Protein AF-0000000075118828 (afdb_homodimer)

Solvent-accessible surface area (backbone atoms only — not comparable to full-atom values): 35941 Å² total; per-residue (Å²): 126,81,72,66,78,45,74,59,38,69,76,48,49,60,68,60,52,50,39,63,44,16,35,56,55,21,43,54,53,37,31,38,48,75,62,39,50,43,45,51,44,61,69,54,84,53,65,41,35,38,60,57,52,10,60,78,57,66,32,22,45,68,29,36,37,46,52,51,34,36,35,25,30,71,65,42,29,43,75,46,75,57,95,87,36,61,25,36,36,62,34,73,54,36,44,42,32,44,9,64,86,29,95,55,28,35,39,40,33,40,49,32,43,55,72,49,48,49,59,38,53,74,41,45,52,56,17,25,38,67,52,37,45,34,46,35,82,63,71,71,34,71,69,84,45,49,66,54,54,51,50,65,37,72,68,47,31,50,34,50,43,32,28,58,36,32,51,30,68,74,44,24,67,60,57,59,60,64,54,90,60,77,85,38,50,32,34,33,26,50,60,33,60,50,30,48,51,50,48,45,39,31,68,76,34,69,84,32,46,32,32,29,32,22,42,57,72,48,48,52,49,19,58,73,72,50,63,58,88,85,57,76,51,45,79,47,71,40,42,76,81,85,43,80,69,81,80,35,32,26,39,33,35,60,68,47,61,40,52,38,47,68,71,58,38,46,52,46,49,32,52,49,50,72,55,33,45,70,62,10,34,39,37,40,31,40,35,51,29,41,88,84,47,57,22,48,50,67,26,35,49,48,24,47,47,22,32,32,63,36,68,16,40,55,46,27,65,68,58,52,49,48,52,40,46,75,42,61,37,35,80,74,43,79,40,83,65,88,64,77,52,27,39,35,39,29,27,34,66,59,71,130,127,78,75,63,76,44,75,59,37,67,75,48,48,60,68,61,52,50,38,64,44,16,35,58,55,22,43,53,54,37,32,39,48,74,61,38,49,44,46,51,44,61,69,54,83,53,64,41,36,40,60,56,51,11,60,78,57,67,31,21,44,68,29,37,37,45,52,51,33,35,35,24,31,72,66,42,29,42,75,46,73,57,95,87,35,61,26,36,37,62,34,71,54,35,44,41,32,44,8,66,85,30,95,56,26,37,40,41,34,41,51,34,42,56,72,49,48,50,59,40,52,73,42,46,52,56,16,25,38,68,52,37,44,34,47,34,82,62,71,71,33,71,71,85,47,47,65,54,53,50,49,65,38,72,68,48,31,49,34,50,42,33,28,59,38,32,52,31,67,75,45,23,67,60,57,58,60,64,52,90,61,76,85,38,50,32,34,33,27,50,61,32,60,50,31,48,51,48,47,46,37,32,68,76,33,70,85,32,48,33,33,30,32,23,42,58,71,50,47,53,49,19,58,75,72,51,63,58,87,84,58,77,52,44,79,45,70,40,42,75,80,88,43,79,69,80,79,36,32,26,38,34,34,58,69,47,61,40,55,36,47,69,69,58,38,44,52,47,47,32,53,48,50,72,56,33,44,68,63,11,34,40,36,40,31,41,36,52,30,40,89,84,46,56,21,48,49,66,26,34,48,48,23,50,47,22,33,33,65,36,67,16,38,55,47,26,65,67,57,53,49,48,52,40,45,74,43,60,38,34,80,74,42,79,39,81,66,85,62,76,51,25,39,34,39,29,27,34,67,66,66,135

Nearest PDB structures (foldseek):
  4a6d-assembly1_A  TM=9.619E-01  e=4.174E-43  Homo sapiens
  8h3t-assembly1_B  TM=8.814E-01  e=7.793E-25  Streptomyces galtieri
  5eeg-assembly1_B  TM=8.153E-01  e=1.637E-22  Streptomyces peucetius
  5i2h-assembly1_A  TM=5.653E-01  e=6.337E-21  Planctopirus limnophila DSM 3776
  5i2h-assembly1_B  TM=5.385E-01  e=7.464E-21  Planctopirus limnophila DSM 3776

Organism: Scophthalmus maximus (NCBI:txid52904)

Sequence (704 aa):
MAEHLSQSELDYPFKLLEYFNGFRVSKVIFSACELGVFDLLLRSQEPVSARHVARELSTSVDGMERLLDALVGIAILEVETNDGTAVYSSTDVANLYLAKDSAKSLHDMIIYQSQTIYPLWNNMVEAVREGKNQNEKTFGLPTEDIFQAIYRSEEEMLKFMGLMNSSWILDGHDITTAFDLSCFQTIVDLGGCTGALAREMAMEYPSSTVTVFDLPQVVELAHRHFSQENDAVVFQTGDFFSGEIPAADLYVLARIIHDWPEEKCLTLLKKIYDTCRPGGGVLLVEAMLFENRRGPVMAQIFSLNMLVQAEGRERPPSEYTHLLRTTGFQNVQVCRTGKYYDAILATRSEGEMAEHLSQSELDYPFKLLEYFNGFRVSKVIFSACELGVFDLLLRSQEPVSARHVARELSTSVDGMERLLDALVGIAILEVETNDGTAVYSSTDVANLYLAKDSAKSLHDMIIYQSQTIYPLWNNMVEAVREGKNQNEKTFGLPTEDIFQAIYRSEEEMLKFMGLMNSSWILDGHDITTAFDLSCFQTIVDLGGCTGALAREMAMEYPSSTVTVFDLPQVVELAHRHFSQENDAVVFQTGDFFSGEIPAADLYVLARIIHDWPEEKCLTLLKKIYDTCRPGGGVLLVEAMLFENRRGPVMAQIFSLNMLVQAEGRERPPSEYTHLLRTTGFQNVQVCRTGKYYDAILATRSEGE

Foldseek 3Di:
DPPPPDVVCVVPNPVVVVVVCVVVLLVLLLVCLVLQVLQVQLVVVDFAALVVSCVVSVHDSVVSNVSQVSCVVVPQKDWDDDPNTITIHGDPVCNQARHPPHPLHLSLLSNCCNPPLVQLVVCLVVLVVVQAACLCVRPVDDGPDQVCSCPVDPVSVVSVLSSLLSVCSPCLLLQLVLDDPQVWAEEEEEQCQLCNSVQSNCVVHVNHAYEYEEAPVSVVVSCVPRDDPPRSHHYDHDDLQPDQDDATQEYEYEPNLQQDDLVSSLSSLLNNLVRHAANGKYKYKFQAADPVRPDPPLQQVVQSSCSHRGNGGHYHPVVVVVSNVVSQWDPWDWGDSVDRITMIMTGHHNDD/DPPPPPVVCVVPNPVVVVVVCVVVLLVLLLVCLVLQVLQVQLVVVDFAALVVSCVVSVHDSVVSNVSQVSCVVVPQKDWDDDPNTITIHGDPVCNQARHPPHPLHCSLLSNCCNPPLVQLVVCLVVLVVVQAACLCVRPVDDGPDQVCSCPVDPVSVVSVLSSLLSVCSPCLLLQLVLDDPQVWAEEEEEQCQLCNSVQSNCVVHVNHAYEYEEAPVSVVVSCVPVDDPPRSHHYDHDDLQPDQDDATQEYEYEPNLQQDDLVSSLSSLLSNLVRHAANGKYKYKFQAADPVRPDPPLQQVVQSSCSHRGNGGHYHPVVVVVSNVVSQWDPWDWGDSVDRITMIMTGHHNDD

InterPro domains:
  IPR001077 O-methyltransferase, C-terminal domain [PF00891] (121-330)
  IPR012967 Caffeic acid 3-O-methyltransferase-like, dimerisation domain [PF08100] (17-99)
  IPR016461 O-methyltransferase-like [PIRSF005739] (6-338)
  IPR016461 O-methyltransferase-like [PS51683] (17-348)
  IPR029063 S-adenosyl-L-methionine-dependent methyltransferase superfamily [G3DSA:3.40.50.150] (99-351)
  IPR029063 S-adenosyl-L-methionine-dependent methyltransferase superfamily [SSF53335] (103-342)
  IPR036388 Winged helix-like DNA-binding domain superfamily [G3DSA:1.10.10.10] (7-98)
  IPR036390 Winged helix DNA-binding domain superfamily [SSF46785] (11-97)

Secondary structure (DSSP, 8-state):
------HHHHHS-HHHHHHHTHHHHHHHHHHHHHHTHHHHHHHHSS-EEHHHHHHHTT--HHHHHHHHHHHHHTTSEEEEEETTEEEEEE-HHHHHHTSTTSTT--HHHHHHIIIIIHHHHTTHHHHHHHTS--HHHHHS--SS-HHHHHTSSHHHHHHHHHHHHHHHHHHHHHHHTSS--TT-SEEEEET-TTSHHHHHHHHH-TTSEEEEEE-HHHHHHHHHHS--TT--EEEEE--TTTSPPPP-SEEEEES-GGGS-HHHHHHHHHHHHHHSPTT-EEEEEE-PPPTTS---HHHHHHHHHHHHHSS-----HHHHHHHHHHTT-EEEEEE--SSS-EEEEEE-----/------HHHHHS-HHHHHHHTHHHHHHHHHHHHHHTHHHHHHHHSS-EEHHHHHHHHT--HHHHHHHHHHHHHTTSEEEEEETTEEEEEE-HHHHHHTSTTSTT--HHHHHHIIIIIHHHHTTHHHHHHHTS--HHHHHS--SS-HHHHHTSSHHHHHHHHHHHHHHHHHHHHHHHTSS--TT-SEEEEET-TTSHHHHHHHHH-TTSEEEEEE-HHHHHHHHHHS--TT--EEEEE--TTTSPPPP-SEEEEES-GGGS-HHHHHHHHHHHHHHSPTT-EEEEEE-PPPTTS---HHHHHHHHHHHHHSS-----HHHHHHHHHHTT-EEEEEE--SSS-EEEEEE-----

pLDDT: mean 94.08, std 9.27, range [20.19, 98.88]

Structure (mmCIF, N/CA/C/O backbone):
data_AF-0000000075118828-model_v1
#
loop_
_entity.id
_entity.type
_entity.pdbx_description
1 polymer 'Acetylserotonin O-methyltransferase'
#
loop_
_atom_site.group_PDB
_atom_site.id
_atom_site.type_symbol
_atom_site.label_atom_id
_atom_site.label_alt_id
_atom_site.label_comp_id
_atom_site.label_asym_id
_atom_site.label_entity_id
_atom_site.label_seq_id
_atom_site.pdbx_PDB_ins_code
_atom_site.Cartn_x
_atom_site.Cartn_y
_atom_site.Cartn_z
_atom_site.occupancy
_atom_site.B_iso_or_equiv
_atom_site.auth_seq_id
_atom_site.auth_comp_id
_atom_site.auth_asym_id
_atom_site.auth_atom_id
_atom_site.pdbx_PDB_model_num
ATOM 1 N N . MET A 1 1 ? -10.062 -16.375 17.578 1 22.06 1 MET A N 1
ATOM 2 C CA . MET A 1 1 ? -10.023 -15.234 18.469 1 22.06 1 MET A CA 1
ATOM 3 C C . MET A 1 1 ? -9.875 -13.93 17.688 1 22.06 1 MET A C 1
ATOM 5 O O . MET A 1 1 ? -8.82 -13.672 17.094 1 22.06 1 MET A O 1
ATOM 9 N N . ALA A 1 2 ? -10.75 -13.633 16.75 1 30.38 2 ALA A N 1
ATOM 10 C CA . ALA A 1 2 ? -10.953 -12.273 16.25 1 30.38 2 ALA A CA 1
ATOM 11 C C . ALA A 1 2 ? -10.531 -11.234 17.281 1 30.38 2 ALA A C 1
ATOM 13 O O . ALA A 1 2 ? -11.172 -11.102 18.328 1 30.38 2 ALA A O 1
ATOM 14 N N . GLU A 1 3 ? -9.406 -11.102 17.578 1 35.25 3 GLU A N 1
ATOM 15 C CA . GLU A 1 3 ? -9.008 -10.148 18.609 1 35.25 3 GLU A CA 1
ATOM 16 C C . GLU A 1 3 ? -9.828 -8.859 18.516 1 35.25 3 GLU A C 1
ATOM 18 O O . GLU A 1 3 ? -10.008 -8.305 17.438 1 35.25 3 GLU A O 1
ATOM 23 N N . HIS A 1 4 ? -10.82 -8.555 19.234 1 43.38 4 HIS A N 1
ATOM 24 C CA . HIS A 1 4 ? -11.648 -7.398 19.531 1 43.38 4 HIS A CA 1
ATOM 25 C C . HIS A 1 4 ? -10.898 -6.098 19.25 1 43.38 4 HIS A C 1
ATOM 27 O O . HIS A 1 4 ? -9.828 -5.859 19.828 1 43.38 4 HIS A O 1
ATOM 33 N N . LEU A 1 5 ? -10.781 -5.785 18.031 1 53.28 5 LEU A N 1
ATOM 34 C CA . LEU A 1 5 ? -10.266 -4.43 17.891 1 53.28 5 LEU A CA 1
ATOM 35 C C . LEU A 1 5 ? -10.555 -3.596 19.125 1 53.28 5 LEU A C 1
ATOM 37 O O . LEU A 1 5 ? -11.703 -3.494 19.562 1 53.28 5 LEU A O 1
ATOM 41 N N . SER A 1 6 ? -9.555 -3.607 19.953 1 66 6 SER A N 1
ATOM 42 C CA . SER A 1 6 ? -9.383 -3.074 21.297 1 66 6 SER A CA 1
ATOM 43 C C . SER A 1 6 ? -9.938 -1.661 21.422 1 66 6 SER A C 1
ATOM 45 O O . SER A 1 6 ? -10.219 -1.016 20.406 1 66 6 SER A O 1
ATOM 47 N N . GLN A 1 7 ? -10.672 -1.366 22.422 1 79.12 7 GLN A N 1
ATOM 48 C CA . GLN A 1 7 ? -11.102 -0.035 22.828 1 79.12 7 GLN A CA 1
ATOM 49 C C . GLN A 1 7 ? -10.117 1.031 22.375 1 79.12 7 GLN A C 1
ATOM 51 O O . GLN A 1 7 ? -10.516 2.135 21.984 1 79.12 7 GLN A O 1
ATOM 56 N N . SER A 1 8 ? -9 0.527 22.125 1 84.44 8 SER A N 1
ATOM 57 C CA . SER A 1 8 ? -7.969 1.468 21.703 1 84.44 8 SER A CA 1
ATOM 58 C C . SER A 1 8 ? -8.141 1.86 20.25 1 84.44 8 SER A C 1
ATOM 60 O O . SER A 1 8 ? -7.941 3.021 19.875 1 84.44 8 SER A O 1
ATOM 62 N N . GLU A 1 9 ? -8.672 0.932 19.406 1 89.12 9 GLU A N 1
ATOM 63 C CA . GLU A 1 9 ? -8.844 1.212 17.984 1 89.12 9 GLU A CA 1
ATOM 64 C C . GLU A 1 9 ? -10.094 2.062 17.734 1 89.12 9 GLU A C 1
ATOM 66 O O . GLU A 1 9 ? -10.172 2.775 16.734 1 89.12 9 GLU A O 1
ATOM 71 N N . LEU A 1 10 ? -10.93 1.995 18.656 1 91 10 LEU A N 1
ATOM 72 C CA . LEU A 1 10 ? -12.125 2.834 18.547 1 91 10 LEU A CA 1
ATOM 73 C C . LEU A 1 10 ? -11.797 4.281 18.906 1 91 10 LEU A C 1
ATOM 75 O O . LEU A 1 10 ? -12.391 5.207 18.344 1 91 10 LEU A O 1
ATOM 79 N N . ASP A 1 11 ? -10.891 4.465 19.781 1 91.44 11 ASP A N 1
ATOM 80 C CA . ASP A 1 11 ? -10.492 5.809 20.188 1 91.44 11 ASP A CA 1
ATOM 81 C C . ASP A 1 11 ? -9.633 6.473 19.125 1 91.44 11 ASP A C 1
ATOM 83 O O . ASP A 1 11 ? -9.82 7.648 18.812 1 91.44 11 ASP A O 1
ATOM 87 N N . TYR A 1 12 ? -8.711 5.727 18.641 1 93.44 12 TYR A N 1
ATOM 88 C CA . TYR A 1 12 ? -7.828 6.137 17.562 1 93.44 12 TYR A CA 1
ATOM 89 C C . TYR A 1 12 ? -7.457 4.945 16.672 1 93.44 12 TYR A C 1
ATOM 91 O O . TYR A 1 12 ? -6.906 3.957 17.156 1 93.44 12 TYR A O 1
ATOM 99 N N . PRO A 1 13 ? -7.781 5.016 15.406 1 94.69 13 PRO A N 1
ATOM 100 C CA . PRO A 1 13 ? -7.656 3.832 14.547 1 94.69 13 PRO A CA 1
ATOM 101 C C . PRO A 1 13 ? -6.246 3.646 13.992 1 94.69 13 PRO A C 1
ATOM 103 O O . PRO A 1 13 ? -6.039 3.723 12.781 1 94.69 13 PRO A O 1
ATOM 106 N N . PHE A 1 14 ? -5.312 3.295 14.828 1 93.56 14 PHE A N 1
ATOM 107 C CA . PHE A 1 14 ? -3.906 3.164 14.477 1 93.56 14 PHE A CA 1
ATOM 108 C C . PHE A 1 14 ? -3.721 2.143 13.359 1 93.56 14 PHE A C 1
ATOM 110 O O . PHE A 1 14 ? -3.023 2.408 12.383 1 93.56 14 PHE A O 1
ATOM 117 N N . LYS A 1 15 ? -4.324 0.987 13.492 1 94.88 15 LYS A N 1
ATOM 118 C CA . LYS A 1 15 ? -4.145 -0.081 12.516 1 94.88 15 LYS A CA 1
ATOM 119 C C . LYS A 1 15 ? -4.75 0.299 11.164 1 94.88 15 LYS A C 1
ATOM 121 O O . LYS A 1 15 ? -4.172 0.019 10.117 1 94.88 15 LYS A O 1
ATOM 126 N N . LEU A 1 16 ? -5.93 0.916 11.203 1 96 16 LEU A N 1
ATOM 127 C CA . LEU A 1 16 ? -6.582 1.37 9.977 1 96 16 LEU A CA 1
ATOM 128 C C . LEU A 1 16 ? -5.715 2.387 9.25 1 96 16 LEU A C 1
ATOM 130 O O . LEU A 1 16 ? -5.582 2.326 8.023 1 96 16 LEU A O 1
ATOM 134 N N . LEU A 1 17 ? -5.102 3.283 10.023 1 96.06 17 LEU A N 1
ATOM 135 C CA . LEU A 1 17 ? -4.242 4.301 9.422 1 96.06 17 LEU A CA 1
ATOM 136 C C . LEU A 1 17 ? -2.977 3.674 8.852 1 96.06 17 LEU A C 1
ATOM 138 O O . LEU A 1 17 ? -2.453 4.141 7.836 1 96.06 17 LEU A O 1
ATOM 142 N N . GLU A 1 18 ? -2.521 2.637 9.469 1 95.81 18 GLU A N 1
ATOM 143 C CA . GLU A 1 18 ? -1.404 1.884 8.914 1 95.81 18 GLU A CA 1
ATOM 144 C C . GLU A 1 18 ? -1.766 1.287 7.555 1 95.81 18 GLU A C 1
ATOM 146 O O . GLU A 1 18 ? -0.959 1.316 6.621 1 95.81 18 GLU A O 1
ATOM 151 N N . TYR A 1 19 ? -2.986 0.726 7.438 1 97.62 19 TYR A N 1
ATOM 152 C CA . TYR A 1 19 ? -3.465 0.185 6.172 1 97.62 19 TYR A CA 1
ATOM 153 C C . TYR A 1 19 ? -3.553 1.276 5.109 1 97.62 19 TYR A C 1
ATOM 155 O O . TYR A 1 19 ? -3.18 1.06 3.955 1 97.62 19 TYR A O 1
ATOM 163 N N . PHE A 1 20 ? -3.967 2.498 5.551 1 97.44 20 PHE A N 1
ATOM 164 C CA . PHE A 1 20 ? -4.105 3.609 4.617 1 97.44 20 PHE A CA 1
ATOM 165 C C . PHE A 1 20 ? -2.758 3.994 4.023 1 97.44 20 PHE A C 1
ATOM 167 O O . PHE A 1 20 ? -2.68 4.422 2.871 1 97.44 20 PHE A O 1
ATOM 174 N N . ASN A 1 21 ? -1.772 3.822 4.801 1 97 21 ASN A N 1
ATOM 175 C CA . ASN A 1 21 ? -0.45 4.281 4.391 1 97 21 ASN A CA 1
ATOM 176 C C . ASN A 1 21 ? 0.354 3.166 3.73 1 97 21 ASN A C 1
ATOM 178 O O . ASN A 1 21 ? 1.491 3.379 3.307 1 97 21 ASN A O 1
ATOM 182 N N . GLY A 1 22 ? -0.244 1.992 3.639 1 98.31 22 GLY A N 1
ATOM 183 C CA . GLY A 1 22 ? 0.463 0.834 3.115 1 98.31 22 GLY A CA 1
ATOM 184 C C . GLY A 1 22 ? 1.016 1.052 1.72 1 98.31 22 GLY A C 1
ATOM 185 O O . GLY A 1 22 ? 2.135 0.631 1.417 1 98.31 22 GLY A O 1
ATOM 186 N N . PHE A 1 23 ? 0.217 1.739 0.9 1 98.56 23 PHE A N 1
ATOM 187 C CA . PHE A 1 23 ? 0.652 1.897 -0.483 1 98.56 23 PHE A CA 1
ATOM 188 C C . PHE A 1 23 ? 1.881 2.797 -0.563 1 98.56 23 PHE A C 1
ATOM 190 O O . PHE A 1 23 ? 2.736 2.609 -1.432 1 98.56 23 PHE A O 1
ATOM 197 N N . ARG A 1 24 ? 1.997 3.729 0.361 1 98.62 24 ARG A N 1
ATOM 198 C CA . ARG A 1 24 ? 3.156 4.617 0.385 1 98.62 24 ARG A CA 1
ATOM 199 C C . ARG A 1 24 ? 4.414 3.861 0.8 1 98.62 24 ARG A C 1
ATOM 201 O O . ARG A 1 24 ? 5.48 4.043 0.206 1 98.62 24 ARG A O 1
ATOM 208 N N . VAL A 1 25 ? 4.262 3 1.772 1 98.5 25 VAL A N 1
ATOM 209 C CA . VAL A 1 25 ? 5.387 2.197 2.244 1 98.5 25 VAL A CA 1
ATOM 210 C C . VAL A 1 25 ? 5.891 1.298 1.116 1 98.5 25 VAL A C 1
ATOM 212 O O . VAL A 1 25 ? 7.098 1.193 0.889 1 98.5 25 VAL A O 1
ATOM 215 N N . SER A 1 26 ? 4.961 0.66 0.408 1 98.69 26 SER A N 1
ATOM 216 C CA . SER A 1 26 ? 5.34 -0.163 -0.736 1 98.69 26 SER A CA 1
ATOM 217 C C . SER A 1 26 ? 6.148 0.639 -1.751 1 98.69 26 SER A C 1
ATOM 219 O O . SER A 1 26 ? 7.223 0.207 -2.178 1 98.69 26 SER A O 1
ATOM 221 N N . LYS A 1 27 ? 5.668 1.795 -2.09 1 98.62 27 LYS A N 1
ATOM 222 C CA . LYS A 1 27 ? 6.27 2.57 -3.172 1 98.62 27 LYS A CA 1
ATOM 223 C C . LYS A 1 27 ? 7.613 3.158 -2.746 1 98.62 27 LYS A C 1
ATOM 225 O O . LYS A 1 27 ? 8.484 3.4 -3.584 1 98.62 27 LYS A O 1
ATOM 230 N N . VAL A 1 28 ? 7.773 3.396 -1.443 1 98.75 28 VAL A N 1
ATOM 231 C CA . VAL A 1 28 ? 9.078 3.826 -0.945 1 98.75 28 VAL A CA 1
ATOM 232 C C . VAL A 1 28 ? 10.125 2.762 -1.261 1 98.75 28 VAL A C 1
ATOM 234 O O . VAL A 1 28 ? 11.18 3.07 -1.818 1 98.75 28 VAL A O 1
ATOM 237 N N . ILE A 1 29 ? 9.836 1.546 -1.007 1 98.81 29 ILE A N 1
ATOM 238 C CA . ILE A 1 29 ? 10.758 0.444 -1.242 1 98.81 29 ILE A CA 1
ATOM 239 C C . ILE A 1 29 ? 10.938 0.234 -2.744 1 98.81 29 ILE A C 1
ATOM 241 O O . ILE A 1 29 ? 12.062 0.101 -3.229 1 98.81 29 ILE A O 1
ATOM 245 N N . PHE A 1 30 ? 9.805 0.233 -3.467 1 98.75 30 PHE A N 1
ATOM 246 C CA . PHE A 1 30 ? 9.844 0.016 -4.906 1 98.75 30 PHE A CA 1
ATOM 247 C C . PHE A 1 30 ? 10.703 1.074 -5.59 1 98.75 30 PHE A C 1
ATOM 249 O O . PHE A 1 30 ? 11.531 0.753 -6.449 1 98.75 30 PHE A O 1
ATOM 256 N N . SER A 1 31 ? 10.539 2.309 -5.188 1 98.69 31 SER A N 1
ATOM 257 C CA . SER A 1 31 ? 11.25 3.412 -5.816 1 98.69 31 SER A CA 1
ATOM 258 C C . SER A 1 31 ? 12.75 3.338 -5.535 1 98.69 31 SER A C 1
ATOM 260 O O . SER A 1 31 ? 13.562 3.607 -6.414 1 98.69 31 SER A O 1
ATOM 262 N N . ALA A 1 32 ? 13.078 3 -4.293 1 98.81 32 ALA A N 1
ATOM 263 C CA . ALA A 1 32 ? 14.484 2.84 -3.947 1 98.81 32 ALA A CA 1
ATOM 264 C C . ALA A 1 32 ? 15.133 1.736 -4.777 1 98.81 32 ALA A C 1
ATOM 266 O O . ALA A 1 32 ? 16.266 1.877 -5.23 1 98.81 32 ALA A O 1
ATOM 267 N N . CYS A 1 33 ? 14.406 0.671 -4.957 1 98.31 33 CYS A N 1
ATOM 268 C CA . CYS A 1 33 ? 14.891 -0.438 -5.77 1 98.31 33 CYS A CA 1
ATOM 269 C C . CYS A 1 33 ? 15.078 -0.009 -7.223 1 98.31 33 CYS A C 1
ATOM 271 O O . CYS A 1 33 ? 16.109 -0.291 -7.828 1 98.31 33 CYS A O 1
ATOM 273 N N . GLU A 1 34 ? 14.117 0.688 -7.777 1 97.88 34 GLU A N 1
ATOM 274 C CA . GLU A 1 34 ? 14.164 1.156 -9.156 1 97.88 34 GLU A CA 1
ATOM 275 C C . GLU A 1 34 ? 15.328 2.119 -9.375 1 97.88 34 GLU A C 1
ATOM 277 O O . GLU A 1 34 ? 15.945 2.127 -10.445 1 97.88 34 GLU A O 1
ATOM 282 N N . LEU A 1 35 ? 15.633 2.896 -8.352 1 98.5 35 LEU A N 1
ATOM 283 C CA . LEU A 1 35 ? 16.672 3.914 -8.461 1 98.5 35 LEU A CA 1
ATOM 284 C C . LEU A 1 35 ? 18.062 3.297 -8.289 1 98.5 35 LEU A C 1
ATOM 286 O O . LEU A 1 35 ? 19.062 3.93 -8.609 1 98.5 35 LEU A O 1
ATOM 290 N N . GLY A 1 36 ? 18.109 2.082 -7.738 1 98.25 36 GLY A N 1
ATOM 291 C CA . GLY A 1 36 ? 19.391 1.403 -7.566 1 98.25 36 GLY A CA 1
ATOM 292 C C . GLY A 1 36 ? 20.031 1.677 -6.223 1 98.25 36 GLY A C 1
ATOM 293 O O . GLY A 1 36 ? 21.234 1.472 -6.051 1 98.25 36 GLY A O 1
ATOM 294 N N . VAL A 1 37 ? 19.25 2.078 -5.266 1 98.69 37 VAL A N 1
ATOM 295 C CA . VAL A 1 37 ? 19.766 2.465 -3.953 1 98.69 37 VAL A CA 1
ATOM 296 C C . VAL A 1 37 ? 20.422 1.261 -3.279 1 98.69 37 VAL A C 1
ATOM 298 O O . VAL A 1 37 ? 21.547 1.357 -2.775 1 98.69 37 VAL A O 1
ATOM 301 N N . PHE A 1 38 ? 19.781 0.135 -3.271 1 98.31 38 PHE A N 1
ATOM 302 C CA . PHE A 1 38 ? 20.25 -1.032 -2.531 1 98.31 38 PHE A CA 1
ATOM 303 C C . PHE A 1 38 ? 21.516 -1.605 -3.166 1 98.31 38 PHE A C 1
ATOM 305 O O . PHE A 1 38 ? 22.391 -2.109 -2.463 1 98.31 38 PHE A O 1
ATOM 312 N N . ASP A 1 39 ? 21.609 -1.52 -4.5 1 97.94 39 ASP A N 1
ATOM 313 C CA . ASP A 1 39 ? 22.812 -1.972 -5.176 1 97.94 39 ASP A CA 1
ATOM 314 C C . ASP A 1 39 ? 24.016 -1.1 -4.805 1 97.94 39 ASP A C 1
ATOM 316 O O . ASP A 1 39 ? 25.094 -1.611 -4.539 1 97.94 39 ASP A O 1
ATOM 320 N N . LEU A 1 40 ? 23.781 0.151 -4.84 1 98.06 40 LEU A N 1
ATOM 321 C CA . LEU A 1 40 ? 24.844 1.092 -4.496 1 98.06 40 LEU A CA 1
ATOM 322 C C . LEU A 1 40 ? 25.312 0.879 -3.064 1 98.06 40 LEU A C 1
ATOM 324 O O . LEU A 1 40 ? 26.516 0.853 -2.801 1 98.06 40 LEU A O 1
ATOM 328 N N . LEU A 1 41 ? 24.359 0.755 -2.125 1 97.19 41 LEU A N 1
ATOM 329 C CA . LEU A 1 41 ? 24.719 0.589 -0.721 1 97.19 41 LEU A CA 1
ATOM 330 C C . LEU A 1 41 ? 25.453 -0.729 -0.498 1 97.19 41 LEU A C 1
ATOM 332 O O . LEU A 1 41 ? 26.359 -0.805 0.329 1 97.19 41 LEU A O 1
ATOM 336 N N . LEU A 1 42 ? 25.031 -1.782 -1.173 1 95.31 42 LEU A N 1
ATOM 337 C CA . LEU A 1 42 ? 25.703 -3.072 -1.064 1 95.31 42 LEU A CA 1
ATOM 338 C C . LEU A 1 42 ? 27.141 -2.973 -1.539 1 95.31 42 LEU A C 1
ATOM 340 O O . LEU A 1 42 ? 28.047 -3.539 -0.917 1 95.31 42 LEU A O 1
ATOM 344 N N . ARG A 1 43 ? 27.406 -2.227 -2.582 1 95.25 43 ARG A N 1
ATOM 345 C CA . ARG A 1 43 ? 28.734 -2.088 -3.162 1 95.25 43 ARG A CA 1
ATOM 346 C C . ARG A 1 43 ? 29.625 -1.188 -2.303 1 95.25 43 ARG A C 1
ATOM 348 O O . ARG A 1 43 ? 30.844 -1.333 -2.297 1 95.25 43 ARG A O 1
ATOM 355 N N . SER A 1 44 ? 29.188 -0.095 -1.636 1 92 44 SER A N 1
ATOM 356 C CA . SER A 1 44 ? 29.938 0.916 -0.892 1 92 44 SER A CA 1
ATOM 357 C C . SER A 1 44 ? 30.578 0.322 0.357 1 92 44 SER A C 1
ATOM 359 O O . SER A 1 44 ? 31.562 0.852 0.863 1 92 44 SER A O 1
ATOM 361 N N . GLN A 1 45 ? 30.562 -0.82 0.845 1 85.75 45 GLN A N 1
ATOM 362 C CA . GLN A 1 45 ? 31.109 -1.499 2.012 1 85.75 45 GLN A CA 1
ATOM 363 C C . GLN A 1 45 ? 30.969 -0.646 3.268 1 85.75 45 GLN A C 1
ATOM 365 O O . GLN A 1 45 ? 30.938 -1.172 4.383 1 85.75 45 GLN A O 1
ATOM 370 N N . GLU A 1 46 ? 31.047 0.769 3.16 1 94.06 46 GLU A N 1
ATOM 371 C CA . GLU A 1 46 ? 30.844 1.691 4.273 1 94.06 46 GLU A CA 1
ATOM 372 C C . GLU A 1 46 ? 29.562 2.502 4.098 1 94.06 46 GLU A C 1
ATOM 374 O O . GLU A 1 46 ? 29.094 2.688 2.973 1 94.06 46 GLU A O 1
ATOM 379 N N . PRO A 1 47 ? 29.062 2.953 5.246 1 97.5 47 PRO A N 1
ATOM 380 C CA . PRO A 1 47 ? 27.891 3.836 5.148 1 97.5 47 PRO A CA 1
ATOM 381 C C . PRO A 1 47 ? 28.172 5.102 4.344 1 97.5 47 PRO A C 1
ATOM 383 O O . PRO A 1 47 ? 29.281 5.637 4.402 1 97.5 47 PRO A O 1
ATOM 386 N N . VAL A 1 48 ? 27.203 5.547 3.629 1 98.06 48 VAL A N 1
ATOM 387 C CA . VAL A 1 48 ? 27.406 6.676 2.729 1 98.06 48 VAL A CA 1
ATOM 388 C C . VAL A 1 48 ? 26.359 7.746 2.984 1 98.06 48 VAL A C 1
ATOM 390 O O . VAL A 1 48 ? 25.281 7.453 3.5 1 98.06 48 VAL A O 1
ATOM 393 N N . SER A 1 49 ? 26.656 9 2.615 1 98.38 49 SER A N 1
ATOM 394 C CA . SER A 1 49 ? 25.75 10.125 2.822 1 98.38 49 SER A CA 1
ATOM 395 C C . SER A 1 49 ? 24.672 10.188 1.733 1 98.38 49 SER A C 1
ATOM 397 O O . SER A 1 49 ? 24.844 9.602 0.659 1 98.38 49 SER A O 1
ATOM 399 N N . ALA A 1 50 ? 23.625 10.898 2.021 1 98.38 50 ALA A N 1
ATOM 400 C CA . ALA A 1 50 ? 22.578 11.117 1.024 1 98.38 50 ALA A CA 1
ATOM 401 C C . ALA A 1 50 ? 23.141 11.828 -0.205 1 98.38 50 ALA A C 1
ATOM 403 O O . ALA A 1 50 ? 22.734 11.539 -1.335 1 98.38 50 ALA A O 1
ATOM 404 N N . ARG A 1 51 ? 24 12.773 0.015 1 98.31 51 ARG A N 1
ATOM 405 C CA . ARG A 1 51 ? 24.609 13.508 -1.081 1 98.31 51 ARG A CA 1
ATOM 406 C C . ARG A 1 51 ? 25.391 12.57 -2.006 1 98.31 51 ARG A C 1
ATOM 408 O O . ARG A 1 51 ? 25.297 12.695 -3.23 1 98.31 51 ARG A O 1
ATOM 415 N N . HIS A 1 52 ? 26.141 11.68 -1.428 1 98.19 52 HIS A N 1
ATOM 416 C CA . HIS A 1 52 ? 26.891 10.703 -2.213 1 98.19 52 HIS A CA 1
ATOM 417 C C . HIS A 1 52 ? 25.953 9.82 -3.035 1 98.19 52 HIS A C 1
ATOM 419 O O . HIS A 1 52 ? 26.188 9.609 -4.227 1 98.19 52 HIS A O 1
ATOM 425 N N . VAL A 1 53 ? 24.938 9.312 -2.428 1 98.69 53 VAL A N 1
ATOM 426 C CA . VAL A 1 53 ? 23.984 8.445 -3.109 1 98.69 53 VAL A CA 1
ATOM 427 C C . VAL A 1 53 ? 23.328 9.203 -4.254 1 98.69 53 VAL A C 1
ATOM 429 O O . VAL A 1 53 ? 23.203 8.68 -5.363 1 98.69 53 VAL A O 1
ATOM 432 N N . ALA A 1 54 ? 22.891 10.461 -3.961 1 98.81 54 ALA A N 1
ATOM 433 C CA . ALA A 1 54 ? 22.219 11.281 -4.961 1 98.81 54 ALA A CA 1
ATOM 434 C C . ALA A 1 54 ? 23.109 11.508 -6.176 1 98.81 54 ALA A C 1
ATOM 436 O O . ALA A 1 54 ? 22.641 11.453 -7.316 1 98.81 54 ALA A O 1
ATOM 437 N N . ARG A 1 55 ? 24.328 11.758 -5.938 1 98.44 55 ARG A N 1
ATOM 438 C CA . ARG A 1 55 ? 25.281 11.992 -7.016 1 98.44 55 ARG A CA 1
ATOM 439 C C . ARG A 1 55 ? 25.469 10.742 -7.863 1 98.44 55 ARG A C 1
ATOM 441 O O . ARG A 1 55 ? 25.391 10.797 -9.094 1 98.44 55 ARG A O 1
ATOM 448 N N . GLU A 1 56 ? 25.719 9.625 -7.227 1 98.31 56 GLU A N 1
ATOM 449 C CA . GLU A 1 56 ? 26 8.375 -7.926 1 98.31 56 GLU A CA 1
ATOM 450 C C . GLU A 1 56 ? 24.781 7.914 -8.742 1 98.31 56 GLU A C 1
ATOM 452 O O . GLU A 1 56 ? 24.938 7.289 -9.789 1 98.31 56 GLU A O 1
ATOM 457 N N . LEU A 1 57 ? 23.609 8.227 -8.227 1 98.56 57 LEU A N 1
ATOM 458 C CA . LEU A 1 57 ? 22.406 7.73 -8.891 1 98.56 57 LEU A CA 1
ATOM 459 C C . LEU A 1 57 ? 21.719 8.844 -9.672 1 98.56 57 LEU A C 1
ATOM 461 O O . LEU A 1 57 ? 20.609 8.656 -10.188 1 98.56 57 LEU A O 1
ATOM 465 N N . SER A 1 58 ? 22.281 10.023 -9.773 1 98.44 58 SER A N 1
ATOM 466 C CA . SER A 1 58 ? 21.797 11.164 -10.539 1 98.44 58 SER A CA 1
ATOM 467 C C . SER A 1 58 ? 20.391 11.562 -10.102 1 98.44 58 SER A C 1
ATOM 469 O O . SER A 1 58 ? 19.469 11.656 -10.93 1 98.44 58 SER A O 1
ATOM 471 N N . THR A 1 59 ? 20.234 11.805 -8.805 1 98.69 59 THR A N 1
ATOM 472 C CA . THR A 1 59 ? 18.969 12.234 -8.219 1 98.69 59 THR A CA 1
ATOM 473 C C . THR A 1 59 ? 19.156 13.531 -7.43 1 98.69 59 THR A C 1
ATOM 475 O O . THR A 1 59 ? 20.281 14 -7.25 1 98.69 59 THR A O 1
ATOM 478 N N . SER A 1 60 ? 18.047 14.156 -7.062 1 98.31 60 SER A N 1
ATOM 479 C CA . SER A 1 60 ? 18.109 15.305 -6.168 1 98.31 60 SER A CA 1
ATOM 480 C C . SER A 1 60 ? 18.578 14.898 -4.773 1 98.31 60 SER A C 1
ATOM 482 O O . SER A 1 60 ? 18.203 13.828 -4.277 1 98.31 60 SER A O 1
ATOM 484 N N . VAL A 1 61 ? 19.375 15.711 -4.18 1 98.19 61 VAL A N 1
ATOM 485 C CA . VAL A 1 61 ? 19.891 15.422 -2.842 1 98.19 61 VAL A CA 1
ATOM 486 C C . VAL A 1 61 ? 18.734 15.422 -1.842 1 98.19 61 VAL A C 1
ATOM 488 O O . VAL A 1 61 ? 18.625 14.523 -0.999 1 98.19 61 VAL A O 1
ATOM 491 N N . ASP A 1 62 ? 17.828 16.391 -1.982 1 97.06 62 ASP A N 1
ATOM 492 C CA . ASP A 1 62 ? 16.703 16.516 -1.072 1 97.06 62 ASP A CA 1
ATOM 493 C C . ASP A 1 62 ? 15.773 15.312 -1.177 1 97.06 62 ASP A C 1
ATOM 495 O O . ASP A 1 62 ? 15.406 14.711 -0.163 1 97.06 62 ASP A O 1
ATOM 499 N N . GLY A 1 63 ? 15.422 14.984 -2.412 1 98 63 GLY A N 1
ATOM 500 C CA . GLY A 1 63 ? 14.562 13.828 -2.631 1 98 63 GLY A CA 1
ATOM 501 C C . GLY A 1 63 ? 15.18 12.531 -2.137 1 98 63 GLY A C 1
ATOM 502 O O . GLY A 1 63 ? 14.5 11.719 -1.505 1 98 63 GLY A O 1
ATOM 503 N N . MET A 1 64 ? 16.438 12.367 -2.354 1 98.75 64 MET A N 1
ATOM 504 C CA . MET A 1 64 ? 17.141 11.148 -1.94 1 98.75 64 MET A CA 1
ATOM 505 C C . MET A 1 64 ? 17.219 11.062 -0.421 1 98.75 64 MET A C 1
ATOM 507 O O . MET A 1 64 ? 17.016 9.992 0.156 1 98.75 64 MET A O 1
ATOM 511 N N . GLU A 1 65 ? 17.516 12.141 0.199 1 98.31 65 GLU A N 1
ATOM 512 C CA . GLU A 1 65 ? 17.609 12.148 1.656 1 98.31 65 GLU A CA 1
ATOM 513 C C . GLU A 1 65 ? 16.281 11.734 2.293 1 98.31 65 GLU A C 1
ATOM 515 O O . GLU A 1 65 ? 16.266 10.938 3.236 1 98.31 65 GLU A O 1
ATOM 520 N N . ARG A 1 66 ? 15.188 12.258 1.814 1 98.25 66 ARG A N 1
ATOM 521 C CA . ARG A 1 66 ? 13.875 11.922 2.34 1 98.25 66 ARG A CA 1
ATOM 522 C C . ARG A 1 66 ? 13.555 10.445 2.115 1 98.25 66 ARG A C 1
ATOM 524 O O . ARG A 1 66 ? 12.977 9.789 2.984 1 98.25 66 ARG A O 1
ATOM 531 N N . LEU A 1 67 ? 13.906 9.953 0.929 1 98.81 67 LEU A N 1
ATOM 532 C CA . LEU A 1 67 ? 13.695 8.547 0.62 1 98.81 67 LEU A CA 1
ATOM 533 C C . LEU A 1 67 ? 14.484 7.656 1.57 1 98.81 67 LEU A C 1
ATOM 535 O O . LEU A 1 67 ? 13.953 6.691 2.117 1 98.81 67 LEU A O 1
ATOM 539 N N . LEU A 1 68 ? 15.758 7.996 1.798 1 98.88 68 LEU A N 1
ATOM 540 C CA . LEU A 1 68 ? 16.625 7.215 2.68 1 98.88 68 LEU A CA 1
ATOM 541 C C . LEU A 1 68 ? 16.094 7.246 4.113 1 98.88 68 LEU A C 1
ATOM 543 O O . LEU A 1 68 ? 16.094 6.223 4.801 1 98.88 68 LEU A O 1
ATOM 547 N N . ASP A 1 69 ? 15.641 8.422 4.543 1 98.62 69 ASP A N 1
ATOM 548 C CA . ASP A 1 69 ? 15.078 8.547 5.887 1 98.62 69 ASP A CA 1
ATOM 549 C C . ASP A 1 69 ? 13.859 7.648 6.059 1 98.62 69 ASP A C 1
ATOM 551 O O . ASP A 1 69 ? 13.688 7.016 7.105 1 98.62 69 ASP A O 1
ATOM 555 N N . ALA A 1 70 ? 13.016 7.629 5.047 1 98.69 70 ALA A N 1
ATOM 556 C CA . ALA A 1 70 ? 11.82 6.785 5.113 1 98.69 70 ALA A CA 1
ATOM 557 C C . ALA A 1 70 ? 12.195 5.309 5.199 1 98.69 70 ALA A C 1
ATOM 559 O O . ALA A 1 70 ? 11.578 4.543 5.941 1 98.69 70 ALA A O 1
ATOM 560 N N . LEU A 1 71 ? 13.219 4.906 4.449 1 98.88 71 LEU A N 1
ATOM 561 C CA . LEU A 1 71 ? 13.695 3.527 4.477 1 98.88 71 LEU A CA 1
ATOM 562 C C . LEU A 1 71 ? 14.258 3.172 5.848 1 98.88 71 LEU A C 1
ATOM 564 O O . LEU A 1 71 ? 14.133 2.031 6.297 1 98.88 71 LEU A O 1
ATOM 568 N N . VAL A 1 72 ? 14.883 4.152 6.523 1 98.62 72 VAL A N 1
ATOM 569 C CA . VAL A 1 72 ? 15.359 3.953 7.887 1 98.62 72 VAL A CA 1
ATOM 570 C C . VAL A 1 72 ? 14.172 3.758 8.828 1 98.62 72 VAL A C 1
ATOM 572 O O . VAL A 1 72 ? 14.188 2.861 9.68 1 98.62 72 VAL A O 1
ATOM 575 N N . GLY A 1 73 ? 13.172 4.59 8.664 1 98.25 73 GLY A N 1
ATOM 576 C CA . GLY A 1 73 ? 11.992 4.512 9.508 1 98.25 73 GLY A CA 1
ATOM 577 C C . GLY A 1 73 ? 11.336 3.146 9.492 1 98.25 73 GLY A C 1
ATOM 578 O O . GLY A 1 73 ? 10.836 2.678 10.523 1 98.25 73 GLY A O 1
ATOM 579 N N . ILE A 1 74 ? 11.336 2.479 8.336 1 97.69 74 ILE A N 1
ATOM 580 C CA . ILE A 1 74 ? 10.656 1.19 8.234 1 97.69 74 ILE A CA 1
ATOM 581 C C . ILE A 1 74 ? 11.672 0.061 8.391 1 97.69 74 ILE A C 1
ATOM 583 O O . ILE A 1 74 ? 11.414 -1.075 7.984 1 97.69 74 ILE A O 1
ATOM 587 N N . ALA A 1 75 ? 12.852 0.368 8.789 1 96.88 75 ALA A N 1
ATOM 588 C CA . ALA A 1 75 ? 13.891 -0.563 9.227 1 96.88 75 ALA A CA 1
ATOM 589 C C . ALA A 1 75 ? 14.461 -1.345 8.047 1 96.88 75 ALA A C 1
ATOM 591 O O . ALA A 1 75 ? 14.789 -2.527 8.18 1 96.88 75 ALA A O 1
ATOM 592 N N . ILE A 1 76 ? 14.547 -0.742 6.922 1 97.88 76 ILE A N 1
ATOM 593 C CA . ILE A 1 76 ? 15.188 -1.334 5.754 1 97.88 76 ILE A CA 1
ATOM 594 C C . ILE A 1 76 ? 16.641 -0.867 5.664 1 97.88 76 ILE A C 1
ATOM 596 O O . ILE A 1 76 ? 17.516 -1.619 5.234 1 97.88 76 ILE A O 1
ATOM 600 N N . LEU A 1 77 ? 16.812 0.384 6.066 1 98.31 77 LEU A N 1
ATOM 601 C CA . LEU A 1 77 ? 18.156 0.947 6.152 1 98.31 77 LEU A CA 1
ATOM 602 C C . LEU A 1 77 ? 18.5 1.323 7.59 1 98.31 77 LEU A C 1
ATOM 604 O O . LEU A 1 77 ? 17.641 1.326 8.461 1 98.31 77 LEU A O 1
ATOM 608 N N . GLU A 1 78 ? 19.766 1.574 7.785 1 97.69 78 GLU A N 1
ATOM 609 C CA . GLU A 1 78 ? 20.297 2.141 9.016 1 97.69 78 GLU A CA 1
ATOM 610 C C . GLU A 1 78 ? 20.906 3.52 8.781 1 97.69 78 GLU A C 1
ATOM 612 O O . GLU A 1 78 ? 21.344 3.824 7.668 1 97.69 78 GLU A O 1
ATOM 617 N N . VAL A 1 79 ? 20.859 4.305 9.812 1 98.25 79 VAL A N 1
ATOM 618 C CA . VAL A 1 79 ? 21.453 5.633 9.711 1 98.25 79 VAL A CA 1
ATOM 619 C C . VAL A 1 79 ? 22.359 5.891 10.914 1 98.25 79 VAL A C 1
ATOM 621 O O . VAL A 1 79 ? 22.047 5.449 12.031 1 98.25 79 VAL A O 1
ATOM 624 N N . GLU A 1 80 ? 23.438 6.426 10.711 1 97 80 GLU A N 1
ATOM 625 C CA . GLU A 1 80 ? 24.359 6.898 11.742 1 97 80 GLU A CA 1
ATOM 626 C C . GLU A 1 80 ? 24.859 8.312 11.43 1 97 80 GLU A C 1
ATOM 628 O O . GLU A 1 80 ? 24.641 8.82 10.328 1 97 80 GLU A O 1
ATOM 633 N N . THR A 1 81 ? 25.344 8.891 12.445 1 94.69 81 THR A N 1
ATOM 634 C CA . THR A 1 81 ? 25.906 10.227 12.266 1 94.69 81 THR A CA 1
ATOM 635 C C . THR A 1 81 ? 27.422 10.188 12.336 1 94.69 81 THR A C 1
ATOM 637 O O . THR A 1 81 ? 28 9.695 13.305 1 94.69 81 THR A O 1
ATOM 640 N N . ASN A 1 82 ? 28.047 10.594 11.305 1 93.5 82 ASN A N 1
ATOM 641 C CA . ASN A 1 82 ? 29.5 10.758 11.234 1 93.5 82 ASN A CA 1
ATOM 642 C C . ASN A 1 82 ? 29.891 12.219 11.055 1 93.5 82 ASN A C 1
ATOM 644 O O . ASN A 1 82 ? 29.703 12.797 9.984 1 93.5 82 ASN A O 1
ATOM 648 N N . ASP A 1 83 ? 30.5 12.828 12.039 1 92 83 ASP A N 1
ATOM 649 C CA . ASP A 1 83 ? 30.922 14.227 12.023 1 92 83 ASP A CA 1
ATOM 650 C C . ASP A 1 83 ? 29.766 15.141 11.609 1 92 83 ASP A C 1
ATOM 652 O O . ASP A 1 83 ? 29.906 15.93 10.672 1 92 83 ASP A O 1
ATOM 656 N N . GLY A 1 84 ? 28.641 14.852 12.164 1 91.31 84 GLY A N 1
ATOM 657 C CA . GLY A 1 84 ? 27.484 15.719 11.977 1 91.31 84 GLY A CA 1
ATOM 658 C C . GLY A 1 84 ? 26.703 15.398 10.711 1 91.31 84 GLY A C 1
ATOM 659 O O . GLY A 1 84 ? 25.656 15.992 10.453 1 91.31 84 GLY A O 1
ATOM 660 N N . THR A 1 85 ? 27.203 14.445 9.961 1 94.81 85 THR A N 1
ATOM 661 C CA . THR A 1 85 ? 26.547 14.078 8.711 1 94.81 85 THR A CA 1
ATOM 662 C C . THR A 1 85 ? 25.906 12.703 8.82 1 94.81 85 THR A C 1
ATOM 664 O O . THR A 1 85 ? 26.516 11.758 9.336 1 94.81 85 THR A O 1
ATOM 667 N N . ALA A 1 86 ? 24.688 12.688 8.406 1 97.31 86 ALA A N 1
ATOM 668 C CA . ALA A 1 86 ? 24.016 11.391 8.406 1 97.31 86 ALA A CA 1
ATOM 669 C C . ALA A 1 86 ? 24.562 10.484 7.309 1 97.31 86 ALA A C 1
ATOM 671 O O . ALA A 1 86 ? 24.734 10.922 6.168 1 97.31 86 ALA A O 1
ATOM 672 N N . VAL A 1 87 ? 24.859 9.258 7.652 1 98.5 87 VAL A N 1
ATOM 673 C CA . VAL A 1 87 ? 25.297 8.266 6.684 1 98.5 87 VAL A CA 1
ATOM 674 C C . VAL A 1 87 ? 24.453 7.004 6.793 1 98.5 87 VAL A C 1
ATOM 676 O O . VAL A 1 87 ? 24 6.641 7.887 1 98.5 87 VAL A O 1
ATOM 679 N N . TYR A 1 88 ? 24.266 6.395 5.664 1 98.56 88 TYR A N 1
ATOM 680 C CA . TYR A 1 88 ? 23.266 5.332 5.562 1 98.56 88 TYR A CA 1
ATOM 681 C C . TYR A 1 88 ? 23.906 4.023 5.121 1 98.56 88 TYR A C 1
ATOM 683 O O . TYR A 1 88 ? 24.891 4.031 4.367 1 98.56 88 TYR A O 1
ATOM 691 N N . SER A 1 89 ? 23.328 2.895 5.598 1 98.12 89 SER A N 1
ATOM 692 C CA . SER A 1 89 ? 23.719 1.554 5.168 1 98.12 89 SER A CA 1
ATOM 693 C C . SER A 1 89 ? 22.516 0.615 5.133 1 98.12 89 SER A C 1
ATOM 695 O O . SER A 1 89 ? 21.5 0.878 5.773 1 98.12 89 SER A O 1
ATOM 697 N N . SER A 1 90 ? 22.656 -0.451 4.344 1 96.31 90 SER A N 1
ATOM 698 C CA . SER A 1 90 ? 21.562 -1.421 4.219 1 96.31 90 SER A CA 1
ATOM 699 C C . SER A 1 90 ? 21.578 -2.418 5.375 1 96.31 90 SER A C 1
ATOM 701 O O . SER A 1 90 ? 22.656 -2.758 5.895 1 96.31 90 SER A O 1
ATOM 703 N N . THR A 1 91 ? 20.438 -2.844 5.801 1 95.94 91 THR A N 1
ATOM 704 C CA . THR A 1 91 ? 20.344 -3.99 6.699 1 95.94 91 THR A CA 1
ATOM 705 C C . THR A 1 91 ? 20.719 -5.277 5.973 1 95.94 91 THR A C 1
ATOM 707 O O . THR A 1 91 ? 20.812 -5.297 4.742 1 95.94 91 THR A O 1
ATOM 710 N N . ASP A 1 92 ? 20.844 -6.359 6.734 1 94.5 92 ASP A N 1
ATOM 711 C CA . ASP A 1 92 ? 21.172 -7.656 6.141 1 94.5 92 ASP A CA 1
ATOM 712 C C . ASP A 1 92 ? 20.031 -8.156 5.25 1 94.5 92 ASP A C 1
ATOM 714 O O . ASP A 1 92 ? 20.281 -8.727 4.188 1 94.5 92 ASP A O 1
ATOM 718 N N . VAL A 1 93 ? 18.859 -7.918 5.617 1 95.69 93 VAL A N 1
ATOM 719 C CA . VAL A 1 93 ? 17.688 -8.352 4.852 1 95.69 93 VAL A CA 1
ATOM 720 C C . VAL A 1 93 ? 17.625 -7.59 3.529 1 95.69 93 VAL A C 1
ATOM 722 O O . VAL A 1 93 ? 17.359 -8.172 2.48 1 95.69 93 VAL A O 1
ATOM 725 N N . ALA A 1 94 ? 17.891 -6.309 3.646 1 96.12 94 ALA A N 1
ATOM 726 C CA . ALA A 1 94 ? 17.891 -5.5 2.43 1 96.12 94 ALA A CA 1
ATOM 727 C C . ALA A 1 94 ? 18.984 -5.945 1.474 1 96.12 94 ALA A C 1
ATOM 729 O O . ALA A 1 94 ? 18.766 -6.055 0.266 1 96.12 94 ALA A O 1
ATOM 730 N N . ASN A 1 95 ? 20.141 -6.223 2.01 1 95.56 95 ASN A N 1
ATOM 731 C CA . ASN A 1 95 ? 21.25 -6.691 1.189 1 95.56 95 ASN A CA 1
ATOM 732 C C . ASN A 1 95 ? 20.922 -8.016 0.501 1 95.56 95 ASN A C 1
ATOM 734 O O . ASN A 1 95 ? 21.266 -8.219 -0.664 1 95.56 95 ASN A O 1
ATOM 738 N N . LEU A 1 96 ? 20.266 -8.82 1.191 1 96.12 96 LEU A N 1
ATOM 739 C CA . LEU A 1 96 ? 20 -10.172 0.709 1 96.12 96 LEU A CA 1
ATOM 740 C C . LEU A 1 96 ? 18.859 -10.164 -0.309 1 96.12 96 LEU A C 1
ATOM 742 O O . LEU A 1 96 ? 18.953 -10.836 -1.342 1 96.12 96 LEU A O 1
ATOM 746 N N . TYR A 1 97 ? 17.797 -9.359 -0.125 1 97.62 97 TYR A N 1
ATOM 747 C CA . TYR A 1 97 ? 16.562 -9.562 -0.896 1 97.62 97 TYR A CA 1
ATOM 748 C C . TYR A 1 97 ? 16.328 -8.398 -1.844 1 97.62 97 TYR A C 1
ATOM 750 O O . TYR A 1 97 ? 15.57 -8.523 -2.812 1 97.62 97 TYR A O 1
ATOM 758 N N . LEU A 1 98 ? 16.969 -7.203 -1.553 1 98 98 LEU A N 1
ATOM 759 C CA . LEU A 1 98 ? 16.578 -6.027 -2.318 1 98 98 LEU A CA 1
ATOM 760 C C . LEU A 1 98 ? 17.672 -5.621 -3.297 1 98 98 LEU A C 1
ATOM 762 O O . LEU A 1 98 ? 17.422 -4.879 -4.25 1 98 98 LEU A O 1
ATOM 766 N N . ALA A 1 99 ? 18.875 -6.066 -3.055 1 96.69 99 ALA A N 1
ATOM 767 C CA . ALA A 1 99 ? 19.969 -5.793 -3.996 1 96.69 99 ALA A CA 1
ATOM 768 C C . ALA A 1 99 ? 19.875 -6.707 -5.215 1 96.69 99 ALA A C 1
ATOM 770 O O . ALA A 1 99 ? 19.688 -7.918 -5.078 1 96.69 99 ALA A O 1
ATOM 771 N N . LYS A 1 100 ? 20.047 -6.203 -6.379 1 94.94 100 LYS A N 1
ATOM 772 C CA . LYS A 1 100 ? 19.828 -6.891 -7.648 1 94.94 100 LYS A CA 1
ATOM 773 C C . LYS A 1 100 ? 20.812 -8.047 -7.816 1 94.94 100 LYS A C 1
ATOM 775 O O . LYS A 1 100 ? 20.484 -9.078 -8.391 1 94.94 100 LYS A O 1
ATOM 780 N N . ASP A 1 101 ? 21.969 -7.922 -7.324 1 89.5 101 ASP A N 1
ATOM 781 C CA . ASP A 1 101 ? 23.047 -8.883 -7.598 1 89.5 101 ASP A CA 1
ATOM 782 C C . ASP A 1 101 ? 23.078 -9.977 -6.531 1 89.5 101 ASP A C 1
ATOM 784 O O . ASP A 1 101 ? 23.875 -10.906 -6.613 1 89.5 101 ASP A O 1
ATOM 788 N N . SER A 1 102 ? 22.234 -9.891 -5.609 1 92.31 102 SER A N 1
ATOM 789 C CA . SER A 1 102 ? 22.156 -10.93 -4.594 1 92.31 102 SER A CA 1
ATOM 790 C C . SER A 1 102 ? 21.531 -12.203 -5.148 1 92.31 102 SER A C 1
ATOM 792 O O . SER A 1 102 ? 20.672 -12.148 -6.035 1 92.31 102 SER A O 1
ATOM 794 N N . ALA A 1 103 ? 21.953 -13.32 -4.617 1 88.62 103 ALA A N 1
ATOM 795 C CA . ALA A 1 103 ? 21.453 -14.617 -5.062 1 88.62 103 ALA A CA 1
ATOM 796 C C . ALA A 1 103 ? 19.969 -14.781 -4.723 1 88.62 103 ALA A C 1
ATOM 798 O O . ALA A 1 103 ? 19.25 -15.523 -5.391 1 88.62 103 ALA A O 1
ATOM 799 N N . LYS A 1 104 ? 19.469 -14.031 -3.795 1 94.69 104 LYS A N 1
ATOM 800 C CA . LYS A 1 104 ? 18.078 -14.125 -3.381 1 94.69 104 LYS A CA 1
ATOM 801 C C . LYS A 1 104 ? 17.312 -12.844 -3.707 1 94.69 104 LYS A C 1
ATOM 803 O O . LYS A 1 104 ? 16.281 -12.547 -3.084 1 94.69 104 LYS A O 1
ATOM 808 N N . SER A 1 105 ? 17.797 -12.188 -4.656 1 96.56 105 SER A N 1
ATOM 809 C CA . SER A 1 105 ? 17.25 -10.891 -5.016 1 96.56 105 SER A CA 1
ATOM 810 C C . SER A 1 105 ? 15.789 -11 -5.445 1 96.56 105 SER A C 1
ATOM 812 O O . SER A 1 105 ? 15.438 -11.883 -6.23 1 96.56 105 SER A O 1
ATOM 814 N N . LEU A 1 106 ? 15.008 -10.062 -4.965 1 97.56 106 LEU A N 1
ATOM 815 C CA . LEU A 1 106 ? 13.609 -9.953 -5.375 1 97.56 106 LEU A CA 1
ATOM 816 C C . LEU A 1 106 ? 13.398 -8.719 -6.25 1 97.56 106 LEU A C 1
ATOM 818 O O . LEU A 1 106 ? 12.273 -8.219 -6.359 1 97.56 106 LEU A O 1
ATOM 822 N N . HIS A 1 107 ? 14.461 -8.219 -6.793 1 97 107 HIS A N 1
ATOM 823 C CA . HIS A 1 107 ? 14.445 -7.008 -7.605 1 97 107 HIS A CA 1
ATOM 824 C C . HIS A 1 107 ? 13.414 -7.113 -8.727 1 97 107 HIS A C 1
ATOM 826 O O . HIS A 1 107 ? 12.609 -6.203 -8.93 1 97 107 HIS A O 1
ATOM 832 N N . ASP A 1 108 ? 13.375 -8.203 -9.422 1 96.06 108 ASP A N 1
ATOM 833 C CA . ASP A 1 108 ? 12.477 -8.359 -10.562 1 96.06 108 ASP A CA 1
ATOM 834 C C . ASP A 1 108 ? 11.016 -8.391 -10.117 1 96.06 108 ASP A C 1
ATOM 836 O O . ASP A 1 108 ? 10.141 -7.863 -10.805 1 96.06 108 ASP A O 1
ATOM 840 N N . MET A 1 109 ? 10.797 -9.055 -9.062 1 96.88 109 MET A N 1
ATOM 841 C CA . MET A 1 109 ? 9.453 -9.062 -8.492 1 96.88 109 MET A CA 1
ATOM 842 C C . MET A 1 109 ? 8.992 -7.641 -8.18 1 96.88 109 MET A C 1
ATOM 844 O O . MET A 1 109 ? 7.863 -7.262 -8.492 1 96.88 109 MET A O 1
ATOM 848 N N . ILE A 1 110 ? 9.852 -6.855 -7.602 1 97.94 110 ILE A N 1
ATOM 849 C CA . ILE A 1 110 ? 9.547 -5.488 -7.191 1 97.94 110 ILE A CA 1
ATOM 850 C C . ILE A 1 110 ? 9.258 -4.637 -8.422 1 97.94 110 ILE A C 1
ATOM 852 O O . ILE A 1 110 ? 8.281 -3.877 -8.445 1 97.94 110 ILE A O 1
ATOM 856 N N . ILE A 1 111 ? 10.031 -4.797 -9.445 1 97.19 111 ILE A N 1
ATOM 857 C CA . ILE A 1 111 ? 9.867 -4.016 -10.664 1 97.19 111 ILE A CA 1
ATOM 858 C C . ILE A 1 111 ? 8.508 -4.309 -11.289 1 97.19 111 ILE A C 1
ATOM 860 O O . ILE A 1 111 ? 7.785 -3.393 -11.688 1 97.19 111 ILE A O 1
ATOM 864 N N . TYR A 1 112 ? 8.156 -5.551 -11.352 1 97.06 112 TYR A N 1
ATOM 865 C CA . TYR A 1 112 ? 6.863 -5.918 -11.914 1 97.06 112 TYR A CA 1
ATOM 866 C C . TYR A 1 112 ? 5.723 -5.355 -11.078 1 97.06 112 TYR A C 1
ATOM 868 O O . TYR A 1 112 ? 4.738 -4.844 -11.625 1 97.06 112 TYR A O 1
ATOM 876 N N . GLN A 1 113 ? 5.867 -5.477 -9.766 1 97.19 113 GLN A N 1
ATOM 877 C CA . GLN A 1 113 ? 4.836 -4.957 -8.867 1 97.19 113 GLN A CA 1
ATOM 878 C C . GLN A 1 113 ? 4.699 -3.443 -9.008 1 97.19 113 GLN A C 1
ATOM 880 O O . GLN A 1 113 ? 3.586 -2.916 -9.047 1 97.19 113 GLN A O 1
ATOM 885 N N . SER A 1 114 ? 5.758 -2.779 -9.102 1 97.44 114 SER A N 1
ATOM 886 C CA . SER A 1 114 ? 5.781 -1.32 -9.125 1 97.44 114 SER A CA 1
ATOM 887 C C . SER A 1 114 ? 5.246 -0.777 -10.445 1 97.44 114 SER A C 1
ATOM 889 O O . SER A 1 114 ? 4.469 0.182 -10.461 1 97.44 114 SER A O 1
ATOM 891 N N . GLN A 1 115 ? 5.605 -1.404 -11.539 1 95.75 115 GLN A N 1
ATOM 892 C CA . GLN A 1 115 ? 5.391 -0.779 -12.844 1 95.75 115 GLN A CA 1
ATOM 893 C C . GLN A 1 115 ? 4.156 -1.359 -13.531 1 95.75 115 GLN A C 1
ATOM 895 O O . GLN A 1 115 ? 3.611 -0.75 -14.453 1 95.75 115 GLN A O 1
ATOM 900 N N . THR A 1 116 ? 3.752 -2.541 -13.117 1 95 116 THR A N 1
ATOM 901 C CA . THR A 1 116 ? 2.637 -3.182 -13.805 1 95 116 THR A CA 1
ATOM 902 C C . THR A 1 116 ? 1.443 -3.34 -12.867 1 95 116 THR A C 1
ATOM 904 O O . THR A 1 116 ? 0.345 -2.865 -13.164 1 95 116 THR A O 1
ATOM 907 N N . ILE A 1 117 ? 1.717 -3.938 -11.742 1 96.94 117 ILE A N 1
ATOM 908 C CA . ILE A 1 117 ? 0.603 -4.293 -10.867 1 96.94 117 ILE A CA 1
ATOM 909 C C . ILE A 1 117 ? 0.059 -3.041 -10.188 1 96.94 117 ILE A C 1
ATOM 911 O O . ILE A 1 117 ? -1.157 -2.857 -10.094 1 96.94 117 ILE A O 1
ATOM 915 N N . TYR A 1 118 ? 0.94 -2.131 -9.68 1 97.81 118 TYR A N 1
ATOM 916 C CA . TYR A 1 118 ? 0.532 -0.918 -8.977 1 97.81 118 TYR A CA 1
ATOM 917 C C . TYR A 1 118 ? -0.414 -0.086 -9.836 1 97.81 118 TYR A C 1
ATOM 919 O O . TYR A 1 118 ? -1.504 0.282 -9.391 1 97.81 118 TYR A O 1
ATOM 927 N N . PRO A 1 119 ? -0.117 0.202 -11.094 1 96.06 119 PRO A N 1
ATOM 928 C CA . PRO A 1 119 ? -1.058 0.948 -11.938 1 96.06 119 PRO A CA 1
ATOM 929 C C . PRO A 1 119 ? -2.359 0.189 -12.18 1 96.06 119 PRO A C 1
ATOM 931 O O . PRO A 1 119 ? -3.43 0.798 -12.25 1 96.06 119 PRO A O 1
ATOM 934 N N . LEU A 1 120 ? -2.326 -1.112 -12.289 1 95.56 120 LEU A N 1
ATOM 935 C CA . LEU A 1 120 ? -3.525 -1.917 -12.508 1 95.56 120 LEU A CA 1
ATOM 936 C C . LEU A 1 120 ? -4.484 -1.786 -11.328 1 95.56 120 LEU A C 1
ATOM 938 O O . LEU A 1 120 ? -5.699 -1.68 -11.523 1 95.56 120 LEU A O 1
ATOM 942 N N . TRP A 1 121 ? -3.928 -1.759 -10.148 1 97.94 121 TRP A N 1
ATOM 943 C CA . TRP A 1 121 ? -4.738 -1.747 -8.938 1 97.94 121 TRP A CA 1
ATOM 944 C C . TRP A 1 121 ? -5.406 -0.391 -8.742 1 97.94 121 TRP A C 1
ATOM 946 O O . TRP A 1 121 ? -6.324 -0.256 -7.93 1 97.94 121 TRP A O 1
ATOM 956 N N . ASN A 1 122 ? -4.945 0.612 -9.484 1 96.88 122 ASN A N 1
ATOM 957 C CA . ASN A 1 122 ? -5.672 1.879 -9.516 1 96.88 122 ASN A CA 1
ATOM 958 C C . ASN A 1 122 ? -7.098 1.699 -10.023 1 96.88 122 ASN A C 1
ATOM 960 O O . ASN A 1 122 ? -7.961 2.545 -9.773 1 96.88 122 ASN A O 1
ATOM 964 N N . ASN A 1 123 ? -7.363 0.599 -10.688 1 97.19 123 ASN A N 1
ATOM 965 C CA . ASN A 1 123 ? -8.672 0.357 -11.289 1 97.19 123 ASN A CA 1
ATOM 966 C C . ASN A 1 123 ? -9.414 -0.774 -10.586 1 97.19 123 ASN A C 1
ATOM 968 O O . ASN A 1 123 ? -10.234 -1.461 -11.195 1 97.19 123 ASN A O 1
ATOM 972 N N . MET A 1 124 ? -9.133 -1 -9.352 1 97.88 124 MET A N 1
ATOM 973 C CA . MET A 1 124 ? -9.742 -2.084 -8.578 1 97.88 124 MET A CA 1
ATOM 974 C C . MET A 1 124 ? -11.25 -1.896 -8.477 1 97.88 124 MET A C 1
ATOM 976 O O . MET A 1 124 ? -12.008 -2.867 -8.539 1 97.88 124 MET A O 1
ATOM 980 N N . VAL A 1 125 ? -11.734 -0.627 -8.352 1 98.31 125 VAL A N 1
ATOM 981 C CA . VAL A 1 125 ? -13.164 -0.359 -8.281 1 98.31 125 VAL A CA 1
ATOM 982 C C . VAL A 1 125 ? -13.852 -0.888 -9.539 1 98.31 125 VAL A C 1
ATOM 984 O O . VAL A 1 125 ? -14.859 -1.591 -9.453 1 98.31 125 VAL A O 1
ATOM 987 N N . GLU A 1 126 ? -13.258 -0.583 -10.664 1 97.94 126 GLU A N 1
ATOM 988 C CA . GLU A 1 126 ? -13.828 -1.021 -11.938 1 97.94 126 GLU A CA 1
ATOM 989 C C . GLU A 1 126 ? -13.734 -2.537 -12.086 1 97.94 126 GLU A C 1
ATOM 991 O O . GLU A 1 126 ? -14.617 -3.162 -12.68 1 97.94 126 GLU A O 1
ATOM 996 N N . ALA A 1 127 ? -12.656 -3.121 -11.617 1 97.62 127 ALA A N 1
ATOM 997 C CA . ALA A 1 127 ? -12.523 -4.574 -11.664 1 97.62 127 ALA A CA 1
ATOM 998 C C . ALA A 1 127 ? -13.664 -5.258 -10.906 1 97.62 127 ALA A C 1
ATOM 1000 O O . ALA A 1 127 ? -14.25 -6.223 -11.406 1 97.62 127 ALA A O 1
ATOM 1001 N N . VAL A 1 128 ? -13.984 -4.727 -9.742 1 98.44 128 VAL A N 1
ATOM 1002 C CA . VAL A 1 128 ? -15.039 -5.305 -8.922 1 98.44 128 VAL A CA 1
ATOM 1003 C C . VAL A 1 128 ? -16.391 -5.031 -9.562 1 98.44 128 VAL A C 1
ATOM 1005 O O . VAL A 1 128 ? -17.266 -5.902 -9.578 1 98.44 128 VAL A O 1
ATOM 1008 N N . ARG A 1 129 ? -16.562 -3.863 -10.094 1 98.19 129 ARG A N 1
ATOM 1009 C CA . ARG A 1 129 ? -17.828 -3.477 -10.711 1 98.19 129 ARG A CA 1
ATOM 1010 C C . ARG A 1 129 ? -18.125 -4.336 -11.938 1 98.19 129 ARG A C 1
ATOM 1012 O O . ARG A 1 129 ? -19.234 -4.84 -12.102 1 98.19 129 ARG A O 1
ATOM 1019 N N . GLU A 1 130 ? -17.125 -4.547 -12.781 1 96.38 130 GLU A N 1
ATOM 1020 C CA . GLU A 1 130 ? -17.312 -5.191 -14.078 1 96.38 130 GLU A CA 1
ATOM 1021 C C . GLU A 1 130 ? -17.078 -6.695 -13.984 1 96.38 130 GLU A C 1
ATOM 1023 O O . GLU A 1 130 ? -17.562 -7.461 -14.82 1 96.38 130 GLU A O 1
ATOM 1028 N N . GLY A 1 131 ? -16.281 -7.074 -13.055 1 95.38 131 GLY A N 1
ATOM 1029 C CA . GLY A 1 131 ? -15.961 -8.484 -12.906 1 95.38 131 GLY A CA 1
ATOM 1030 C C . GLY A 1 131 ? -14.992 -8.984 -13.969 1 95.38 131 GLY A C 1
ATOM 1031 O O . GLY A 1 131 ? -15.078 -10.141 -14.391 1 95.38 131 GLY A O 1
ATOM 1032 N N . LYS A 1 132 ? -14.195 -8.102 -14.461 1 92.62 132 LYS A N 1
ATOM 1033 C CA . LYS A 1 132 ? -13.219 -8.484 -15.477 1 92.62 132 LYS A CA 1
ATOM 1034 C C . LYS A 1 132 ? -11.914 -7.723 -15.297 1 92.62 132 LYS A C 1
ATOM 1036 O O . LYS A 1 132 ? -11.859 -6.734 -14.562 1 92.62 132 LYS A O 1
ATOM 1041 N N . ASN A 1 133 ? -10.875 -8.203 -15.992 1 92.44 133 ASN A N 1
ATOM 1042 C CA . ASN A 1 133 ? -9.555 -7.598 -15.844 1 92.44 133 ASN A CA 1
ATOM 1043 C C . ASN A 1 133 ? -9.539 -6.164 -16.375 1 92.44 133 ASN A C 1
ATOM 1045 O O . ASN A 1 133 ? -10.438 -5.758 -17.109 1 92.44 133 ASN A O 1
ATOM 1049 N N . GLN A 1 134 ? -8.523 -5.391 -16.031 1 94.25 134 GLN A N 1
ATOM 1050 C CA . GLN A 1 134 ? -8.508 -3.957 -16.312 1 94.25 134 GLN A CA 1
ATOM 1051 C C . GLN A 1 134 ? -7.309 -3.574 -17.172 1 94.25 134 GLN A C 1
ATOM 1053 O O . GLN A 1 134 ? -6.797 -2.457 -17.062 1 94.25 134 GLN A O 1
ATOM 1058 N N . ASN A 1 135 ? -6.781 -4.457 -17.938 1 91.62 135 ASN A N 1
ATOM 1059 C CA . ASN A 1 135 ? -5.641 -4.199 -18.812 1 91.62 135 ASN A CA 1
ATOM 1060 C C . ASN A 1 135 ? -5.953 -3.113 -19.828 1 91.62 135 ASN A C 1
ATOM 1062 O O . ASN A 1 135 ? -5.098 -2.287 -20.141 1 91.62 135 ASN A O 1
ATOM 1066 N N . GLU A 1 136 ? -7.168 -3.121 -20.344 1 91.25 136 GLU A N 1
ATOM 1067 C CA . GLU A 1 136 ? -7.559 -2.127 -21.328 1 91.25 136 GLU A CA 1
ATOM 1068 C C . GLU A 1 136 ? -7.562 -0.722 -20.734 1 91.25 136 GLU A C 1
ATOM 1070 O O . GLU A 1 136 ? -6.996 0.207 -21.312 1 91.25 136 GLU A O 1
ATOM 1075 N N . LYS A 1 137 ? -8.133 -0.592 -19.609 1 92.25 137 LYS A N 1
ATOM 1076 C CA . LYS A 1 137 ? -8.242 0.717 -18.969 1 92.25 137 LYS A CA 1
ATOM 1077 C C . LYS A 1 137 ? -6.879 1.21 -18.5 1 92.25 137 LYS A C 1
ATOM 1079 O O . LYS A 1 137 ? -6.621 2.416 -18.469 1 92.25 137 LYS A O 1
ATOM 1084 N N . THR A 1 138 ? -6.023 0.319 -18.125 1 91.94 138 THR A N 1
ATOM 1085 C CA . THR A 1 138 ? -4.742 0.695 -17.547 1 91.94 138 THR A CA 1
ATOM 1086 C C . THR A 1 138 ? -3.689 0.904 -18.625 1 91.94 138 THR A C 1
ATOM 1088 O O . THR A 1 138 ? -2.914 1.86 -18.578 1 91.94 138 THR A O 1
ATOM 1091 N N . PHE A 1 139 ? -3.709 -0.023 -19.609 1 90.06 139 PHE A N 1
ATOM 1092 C CA . PHE A 1 139 ? -2.6 -0.021 -20.547 1 90.06 139 PHE A CA 1
ATOM 1093 C C . PHE A 1 139 ? -3.104 0.14 -21.984 1 90.06 139 PHE A C 1
ATOM 1095 O O . PHE A 1 139 ? -2.312 0.176 -22.922 1 90.06 139 PHE A O 1
ATOM 1102 N N . GLY A 1 140 ? -4.371 0.187 -22.203 1 88.12 140 GLY A N 1
ATOM 1103 C CA . GLY A 1 140 ? -4.926 0.308 -23.531 1 88.12 140 GLY A CA 1
ATOM 1104 C C . GLY A 1 140 ? -4.887 -0.991 -24.328 1 88.12 140 GLY A C 1
ATOM 1105 O O . GLY A 1 140 ? -4.836 -0.979 -25.547 1 88.12 140 GLY A O 1
ATOM 1106 N N . LEU A 1 141 ? -4.836 -2.098 -23.656 1 85.5 141 LEU A N 1
ATOM 1107 C CA . LEU A 1 141 ? -4.73 -3.408 -24.281 1 85.5 141 LEU A CA 1
ATOM 1108 C C . LEU A 1 141 ? -6.07 -4.137 -24.25 1 85.5 141 LEU A C 1
ATOM 1110 O O . LEU A 1 141 ? -6.848 -3.973 -23.312 1 85.5 141 LEU A O 1
ATOM 1114 N N . PRO A 1 142 ? -6.266 -4.922 -25.297 1 79 142 PRO A N 1
ATOM 1115 C CA . PRO A 1 142 ? -7.527 -5.668 -25.281 1 79 142 PRO A CA 1
ATOM 1116 C C . PRO A 1 142 ? -7.617 -6.656 -24.125 1 79 142 PRO A C 1
ATOM 1118 O O . PRO A 1 142 ? -6.594 -7.176 -23.672 1 79 142 PRO A O 1
ATOM 1121 N N . THR A 1 143 ? -8.812 -7.031 -23.75 1 69.81 143 THR A N 1
ATOM 1122 C CA . THR A 1 143 ? -9.07 -7.824 -22.562 1 69.81 143 THR A CA 1
ATOM 1123 C C . THR A 1 143 ? -9 -9.312 -22.875 1 69.81 143 THR A C 1
ATOM 1125 O O . THR A 1 143 ? -8.758 -10.133 -21.984 1 69.81 143 THR A O 1
ATOM 1128 N N . GLU A 1 144 ? -9.234 -9.719 -23.984 1 73.38 144 GLU A N 1
ATOM 1129 C CA . GLU A 1 144 ? -9.523 -11.117 -24.281 1 73.38 144 GLU A CA 1
ATOM 1130 C C . GLU A 1 144 ? -8.258 -11.969 -24.219 1 73.38 144 GLU A C 1
ATOM 1132 O O . GLU A 1 144 ? -8.312 -13.133 -23.828 1 73.38 144 GLU A O 1
ATOM 1137 N N . ASP A 1 145 ? -7.203 -11.469 -24.594 1 78.38 145 ASP A N 1
ATOM 1138 C CA . ASP A 1 145 ? -6.02 -12.312 -24.562 1 78.38 145 ASP A CA 1
ATOM 1139 C C . ASP A 1 145 ? -5.02 -11.828 -23.516 1 78.38 145 ASP A C 1
ATOM 1141 O O . ASP A 1 145 ? -4.117 -11.047 -23.828 1 78.38 145 ASP A O 1
ATOM 1145 N N . ILE A 1 146 ? -5.156 -12.484 -22.359 1 79.94 146 ILE A N 1
ATOM 1146 C CA . ILE A 1 146 ? -4.426 -12.047 -21.188 1 79.94 146 ILE A CA 1
ATOM 1147 C C . ILE A 1 146 ? -2.924 -12.172 -21.422 1 79.94 146 ILE A C 1
ATOM 1149 O O . ILE A 1 146 ? -2.166 -11.234 -21.156 1 79.94 146 ILE A O 1
ATOM 1153 N N . PHE A 1 147 ? -2.504 -13.328 -21.906 1 81.25 147 PHE A N 1
ATOM 1154 C CA . PHE A 1 147 ? -1.067 -13.531 -22.047 1 81.25 147 PHE A CA 1
ATOM 1155 C C . PHE A 1 147 ? -0.526 -12.781 -23.25 1 81.25 147 PHE A C 1
ATOM 1157 O O . PHE A 1 147 ? 0.676 -12.516 -23.344 1 81.25 147 PHE A O 1
ATOM 1164 N N . GLN A 1 148 ? -1.424 -12.453 -24.141 1 78.5 148 GLN A N 1
ATOM 1165 C CA . GLN A 1 148 ? -1.009 -11.516 -25.172 1 78.5 148 GLN A CA 1
ATOM 1166 C C . GLN A 1 148 ? -0.706 -10.141 -24.578 1 78.5 148 GLN A C 1
ATOM 1168 O O . GLN A 1 148 ? 0.214 -9.453 -25.031 1 78.5 148 GLN A O 1
ATOM 1173 N N . ALA A 1 149 ? -1.498 -9.812 -23.609 1 79.62 149 ALA A N 1
ATOM 1174 C CA . ALA A 1 149 ? -1.271 -8.547 -22.922 1 79.62 149 ALA A CA 1
ATOM 1175 C C . ALA A 1 149 ? -0.003 -8.602 -22.078 1 79.62 149 ALA A C 1
ATOM 1177 O O . ALA A 1 149 ? 0.807 -7.668 -22.109 1 79.62 149 ALA A O 1
ATOM 1178 N N . ILE A 1 150 ? 0.186 -9.648 -21.391 1 83.81 150 ILE A N 1
ATOM 1179 C CA . ILE A 1 150 ? 1.336 -9.82 -20.516 1 83.81 150 ILE A CA 1
ATOM 1180 C C . ILE A 1 150 ? 2.613 -9.914 -21.344 1 83.81 150 ILE A C 1
ATOM 1182 O O . ILE A 1 150 ? 3.654 -9.375 -20.953 1 83.81 150 ILE A O 1
ATOM 1186 N N . TYR A 1 151 ? 2.488 -10.547 -22.516 1 86.94 151 TYR A N 1
ATOM 1187 C CA . TYR A 1 151 ? 3.637 -10.773 -23.375 1 86.94 151 TYR A CA 1
ATOM 1188 C C . TYR A 1 151 ? 3.66 -9.766 -24.531 1 86.94 151 TYR A C 1
ATOM 1190 O O . TYR A 1 151 ? 4.188 -10.047 -25.594 1 86.94 151 TYR A O 1
ATOM 1198 N N . ARG A 1 152 ? 3.131 -8.625 -24.359 1 85.69 152 ARG A N 1
ATOM 1199 C CA . ARG A 1 152 ? 2.902 -7.641 -25.406 1 85.69 152 ARG A CA 1
ATOM 1200 C C . ARG A 1 152 ? 4.223 -7.137 -25.984 1 85.69 152 ARG A C 1
ATOM 1202 O O . ARG A 1 152 ? 4.285 -6.719 -27.141 1 85.69 152 ARG A O 1
ATOM 1209 N N . SER A 1 153 ? 5.211 -7.137 -25.203 1 90.62 153 SER A N 1
ATOM 1210 C CA . SER A 1 153 ? 6.555 -6.754 -25.625 1 90.62 153 SER A CA 1
ATOM 1211 C C . SER A 1 153 ? 7.617 -7.602 -24.938 1 90.62 153 SER A C 1
ATOM 1213 O O . SER A 1 153 ? 7.332 -8.258 -23.938 1 90.62 153 SER A O 1
ATOM 1215 N N . GLU A 1 154 ? 8.734 -7.629 -25.516 1 93.81 154 GLU A N 1
ATOM 1216 C CA . GLU A 1 154 ? 9.836 -8.359 -24.875 1 93.81 154 GLU A CA 1
ATOM 1217 C C . GLU A 1 154 ? 10.125 -7.816 -23.484 1 93.81 154 GLU A C 1
ATOM 1219 O O . GLU A 1 154 ? 10.359 -8.586 -22.547 1 93.81 154 GLU A O 1
ATOM 1224 N N . GLU A 1 155 ? 10.031 -6.543 -23.375 1 94.12 155 GLU A N 1
ATOM 1225 C CA . GLU A 1 155 ? 10.312 -5.898 -22.094 1 94.12 155 GLU A CA 1
ATOM 1226 C C . GLU A 1 155 ? 9.312 -6.336 -21.031 1 94.12 155 GLU A C 1
ATOM 1228 O O . GLU A 1 155 ? 9.695 -6.699 -19.922 1 94.12 155 GLU A O 1
ATOM 1233 N N . GLU A 1 156 ? 8.062 -6.316 -21.375 1 92.75 156 GLU A N 1
ATOM 1234 C CA . GLU A 1 156 ? 7.023 -6.699 -20.422 1 92.75 156 GLU A CA 1
ATOM 1235 C C . GLU A 1 156 ? 7.09 -8.188 -20.109 1 92.75 156 GLU A C 1
ATOM 1237 O O . GLU A 1 156 ? 6.852 -8.602 -18.969 1 92.75 156 GLU A O 1
ATOM 1242 N N . MET A 1 157 ? 7.383 -8.922 -21.109 1 94.69 157 MET A N 1
ATOM 1243 C CA . MET A 1 157 ? 7.527 -10.367 -20.906 1 94.69 157 MET A CA 1
ATOM 1244 C C . MET A 1 157 ? 8.664 -10.664 -19.953 1 94.69 157 MET A C 1
ATOM 1246 O O . MET A 1 157 ? 8.531 -11.516 -19.062 1 94.69 157 MET A O 1
ATOM 1250 N N . LEU A 1 158 ? 9.727 -9.984 -20.109 1 95.75 158 LEU A N 1
ATOM 1251 C CA . LEU A 1 158 ? 10.883 -10.188 -19.25 1 95.75 158 LEU A CA 1
ATOM 1252 C C . LEU A 1 158 ? 10.562 -9.789 -17.812 1 95.75 158 LEU A C 1
ATOM 1254 O O . LEU A 1 158 ? 11.016 -10.445 -16.875 1 95.75 158 LEU A O 1
ATOM 1258 N N . LYS A 1 159 ? 9.812 -8.711 -17.656 1 95 159 LYS A N 1
ATOM 1259 C CA . LYS A 1 159 ? 9.383 -8.328 -16.312 1 95 159 LYS A CA 1
ATOM 1260 C C . LYS A 1 159 ? 8.555 -9.43 -15.664 1 95 159 LYS A C 1
ATOM 1262 O O . LYS A 1 159 ? 8.766 -9.766 -14.5 1 95 159 LYS A O 1
ATOM 1267 N N . PHE A 1 160 ? 7.684 -9.977 -16.453 1 95.56 160 PHE A N 1
ATOM 1268 C CA . PHE A 1 160 ? 6.828 -11.047 -15.938 1 95.56 160 PHE A CA 1
ATOM 1269 C C . PHE A 1 160 ? 7.652 -12.273 -15.586 1 95.56 160 PHE A C 1
ATOM 1271 O O . PHE A 1 160 ? 7.465 -12.875 -14.523 1 95.56 160 PHE A O 1
ATOM 1278 N N . MET A 1 161 ? 8.5 -12.656 -16.438 1 96.88 161 MET A N 1
ATOM 1279 C CA . MET A 1 161 ? 9.352 -13.82 -16.219 1 96.88 161 MET A CA 1
ATOM 1280 C C . MET A 1 161 ? 10.227 -13.633 -14.992 1 96.88 161 MET A C 1
ATOM 1282 O O . MET A 1 161 ? 10.477 -14.578 -14.242 1 96.88 161 MET A O 1
ATOM 1286 N N . GLY A 1 162 ? 10.695 -12.398 -14.836 1 95.75 162 GLY A N 1
ATOM 1287 C CA . GLY A 1 162 ? 11.461 -12.086 -13.633 1 95.75 162 GLY A CA 1
ATOM 1288 C C . GLY A 1 162 ? 10.664 -12.289 -12.359 1 95.75 162 GLY A C 1
ATOM 1289 O O . GLY A 1 162 ? 11.195 -12.797 -11.367 1 95.75 162 GLY A O 1
ATOM 1290 N N . LEU A 1 163 ? 9.445 -11.836 -12.367 1 95.44 163 LEU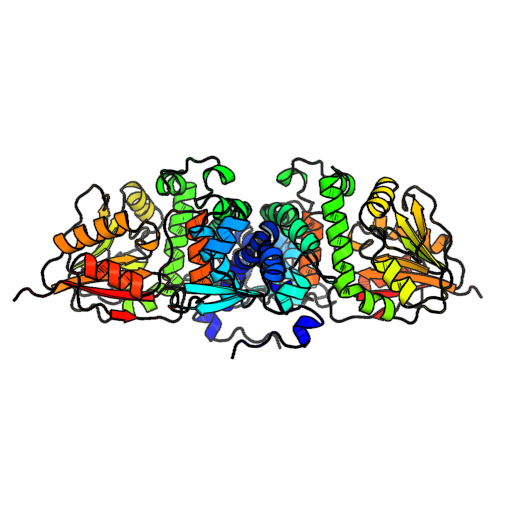 A N 1
ATOM 1291 C CA . LEU A 1 163 ? 8.555 -12.062 -11.234 1 95.44 163 LEU A CA 1
ATOM 1292 C C . LEU A 1 163 ? 8.406 -13.555 -10.945 1 95.44 163 LEU A C 1
ATOM 1294 O O . LEU A 1 163 ? 8.508 -13.977 -9.797 1 95.44 163 LEU A O 1
ATOM 1298 N N . MET A 1 164 ? 8.133 -14.32 -11.953 1 95.31 164 MET A N 1
ATOM 1299 C CA . MET A 1 164 ? 7.961 -15.758 -11.789 1 95.31 164 MET A CA 1
ATOM 1300 C C . MET A 1 164 ? 9.227 -16.406 -11.227 1 95.31 164 MET A C 1
ATOM 1302 O O . MET A 1 164 ? 9.148 -17.266 -10.344 1 95.31 164 MET A O 1
ATOM 1306 N N . ASN A 1 165 ? 10.336 -15.961 -11.734 1 95.5 165 ASN A N 1
ATOM 1307 C CA . ASN A 1 165 ? 11.609 -16.484 -11.266 1 95.5 165 ASN A CA 1
ATOM 1308 C C . ASN A 1 165 ? 11.812 -16.203 -9.773 1 95.5 165 ASN A C 1
ATOM 1310 O O . ASN A 1 165 ? 12.188 -17.094 -9.016 1 95.5 165 ASN A O 1
ATOM 1314 N N . SER A 1 166 ? 11.531 -14.992 -9.383 1 94.62 166 SER A N 1
ATOM 1315 C CA . SER A 1 166 ? 11.719 -14.555 -8 1 94.62 166 SER A CA 1
ATOM 1316 C C . SER A 1 166 ? 10.797 -15.312 -7.051 1 94.62 166 SER A C 1
ATOM 1318 O O . SER A 1 166 ? 11.156 -15.57 -5.902 1 94.62 166 SER A O 1
ATOM 1320 N N . SER A 1 167 ? 9.656 -15.688 -7.508 1 94.94 167 SER A N 1
ATOM 1321 C CA . SER A 1 167 ? 8.711 -16.438 -6.691 1 94.94 167 SER A CA 1
ATOM 1322 C C . SER A 1 167 ? 9.32 -17.75 -6.195 1 94.94 167 SER A C 1
ATOM 1324 O O . SER A 1 167 ? 9.086 -18.156 -5.055 1 94.94 167 SER A O 1
ATOM 1326 N N . TRP A 1 168 ? 10.102 -18.328 -7.031 1 95.31 168 TRP A N 1
ATOM 1327 C CA . TRP A 1 168 ? 10.617 -19.641 -6.676 1 95.31 168 TRP A CA 1
ATOM 1328 C C . TRP A 1 168 ? 11.93 -19.531 -5.906 1 95.31 168 TRP A C 1
ATOM 1330 O O . TRP A 1 168 ? 12.375 -20.484 -5.277 1 95.31 168 TRP A O 1
ATOM 1340 N N . ILE A 1 169 ? 12.508 -18.344 -5.949 1 91.06 169 ILE A N 1
ATOM 1341 C CA . ILE A 1 169 ? 13.594 -18.047 -5.02 1 91.06 169 ILE A CA 1
ATOM 1342 C C . ILE A 1 169 ? 13.078 -18.141 -3.582 1 91.06 169 ILE A C 1
ATOM 1344 O O . ILE A 1 169 ? 13.75 -18.688 -2.707 1 91.06 169 ILE A O 1
ATOM 1348 N N . LEU A 1 170 ? 11.883 -17.75 -3.404 1 93.62 170 LEU A N 1
ATOM 1349 C CA . LEU A 1 170 ? 11.289 -17.688 -2.076 1 93.62 170 LEU A CA 1
ATOM 1350 C C . LEU A 1 170 ? 10.703 -19.047 -1.68 1 93.62 170 LEU A C 1
ATOM 1352 O O . LEU A 1 170 ? 10.969 -19.547 -0.585 1 93.62 170 LEU A O 1
ATOM 1356 N N . ASP A 1 171 ? 10 -19.672 -2.639 1 96.25 171 ASP A N 1
ATOM 1357 C CA . ASP A 1 171 ? 9.133 -20.766 -2.213 1 96.25 171 ASP A CA 1
ATOM 1358 C C . ASP A 1 171 ? 9.57 -22.078 -2.828 1 96.25 171 ASP A C 1
ATOM 1360 O O . ASP A 1 171 ? 9.008 -23.141 -2.52 1 96.25 171 ASP A O 1
ATOM 1364 N N . GLY A 1 172 ? 10.562 -22.094 -3.664 1 96.5 172 GLY A N 1
ATOM 1365 C CA . GLY A 1 172 ? 10.922 -23.266 -4.457 1 96.5 172 GLY A CA 1
ATOM 1366 C C . GLY A 1 172 ? 11.25 -24.484 -3.615 1 96.5 172 GLY A C 1
ATOM 1367 O O . GLY A 1 172 ? 10.727 -25.562 -3.861 1 96.5 172 GLY A O 1
ATOM 1368 N N . HIS A 1 173 ? 12.047 -24.266 -2.646 1 96 173 HIS A N 1
ATOM 1369 C CA . HIS A 1 173 ? 12.5 -25.375 -1.83 1 96 173 HIS A CA 1
ATOM 1370 C C . HIS A 1 173 ? 11.344 -26.016 -1.068 1 96 173 HIS A C 1
ATOM 1372 O O . HIS A 1 173 ? 11.211 -27.234 -1.025 1 96 173 HIS A O 1
ATOM 1378 N N . ASP A 1 174 ? 10.523 -25.172 -0.482 1 96.94 174 ASP A N 1
ATOM 1379 C CA . ASP A 1 174 ? 9.391 -25.672 0.283 1 96.94 174 ASP A CA 1
ATOM 1380 C C . ASP A 1 174 ? 8.422 -26.438 -0.611 1 96.94 174 ASP A C 1
ATOM 1382 O O . ASP A 1 174 ? 7.855 -27.453 -0.191 1 96.94 174 ASP A O 1
ATOM 1386 N N . ILE A 1 175 ? 8.297 -26.031 -1.8 1 98 175 ILE A N 1
ATOM 1387 C CA . ILE A 1 175 ? 7.367 -26.672 -2.734 1 98 175 ILE A CA 1
ATOM 1388 C C . ILE A 1 175 ? 7.918 -28.016 -3.17 1 98 175 ILE A C 1
ATOM 1390 O O . ILE A 1 175 ? 7.191 -29.016 -3.184 1 98 175 ILE A O 1
ATOM 1394 N N . THR A 1 176 ? 9.195 -28.078 -3.51 1 98.06 176 THR A N 1
ATOM 1395 C CA . THR A 1 176 ? 9.781 -29.297 -4.055 1 98.06 176 THR A CA 1
ATOM 1396 C C . THR A 1 176 ? 9.906 -30.359 -2.971 1 98.06 176 THR A C 1
ATOM 1398 O O . THR A 1 176 ? 10.047 -31.547 -3.277 1 98.06 176 THR A O 1
ATOM 1401 N N . THR A 1 177 ? 9.797 -29.922 -1.724 1 98.19 177 THR A N 1
ATOM 1402 C CA . THR A 1 177 ? 9.945 -30.891 -0.633 1 98.19 177 THR A CA 1
ATOM 1403 C C . THR A 1 177 ? 8.617 -31.094 0.083 1 98.19 177 THR A C 1
ATOM 1405 O O . THR A 1 177 ? 8.562 -31.75 1.126 1 98.19 177 THR A O 1
ATOM 1408 N N . ALA A 1 178 ? 7.574 -30.531 -0.391 1 98.31 178 ALA A N 1
ATOM 1409 C CA . ALA A 1 178 ? 6.254 -30.672 0.22 1 98.31 178 ALA A CA 1
ATOM 1410 C C . ALA A 1 178 ? 5.812 -32.125 0.234 1 98.31 178 ALA A C 1
ATOM 1412 O O . ALA A 1 178 ? 5.098 -32.562 1.141 1 98.31 178 ALA A O 1
ATOM 1413 N N . PHE A 1 179 ? 6.168 -32.875 -0.803 1 98.31 179 PHE A N 1
ATOM 1414 C CA . PHE A 1 179 ? 5.949 -34.312 -0.931 1 98.31 179 PHE A CA 1
ATOM 1415 C C . PHE A 1 179 ? 7.227 -35.031 -1.358 1 98.31 179 PHE A C 1
ATOM 1417 O O . PHE A 1 179 ? 8.156 -34.375 -1.854 1 98.31 179 PHE A O 1
ATOM 1424 N N . ASP A 1 180 ? 7.246 -36.312 -1.067 1 97.88 180 ASP A N 1
ATOM 1425 C CA . ASP A 1 180 ? 8.305 -37.125 -1.665 1 97.88 180 ASP A CA 1
ATOM 1426 C C . ASP A 1 180 ? 7.969 -37.469 -3.109 1 97.88 180 ASP A C 1
ATOM 1428 O O . ASP A 1 180 ? 7.09 -38.312 -3.355 1 97.88 180 ASP A O 1
ATOM 1432 N N . LEU A 1 181 ? 8.742 -36.906 -4.047 1 97.81 181 LEU A N 1
ATOM 1433 C CA . LEU A 1 181 ? 8.43 -37.062 -5.461 1 97.81 181 LEU A CA 1
ATOM 1434 C C . LEU A 1 181 ? 9.438 -38 -6.129 1 97.81 181 LEU A C 1
ATOM 1436 O O . LEU A 1 181 ? 9.531 -38.031 -7.359 1 97.81 181 LEU A O 1
ATOM 1440 N N . SER A 1 182 ? 10.164 -38.719 -5.395 1 96.62 182 SER A N 1
ATOM 1441 C CA . SER A 1 182 ? 11.273 -39.531 -5.891 1 96.62 182 SER A CA 1
ATOM 1442 C C . SER A 1 182 ? 10.781 -40.656 -6.797 1 96.62 182 SER A C 1
ATOM 1444 O O . SER A 1 182 ? 11.539 -41.188 -7.621 1 96.62 182 SER A O 1
ATOM 1446 N N . CYS A 1 183 ? 9.57 -41.031 -6.688 1 95.06 183 CYS A N 1
ATOM 1447 C CA . CYS A 1 183 ? 9.039 -42.125 -7.465 1 95.06 183 CYS A CA 1
ATOM 1448 C C . CYS A 1 183 ? 8.766 -41.719 -8.906 1 95.06 183 CYS A C 1
ATOM 1450 O O . CYS A 1 183 ? 8.578 -42.562 -9.781 1 95.06 183 CYS A O 1
ATOM 1452 N N . PHE A 1 184 ? 8.766 -40.469 -9.164 1 97 184 PHE A N 1
ATOM 1453 C CA . PHE A 1 184 ? 8.5 -39.969 -10.508 1 97 184 PHE A CA 1
ATOM 1454 C C . PHE A 1 184 ? 9.805 -39.75 -11.266 1 97 184 PHE A C 1
ATOM 1456 O O . PHE A 1 184 ? 10.562 -38.812 -10.961 1 97 184 PHE A O 1
ATOM 1463 N N . GLN A 1 185 ? 9.992 -40.5 -12.328 1 95.88 185 GLN A N 1
ATOM 1464 C CA . GLN A 1 185 ? 11.266 -40.469 -13.039 1 95.88 185 GLN A CA 1
ATOM 1465 C C . GLN A 1 185 ? 11.305 -39.344 -14.078 1 95.88 185 GLN A C 1
ATOM 1467 O O . GLN A 1 185 ? 12.367 -38.781 -14.352 1 95.88 185 GLN A O 1
ATOM 1472 N N . THR A 1 186 ? 10.211 -39.125 -14.695 1 97.12 186 THR A N 1
ATOM 1473 C CA . THR A 1 186 ? 10.102 -38.062 -15.672 1 97.12 186 THR A CA 1
ATOM 1474 C C . THR A 1 186 ? 9.078 -37.031 -15.219 1 97.12 186 THR A C 1
ATOM 1476 O O . THR A 1 186 ? 7.91 -37.344 -15 1 97.12 186 THR A O 1
ATOM 1479 N N . ILE A 1 187 ? 9.562 -35.812 -15.094 1 97.88 187 ILE A N 1
ATOM 1480 C CA . ILE A 1 187 ? 8.734 -34.719 -14.609 1 97.88 187 ILE A CA 1
ATOM 1481 C C . ILE A 1 187 ? 8.664 -33.625 -15.672 1 97.88 187 ILE A C 1
ATOM 1483 O O . ILE A 1 187 ? 9.68 -33.25 -16.266 1 97.88 187 ILE A O 1
ATOM 1487 N N . VAL A 1 188 ? 7.477 -33.125 -15.984 1 98.25 188 VAL A N 1
ATOM 1488 C CA . VAL A 1 188 ? 7.289 -32 -16.906 1 98.25 188 VAL A CA 1
ATOM 1489 C C . VAL A 1 188 ? 6.652 -30.844 -16.172 1 98.25 188 VAL A C 1
ATOM 1491 O O . VAL A 1 188 ? 5.559 -30.969 -15.617 1 98.25 188 VAL A O 1
ATOM 1494 N N . ASP A 1 189 ? 7.344 -29.734 -16.109 1 98.5 189 ASP A N 1
ATOM 1495 C CA . ASP A 1 189 ? 6.824 -28.469 -15.609 1 98.5 189 ASP A CA 1
ATOM 1496 C C . ASP A 1 189 ? 6.105 -27.688 -16.703 1 98.5 189 ASP A C 1
ATOM 1498 O O . ASP A 1 189 ? 6.738 -26.984 -17.484 1 98.5 189 ASP A O 1
ATOM 1502 N N . LEU A 1 190 ? 4.766 -27.828 -16.75 1 98.31 190 LEU A N 1
ATOM 1503 C CA . LEU A 1 190 ? 3.965 -27.141 -17.766 1 98.31 190 LEU A CA 1
ATOM 1504 C C . LEU A 1 190 ? 3.857 -25.656 -17.453 1 98.31 190 LEU A C 1
ATOM 1506 O O . LEU A 1 190 ? 3.418 -25.281 -16.359 1 98.31 190 LEU A O 1
ATOM 1510 N N . GLY A 1 191 ? 4.223 -24.828 -18.422 1 97.38 191 GLY A N 1
ATOM 1511 C CA . GLY A 1 191 ? 4.285 -23.406 -18.172 1 97.38 191 GLY A CA 1
ATOM 1512 C C . GLY A 1 191 ? 5.395 -23.016 -17.203 1 97.38 191 GLY A C 1
ATOM 1513 O O . GLY A 1 191 ? 5.203 -22.172 -16.328 1 97.38 191 GLY A O 1
ATOM 1514 N N . GLY A 1 192 ? 6.484 -23.641 -17.328 1 97.44 192 GLY A N 1
ATOM 1515 C CA . GLY A 1 192 ? 7.551 -23.531 -16.344 1 97.44 192 GLY A CA 1
ATOM 1516 C C . GLY A 1 192 ? 8.344 -22.25 -16.453 1 97.44 192 GLY A C 1
ATOM 1517 O O . GLY A 1 192 ? 9.18 -21.953 -15.602 1 97.44 192 GLY A O 1
ATOM 1518 N N . CYS A 1 193 ? 8.109 -21.5 -17.5 1 97.06 193 CYS A N 1
ATOM 1519 C CA . CYS A 1 193 ? 8.633 -20.156 -17.656 1 97.06 193 CYS A CA 1
ATOM 1520 C C . CYS A 1 193 ? 10.164 -20.156 -17.641 1 97.06 193 CYS A C 1
ATOM 1522 O O . CYS A 1 193 ? 10.797 -20.812 -18.469 1 97.06 193 CYS A O 1
ATOM 1524 N N . THR A 1 194 ? 10.852 -19.578 -16.625 1 96.69 194 THR A N 1
ATOM 1525 C CA . THR A 1 194 ? 12.305 -19.438 -16.562 1 96.69 194 THR A CA 1
ATOM 1526 C C . THR A 1 194 ? 12.977 -20.766 -16.25 1 96.69 194 THR A C 1
ATOM 1528 O O . THR A 1 194 ? 14.188 -20.922 -16.422 1 96.69 194 THR A O 1
ATOM 1531 N N . GLY A 1 195 ? 12.219 -21.719 -15.703 1 96.75 195 GLY A N 1
ATOM 1532 C CA . GLY A 1 195 ? 12.758 -23 -15.273 1 96.75 195 GLY A CA 1
ATOM 1533 C C . GLY A 1 195 ? 13.211 -23 -13.828 1 96.75 195 GLY A C 1
ATOM 1534 O O . GLY A 1 195 ? 13.82 -23.969 -13.359 1 96.75 195 GLY A O 1
ATOM 1535 N N . ALA A 1 196 ? 12.891 -21.984 -13.133 1 95.69 196 ALA A N 1
ATOM 1536 C CA . ALA A 1 196 ? 13.375 -21.828 -11.766 1 95.69 196 ALA A CA 1
ATOM 1537 C C . ALA A 1 196 ? 12.891 -22.984 -10.875 1 95.69 196 ALA A C 1
ATOM 1539 O O . ALA A 1 196 ? 13.68 -23.609 -10.164 1 95.69 196 ALA A O 1
ATOM 1540 N N . LEU A 1 197 ? 11.617 -23.25 -10.898 1 97.56 197 LEU A N 1
ATOM 1541 C CA . LEU A 1 197 ? 11.086 -24.328 -10.078 1 97.56 197 LEU A CA 1
ATOM 1542 C C . LEU A 1 197 ? 11.609 -25.688 -10.547 1 97.56 197 LEU A C 1
ATOM 1544 O O . LEU A 1 197 ? 11.914 -26.547 -9.734 1 97.56 197 LEU A O 1
ATOM 1548 N N . ALA A 1 198 ? 11.688 -25.828 -11.859 1 97.06 198 ALA A N 1
ATOM 1549 C CA . ALA A 1 198 ? 12.219 -27.062 -12.43 1 97.06 198 ALA A CA 1
ATOM 1550 C C . ALA A 1 198 ? 13.641 -27.328 -11.938 1 97.06 198 ALA A C 1
ATOM 1552 O O . ALA A 1 198 ? 14 -28.469 -11.625 1 97.06 198 ALA A O 1
ATOM 1553 N N . ARG A 1 199 ? 14.445 -26.344 -11.906 1 96.06 199 ARG A N 1
ATOM 1554 C CA . ARG A 1 199 ? 15.82 -26.469 -11.438 1 96.06 199 ARG A CA 1
ATOM 1555 C C . ARG A 1 199 ? 15.859 -26.891 -9.969 1 96.06 199 ARG A C 1
ATOM 1557 O O . ARG A 1 199 ? 16.688 -27.703 -9.57 1 96.06 199 ARG A O 1
ATOM 1564 N N . GLU A 1 200 ? 14.961 -26.297 -9.172 1 95.44 200 GLU A N 1
ATOM 1565 C CA . GLU A 1 200 ? 14.844 -26.703 -7.777 1 95.44 200 GLU A CA 1
ATOM 1566 C C . GLU A 1 200 ? 14.469 -28.188 -7.668 1 95.44 200 GLU A C 1
ATOM 1568 O O . GLU A 1 200 ? 14.977 -28.891 -6.805 1 95.44 200 GLU A O 1
ATOM 1573 N N . MET A 1 201 ? 13.578 -28.625 -8.508 1 96.62 201 MET A N 1
ATOM 1574 C CA . MET A 1 201 ? 13.148 -30.031 -8.523 1 96.62 201 MET A CA 1
ATOM 1575 C C . MET A 1 201 ? 14.305 -30.938 -8.906 1 96.62 201 MET A C 1
ATOM 1577 O O . MET A 1 201 ? 14.5 -31.984 -8.289 1 96.62 201 MET A O 1
ATOM 1581 N N . ALA A 1 202 ? 15.031 -30.516 -9.914 1 96.12 202 ALA A N 1
ATOM 1582 C CA . ALA A 1 202 ? 16.156 -31.312 -10.383 1 96.12 202 ALA A CA 1
ATOM 1583 C C . ALA A 1 202 ? 17.234 -31.438 -9.297 1 96.12 202 ALA A C 1
ATOM 1585 O O . ALA A 1 202 ? 17.891 -32.469 -9.188 1 96.12 202 ALA A O 1
ATOM 1586 N N . MET A 1 203 ? 17.406 -30.406 -8.531 1 94.75 203 MET A N 1
ATOM 1587 C CA . MET A 1 203 ? 18.375 -30.422 -7.434 1 94.75 203 MET A CA 1
ATOM 1588 C C . MET A 1 203 ? 17.906 -31.359 -6.324 1 94.75 203 MET A C 1
ATOM 1590 O O . MET A 1 203 ? 18.719 -32.094 -5.75 1 94.75 203 MET A O 1
ATOM 1594 N N . GLU A 1 204 ? 16.656 -31.359 -6.023 1 96.5 204 GLU A N 1
ATOM 1595 C CA . GLU A 1 204 ? 16.109 -32.156 -4.938 1 96.5 204 GLU A CA 1
ATOM 1596 C C . GLU A 1 204 ? 16 -33.625 -5.34 1 96.5 204 GLU A C 1
ATOM 1598 O O . GLU A 1 204 ? 16.125 -34.531 -4.496 1 96.5 204 GLU A O 1
ATOM 1603 N N . TYR A 1 205 ? 15.742 -33.875 -6.66 1 97.31 205 TYR A N 1
ATOM 1604 C CA . TYR A 1 205 ? 15.57 -35.219 -7.18 1 97.31 205 TYR A CA 1
ATOM 1605 C C . TYR A 1 205 ? 16.5 -35.469 -8.359 1 97.31 205 TYR A C 1
ATOM 1607 O O . TYR A 1 205 ? 16.047 -35.594 -9.5 1 97.31 205 TYR A O 1
ATOM 1615 N N . PRO A 1 206 ? 17.719 -35.75 -8.117 1 95.5 206 PRO A N 1
ATOM 1616 C CA . PRO A 1 206 ? 18.703 -35.875 -9.188 1 95.5 206 PRO A CA 1
ATOM 1617 C C . PRO A 1 206 ? 18.484 -37.094 -10.078 1 95.5 206 PRO A C 1
ATOM 1619 O O . PRO A 1 206 ? 19.031 -37.156 -11.188 1 95.5 206 PRO A O 1
ATOM 1622 N N . SER A 1 207 ? 17.766 -38 -9.625 1 95.94 207 SER A N 1
ATOM 1623 C CA . SER A 1 207 ? 17.516 -39.219 -10.406 1 95.94 207 SER A CA 1
ATOM 1624 C C . SER A 1 207 ? 16.406 -39 -11.422 1 95.94 207 SER A C 1
ATOM 1626 O O . SER A 1 207 ? 16.203 -39.812 -12.32 1 95.94 207 SER A O 1
ATOM 1628 N N . SER A 1 208 ? 15.695 -37.906 -11.352 1 96.31 208 SER A N 1
ATOM 1629 C CA . SER A 1 208 ? 14.594 -37.594 -12.25 1 96.31 208 SER A CA 1
ATOM 1630 C C . SER A 1 208 ? 15.047 -36.719 -13.406 1 96.31 208 SER A C 1
ATOM 1632 O O . SER A 1 208 ? 16.016 -35.969 -13.273 1 96.31 208 SER A O 1
ATOM 1634 N N . THR A 1 209 ? 14.422 -36.938 -14.508 1 96.94 209 THR A N 1
ATOM 1635 C CA . THR A 1 209 ? 14.562 -36 -15.609 1 96.94 209 THR A CA 1
ATOM 1636 C C . THR A 1 209 ? 13.453 -34.938 -15.57 1 96.94 209 THR A C 1
ATOM 1638 O O . THR A 1 209 ? 12.273 -35.281 -15.547 1 96.94 209 THR A O 1
ATOM 1641 N N . VAL A 1 210 ? 13.859 -33.656 -15.562 1 97.62 210 VAL A N 1
ATOM 1642 C CA . VAL A 1 210 ? 12.883 -32.562 -15.461 1 97.62 210 VAL A CA 1
ATOM 1643 C C . VAL A 1 210 ? 12.891 -31.75 -16.75 1 97.62 210 VAL A C 1
ATOM 1645 O O . VAL A 1 210 ? 13.945 -31.297 -17.203 1 97.62 210 VAL A O 1
ATOM 1648 N N . THR A 1 211 ? 11.727 -31.578 -17.359 1 97.81 211 THR A N 1
ATOM 1649 C CA . THR A 1 211 ? 11.547 -30.812 -18.578 1 97.81 211 THR A CA 1
ATOM 1650 C C . THR A 1 211 ? 10.664 -29.594 -18.328 1 97.81 211 THR A C 1
ATOM 1652 O O . THR A 1 211 ? 9.617 -29.703 -17.688 1 97.81 211 THR A O 1
ATOM 1655 N N . VAL A 1 212 ? 11.141 -28.453 -18.797 1 98.06 212 VAL A N 1
ATOM 1656 C CA . VAL A 1 212 ? 10.328 -27.234 -18.797 1 98.06 212 VAL A CA 1
ATOM 1657 C C . VAL A 1 212 ? 9.594 -27.094 -20.125 1 98.06 212 VAL A C 1
ATOM 1659 O O . VAL A 1 212 ? 10.219 -27.094 -21.188 1 98.06 212 VAL A O 1
ATOM 1662 N N . PHE A 1 213 ? 8.266 -27.016 -20.062 1 98.44 213 PHE A N 1
ATOM 1663 C CA . PHE A 1 213 ? 7.445 -26.891 -21.25 1 98.44 213 PHE A CA 1
ATOM 1664 C C . PHE A 1 213 ? 6.734 -25.531 -21.281 1 98.44 213 PHE A C 1
ATOM 1666 O O . PHE A 1 213 ? 5.953 -25.219 -20.375 1 98.44 213 PHE A O 1
ATOM 1673 N N . ASP A 1 214 ? 6.977 -24.719 -22.266 1 97.81 214 ASP A N 1
ATOM 1674 C CA . ASP A 1 214 ? 6.363 -23.406 -22.391 1 97.81 214 ASP A CA 1
ATOM 1675 C C . ASP A 1 214 ? 6.305 -22.953 -23.844 1 97.81 214 ASP A C 1
ATOM 1677 O O . ASP A 1 214 ? 6.742 -23.672 -24.734 1 97.81 214 ASP A O 1
ATOM 1681 N N . LEU A 1 215 ? 5.68 -21.859 -24.125 1 96.44 215 LEU A N 1
ATOM 1682 C CA . LEU A 1 215 ? 5.562 -21.281 -25.469 1 96.44 215 LEU A CA 1
ATOM 1683 C C . LEU A 1 215 ? 6.941 -20.984 -26.047 1 96.44 215 LEU A C 1
ATOM 1685 O O . LEU A 1 215 ? 7.879 -20.688 -25.312 1 96.44 215 LEU A O 1
ATOM 1689 N N . PRO A 1 216 ? 7.066 -21 -27.328 1 96.06 216 PRO A N 1
ATOM 1690 C CA . PRO A 1 216 ? 8.359 -20.781 -27.984 1 96.06 216 PRO A CA 1
ATOM 1691 C C . PRO A 1 216 ? 9.016 -19.469 -27.578 1 96.06 216 PRO A C 1
ATOM 1693 O O . PRO A 1 216 ? 10.211 -19.438 -27.297 1 96.06 216 PRO A O 1
ATOM 1696 N N . GLN A 1 217 ? 8.266 -18.438 -27.531 1 95.44 217 GLN A N 1
ATOM 1697 C CA . GLN A 1 217 ? 8.836 -17.125 -27.203 1 95.44 217 GLN A CA 1
ATOM 1698 C C . GLN A 1 217 ? 9.336 -17.078 -25.766 1 95.44 217 GLN A C 1
ATOM 1700 O O . GLN A 1 217 ? 10.336 -16.422 -25.469 1 95.44 217 GLN A O 1
ATOM 1705 N N . VAL A 1 218 ? 8.672 -17.781 -24.875 1 96.56 218 VAL A N 1
ATOM 1706 C CA . VAL A 1 218 ? 9.062 -17.812 -23.469 1 96.56 218 VAL A CA 1
ATOM 1707 C C . VAL A 1 218 ? 10.352 -18.625 -23.328 1 96.56 218 VAL A C 1
ATOM 1709 O O . VAL A 1 218 ? 11.273 -18.203 -22.625 1 96.56 218 VAL A O 1
ATOM 1712 N N . VAL A 1 219 ? 10.422 -19.719 -24 1 97 219 VAL A N 1
ATOM 1713 C CA . VAL A 1 219 ? 11.602 -20.578 -23.922 1 97 219 VAL A CA 1
ATOM 1714 C C . VAL A 1 219 ? 12.812 -19.844 -24.484 1 97 219 VAL A C 1
ATOM 1716 O O . VAL A 1 219 ? 13.914 -19.938 -23.938 1 97 219 VAL A O 1
ATOM 1719 N N . GLU A 1 220 ? 12.602 -19.141 -25.531 1 96.75 220 GLU A N 1
ATOM 1720 C CA . GLU A 1 220 ? 13.688 -18.359 -26.125 1 96.75 220 GLU A CA 1
ATOM 1721 C C . GLU A 1 220 ? 14.242 -17.344 -25.125 1 96.75 220 GLU A C 1
ATOM 1723 O O . GLU A 1 220 ? 15.461 -17.25 -24.953 1 96.75 220 GLU A O 1
ATOM 1728 N N . LEU A 1 221 ? 13.383 -16.609 -24.484 1 96.25 221 LEU A N 1
ATOM 1729 C CA . LEU A 1 221 ? 13.82 -15.602 -23.531 1 96.25 221 LEU A CA 1
ATOM 1730 C C . LEU A 1 221 ? 14.414 -16.25 -22.281 1 96.25 221 LEU A C 1
ATOM 1732 O O . LEU A 1 221 ? 15.336 -15.703 -21.672 1 96.25 221 LEU A O 1
ATOM 1736 N N . ALA A 1 222 ? 13.875 -17.406 -21.891 1 96.44 222 ALA A N 1
ATOM 1737 C CA . ALA A 1 222 ? 14.445 -18.125 -20.75 1 96.44 222 ALA A CA 1
ATOM 1738 C C . ALA A 1 222 ? 15.906 -18.5 -21.016 1 96.44 222 ALA A C 1
ATOM 1740 O O . ALA A 1 222 ? 16.766 -18.312 -20.156 1 96.44 222 ALA A O 1
ATOM 1741 N N . HIS A 1 223 ? 16.203 -18.906 -22.203 1 95 223 HIS A N 1
ATOM 1742 C CA . HIS A 1 223 ? 17.547 -19.281 -22.578 1 95 223 HIS A CA 1
ATOM 1743 C C . HIS A 1 223 ? 18.469 -18.062 -22.625 1 95 223 HIS A C 1
ATOM 1745 O O . HIS A 1 223 ? 19.625 -18.141 -22.203 1 95 223 HIS A O 1
ATOM 1751 N N . ARG A 1 224 ? 17.953 -17.031 -23.078 1 94.44 224 ARG A N 1
ATOM 1752 C CA . ARG A 1 224 ? 18.766 -15.844 -23.297 1 94.44 224 ARG A CA 1
ATOM 1753 C C . ARG A 1 224 ? 19.062 -15.141 -21.969 1 94.44 224 ARG A C 1
ATOM 1755 O O . ARG A 1 224 ? 20.141 -14.555 -21.812 1 94.44 224 ARG A O 1
ATOM 1762 N N . HIS A 1 225 ? 18.109 -15.242 -21.031 1 94.38 225 HIS A N 1
ATOM 1763 C CA . HIS A 1 225 ? 18.234 -14.312 -19.906 1 94.38 225 HIS A CA 1
ATOM 1764 C C . HIS A 1 225 ? 18.312 -15.047 -18.578 1 94.38 225 HIS A C 1
ATOM 1766 O O . HIS A 1 225 ? 18.688 -14.461 -17.562 1 94.38 225 HIS A O 1
ATOM 1772 N N . PHE A 1 226 ? 17.938 -16.297 -18.531 1 93 226 PHE A N 1
ATOM 1773 C CA . PHE A 1 226 ? 17.844 -16.984 -17.25 1 93 226 PHE A CA 1
ATOM 1774 C C . PHE A 1 226 ? 18.625 -18.297 -17.266 1 93 226 PHE A C 1
ATOM 1776 O O . PHE A 1 226 ? 18.453 -19.141 -16.375 1 93 226 PHE A O 1
ATOM 1783 N N . SER A 1 227 ? 19.422 -18.453 -18.234 1 88 227 SER A N 1
ATOM 1784 C CA . SER A 1 227 ? 20.188 -19.703 -18.375 1 88 227 SER A CA 1
ATOM 1785 C C . SER A 1 227 ? 21.203 -19.844 -17.234 1 88 227 SER A C 1
ATOM 1787 O O . SER A 1 227 ? 21.719 -18.844 -16.734 1 88 227 SER A O 1
ATOM 1789 N N . GLN A 1 228 ? 21.266 -21.031 -16.797 1 84.5 228 GLN A N 1
ATOM 1790 C CA . GLN A 1 228 ? 22.312 -21.359 -15.82 1 84.5 228 GLN A CA 1
ATOM 1791 C C . GLN A 1 228 ? 23.297 -22.375 -16.391 1 84.5 228 GLN A C 1
ATOM 1793 O O . GLN A 1 228 ? 22.922 -23.219 -17.219 1 84.5 228 GLN A O 1
ATOM 1798 N N . GLU A 1 229 ? 24.516 -22.219 -15.852 1 75.12 229 GLU A N 1
ATOM 1799 C CA . GLU A 1 229 ? 25.531 -23.188 -16.266 1 75.12 229 GLU A CA 1
ATOM 1800 C C . GLU A 1 229 ? 25.188 -24.594 -15.781 1 75.12 229 GLU A C 1
ATOM 1802 O O . GLU A 1 229 ? 24.75 -24.766 -14.641 1 75.12 229 GLU A O 1
ATOM 1807 N N . ASN A 1 230 ? 25.266 -25.531 -16.641 1 67.31 230 ASN A N 1
ATOM 1808 C CA . ASN A 1 230 ? 25.047 -26.938 -16.312 1 67.31 230 ASN A CA 1
ATOM 1809 C C . ASN A 1 230 ? 23.594 -27.203 -15.938 1 67.31 230 ASN A C 1
ATOM 1811 O O . ASN A 1 230 ? 23.328 -27.922 -14.969 1 67.31 230 ASN A O 1
ATOM 1815 N N . ASP A 1 231 ? 22.75 -26.609 -16.547 1 75 231 ASP A N 1
ATOM 1816 C CA . ASP A 1 231 ? 21.312 -26.766 -16.312 1 75 231 ASP A CA 1
ATOM 1817 C C . ASP A 1 231 ? 20.891 -28.234 -16.453 1 75 231 ASP A C 1
ATOM 1819 O O . ASP A 1 231 ? 21.094 -28.844 -17.5 1 75 231 ASP A O 1
ATOM 1823 N N . ALA A 1 232 ? 20.469 -28.719 -15.43 1 84.06 232 ALA A N 1
ATOM 1824 C CA . ALA A 1 232 ? 20 -30.094 -15.344 1 84.06 232 ALA A CA 1
ATOM 1825 C C . ALA A 1 232 ? 18.578 -30.234 -15.875 1 84.06 232 ALA A C 1
ATOM 1827 O O . ALA A 1 232 ? 17.984 -31.312 -15.797 1 84.06 232 ALA A O 1
ATOM 1828 N N . VAL A 1 233 ? 18.094 -29.125 -16.484 1 94.12 233 VAL A N 1
ATOM 1829 C CA . VAL A 1 233 ? 16.719 -29.172 -16.969 1 94.12 233 VAL A CA 1
ATOM 1830 C C . VAL A 1 233 ? 16.703 -29 -18.484 1 94.12 233 VAL A C 1
ATOM 1832 O O . VAL A 1 233 ? 17.562 -28.328 -19.047 1 94.12 233 VAL A O 1
ATOM 1835 N N . VAL A 1 234 ? 15.812 -29.641 -19.109 1 94.62 234 VAL A N 1
ATOM 1836 C CA . VAL A 1 234 ? 15.609 -29.531 -20.562 1 94.62 234 VAL A CA 1
ATOM 1837 C C . VAL A 1 234 ? 14.383 -28.688 -20.844 1 94.62 234 VAL A C 1
ATOM 1839 O O . VAL A 1 234 ? 13.383 -28.75 -20.125 1 94.62 234 VAL A O 1
ATOM 1842 N N . PHE A 1 235 ? 14.477 -27.875 -21.891 1 96.81 235 PHE A N 1
ATOM 1843 C CA . PHE A 1 235 ? 13.352 -27.047 -22.312 1 96.81 235 PHE A CA 1
ATOM 1844 C C . PHE A 1 235 ? 12.703 -27.609 -23.578 1 96.81 235 PHE A C 1
ATOM 1846 O O . PHE A 1 235 ? 13.398 -28.062 -24.484 1 96.81 235 PHE A O 1
ATOM 1853 N N . GLN A 1 236 ? 11.484 -27.625 -23.594 1 97.5 236 GLN A N 1
ATOM 1854 C CA . GLN A 1 236 ? 10.695 -27.984 -24.766 1 97.5 236 GLN A CA 1
ATOM 1855 C C . GLN A 1 236 ? 9.617 -26.938 -25.047 1 97.5 236 GLN A C 1
ATOM 1857 O O . GLN A 1 236 ? 8.992 -26.422 -24.125 1 97.5 236 GLN A O 1
ATOM 1862 N N . THR A 1 237 ? 9.352 -26.641 -26.344 1 97.81 237 THR A N 1
ATOM 1863 C CA . THR A 1 237 ? 8.391 -25.609 -26.719 1 97.81 237 THR A CA 1
ATOM 1864 C C . THR A 1 237 ? 7.047 -26.234 -27.094 1 97.81 237 THR A C 1
ATOM 1866 O O . THR A 1 237 ? 7.004 -27.312 -27.688 1 97.81 237 THR A O 1
ATOM 1869 N N . GLY A 1 238 ? 5.98 -25.516 -26.688 1 97.12 238 GLY A N 1
ATOM 1870 C CA . GLY A 1 238 ? 4.637 -25.891 -27.078 1 97.12 238 GLY A CA 1
ATOM 1871 C C . GLY A 1 238 ? 3.555 -25.188 -26.297 1 97.12 238 GLY A C 1
ATOM 1872 O O . GLY A 1 238 ? 3.84 -24.516 -25.297 1 97.12 238 GLY A O 1
ATOM 1873 N N . ASP A 1 239 ? 2.357 -25.297 -26.828 1 95.94 239 ASP A N 1
ATOM 1874 C CA . ASP A 1 239 ? 1.162 -24.781 -26.141 1 95.94 239 ASP A CA 1
ATOM 1875 C C . ASP A 1 239 ? 0.383 -25.922 -25.5 1 95.94 239 ASP A C 1
ATOM 1877 O O . ASP A 1 239 ? -0.118 -26.812 -26.188 1 95.94 239 ASP A O 1
ATOM 1881 N N . PHE A 1 240 ? 0.222 -25.844 -24.188 1 95.38 240 PHE A N 1
ATOM 1882 C CA . PHE A 1 240 ? -0.333 -27.016 -23.5 1 95.38 240 PHE A CA 1
ATOM 1883 C C . PHE A 1 240 ? -1.847 -27.062 -23.672 1 95.38 240 PHE A C 1
ATOM 1885 O O . PHE A 1 240 ? -2.484 -28.047 -23.281 1 95.38 240 PHE A O 1
ATOM 1892 N N . PHE A 1 241 ? -2.428 -26.078 -24.234 1 94 241 PHE A N 1
ATOM 1893 C CA . PHE A 1 241 ? -3.85 -26.141 -24.547 1 94 241 PHE A CA 1
ATOM 1894 C C . PHE A 1 241 ? -4.059 -26.672 -25.969 1 94 241 PHE A C 1
ATOM 1896 O O . PHE A 1 241 ? -4.812 -27.625 -26.172 1 94 241 PHE A O 1
ATOM 1903 N N . SER A 1 242 ? -3.383 -26.109 -26.969 1 93.75 242 SER A N 1
ATOM 1904 C CA . SER A 1 242 ? -3.646 -26.422 -28.375 1 93.75 242 SER A CA 1
ATOM 1905 C C . SER A 1 242 ? -2.711 -27.516 -28.875 1 93.75 242 SER A C 1
ATOM 1907 O O . SER A 1 242 ? -3.025 -28.203 -29.859 1 93.75 242 SER A O 1
ATOM 1909 N N . GLY A 1 243 ? -1.597 -27.625 -28.266 1 93.81 243 GLY A N 1
ATOM 1910 C CA . GLY A 1 243 ? -0.627 -28.609 -28.734 1 93.81 243 GLY A CA 1
ATOM 1911 C C . GLY A 1 243 ? -0.631 -29.875 -27.906 1 93.81 243 GLY A C 1
ATOM 1912 O O . GLY A 1 243 ? -1.466 -30.047 -27.016 1 93.81 243 GLY A O 1
ATOM 1913 N N . GLU A 1 244 ? 0.377 -30.75 -28.281 1 95 244 GLU A N 1
ATOM 1914 C CA . GLU A 1 244 ? 0.582 -31.984 -27.531 1 95 244 GLU A CA 1
ATOM 1915 C C . GLU A 1 244 ? 1.498 -31.75 -26.328 1 95 244 GLU A C 1
ATOM 1917 O O . GLU A 1 244 ? 2.459 -30.984 -26.422 1 95 244 GLU A O 1
ATOM 1922 N N . ILE A 1 245 ? 1.147 -32.406 -25.266 1 95.69 245 ILE A N 1
ATOM 1923 C CA . ILE A 1 245 ? 2.027 -32.312 -24.109 1 95.69 245 ILE A CA 1
ATOM 1924 C C . ILE A 1 245 ? 2.902 -33.562 -24.031 1 95.69 245 ILE A C 1
ATOM 1926 O O . ILE A 1 245 ? 2.453 -34.656 -24.359 1 95.69 245 ILE A O 1
ATOM 1930 N N . PRO A 1 246 ? 4.105 -33.375 -23.625 1 95.69 246 PRO A N 1
ATOM 1931 C CA . PRO A 1 246 ? 4.996 -34.531 -23.547 1 95.69 246 PRO A CA 1
ATOM 1932 C C . PRO A 1 246 ? 4.547 -35.562 -22.484 1 95.69 246 PRO A C 1
ATOM 1934 O O . PRO A 1 246 ? 3.98 -35.156 -21.469 1 95.69 246 PRO A O 1
ATOM 1937 N N . ALA A 1 247 ? 4.879 -36.812 -22.766 1 94.31 247 ALA A N 1
ATOM 1938 C CA . ALA A 1 247 ? 4.594 -37.844 -21.781 1 94.31 247 ALA A CA 1
ATOM 1939 C C . ALA A 1 247 ? 5.492 -37.688 -20.562 1 94.31 247 ALA A C 1
ATOM 1941 O O . ALA A 1 247 ? 6.676 -37.375 -20.688 1 94.31 247 ALA A O 1
ATOM 1942 N N . ALA A 1 248 ? 4.91 -37.969 -19.375 1 96.31 248 ALA A N 1
ATOM 1943 C CA . ALA A 1 248 ? 5.66 -37.875 -18.125 1 96.31 248 ALA A CA 1
ATOM 1944 C C . ALA A 1 248 ? 4.984 -38.656 -17.016 1 96.31 248 ALA A C 1
ATOM 1946 O O . ALA A 1 248 ? 3.828 -39.062 -17.141 1 96.31 248 ALA A O 1
ATOM 1947 N N . ASP A 1 249 ? 5.781 -38.875 -15.969 1 96.5 249 ASP A N 1
ATOM 1948 C CA . ASP A 1 249 ? 5.234 -39.469 -14.766 1 96.5 249 ASP A CA 1
ATOM 1949 C C . ASP A 1 249 ? 4.531 -38.438 -13.891 1 96.5 249 ASP A C 1
ATOM 1951 O O . ASP A 1 249 ? 3.602 -38.75 -13.156 1 96.5 249 ASP A O 1
ATOM 1955 N N . LEU A 1 250 ? 5.035 -37.281 -13.914 1 98.19 250 LEU A N 1
ATOM 1956 C CA . LEU A 1 250 ? 4.484 -36.219 -13.094 1 98.19 250 LEU A CA 1
ATOM 1957 C C . LEU A 1 250 ? 4.418 -34.906 -13.875 1 98.19 250 LEU A C 1
ATOM 1959 O O . LEU A 1 250 ? 5.383 -34.531 -14.539 1 98.19 250 LEU A O 1
ATOM 1963 N N . TYR A 1 251 ? 3.297 -34.281 -13.844 1 98.62 251 TYR A N 1
ATOM 1964 C CA . TYR A 1 251 ? 3.125 -32.938 -14.391 1 98.62 251 TYR A CA 1
ATOM 1965 C C . TYR A 1 251 ? 3.006 -31.922 -13.273 1 98.62 251 TYR A C 1
ATOM 1967 O O . TYR A 1 251 ? 2.254 -32.125 -12.32 1 98.62 251 TYR A O 1
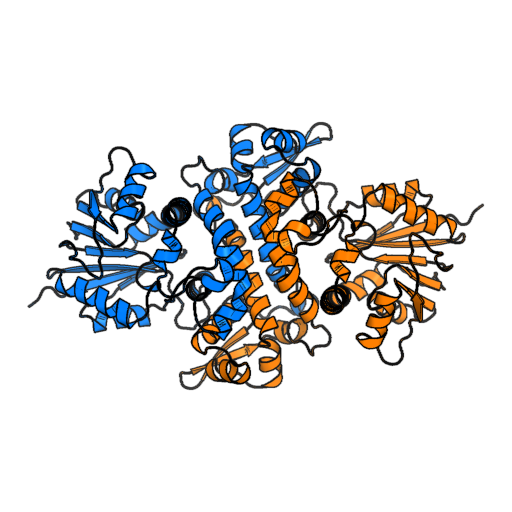ATOM 1975 N N . VAL A 1 252 ? 3.781 -30.875 -13.383 1 98.75 252 VAL A N 1
ATOM 1976 C CA . VAL A 1 252 ? 3.744 -29.797 -12.406 1 98.75 252 VAL A CA 1
ATOM 1977 C C . VAL A 1 252 ? 3.037 -28.578 -13.016 1 98.75 252 VAL A C 1
ATOM 1979 O O . VAL A 1 252 ? 3.4 -28.125 -14.102 1 98.75 252 VAL A O 1
ATOM 1982 N N . LEU A 1 253 ? 2.004 -28.156 -12.383 1 98.75 253 LEU A N 1
ATOM 1983 C CA . LEU A 1 253 ? 1.309 -26.922 -12.703 1 98.75 253 LEU A CA 1
ATOM 1984 C C . LEU A 1 253 ? 1.471 -25.906 -11.578 1 98.75 253 LEU A C 1
ATOM 1986 O O . LEU A 1 253 ? 0.667 -25.875 -10.641 1 98.75 253 LEU A O 1
ATOM 1990 N N . ALA A 1 254 ? 2.49 -25.094 -11.719 1 98.62 254 ALA A N 1
ATOM 1991 C CA . ALA A 1 254 ? 2.785 -24.094 -10.695 1 98.62 254 ALA A CA 1
ATOM 1992 C C . ALA A 1 254 ? 2.256 -22.719 -11.094 1 98.62 254 ALA A C 1
ATOM 1994 O O . ALA A 1 254 ? 2.801 -22.078 -11.992 1 98.62 254 ALA A O 1
ATOM 1995 N N . ARG A 1 255 ? 1.199 -22.297 -10.352 1 97.06 255 ARG A N 1
ATOM 1996 C CA . ARG A 1 255 ? 0.559 -21.016 -10.633 1 97.06 255 ARG A CA 1
ATOM 1997 C C . ARG A 1 255 ? -0.025 -21 -12.039 1 97.06 255 ARG A C 1
ATOM 1999 O O . ARG A 1 255 ? 0.188 -20.047 -12.797 1 97.06 255 ARG A O 1
ATOM 2006 N N . ILE A 1 256 ? -0.706 -22.078 -12.406 1 97 256 ILE A N 1
ATOM 2007 C CA . ILE A 1 256 ? -1.285 -22.219 -13.742 1 97 256 ILE A CA 1
ATOM 2008 C C . ILE A 1 256 ? -2.809 -22.25 -13.641 1 97 256 ILE A C 1
ATOM 2010 O O . ILE A 1 256 ? -3.498 -21.5 -14.336 1 97 256 ILE A O 1
ATOM 2014 N N . ILE A 1 257 ? -3.324 -23.062 -12.719 1 96.81 257 ILE A N 1
ATOM 2015 C CA . ILE A 1 257 ? -4.762 -23.312 -12.641 1 96.81 257 ILE A CA 1
ATOM 2016 C C . ILE A 1 257 ? -5.488 -22.016 -12.289 1 96.81 257 ILE A C 1
ATOM 2018 O O . ILE A 1 257 ? -6.559 -21.734 -12.828 1 96.81 257 ILE A O 1
ATOM 2022 N N . HIS A 1 258 ? -4.875 -21.188 -11.43 1 95.44 258 HIS A N 1
ATOM 2023 C CA . HIS A 1 258 ? -5.516 -19.953 -10.977 1 95.44 258 HIS A CA 1
ATOM 2024 C C . HIS A 1 258 ? -5.629 -18.938 -12.109 1 95.44 258 HIS A C 1
ATOM 2026 O O . HIS A 1 258 ? -6.328 -17.938 -11.984 1 95.44 258 HIS A O 1
ATOM 2032 N N . ASP A 1 259 ? -5.016 -19.172 -13.227 1 92.06 259 ASP A N 1
ATOM 2033 C CA . ASP A 1 259 ? -5.047 -18.234 -14.344 1 92.06 259 ASP A CA 1
ATOM 2034 C C . ASP A 1 259 ? -6.363 -18.328 -15.109 1 92.06 259 ASP A C 1
ATOM 2036 O O . ASP A 1 259 ? -6.73 -17.422 -15.844 1 92.06 259 ASP A O 1
ATOM 2040 N N . TRP A 1 260 ? -7.117 -19.422 -14.898 1 91.88 260 TRP A N 1
ATOM 2041 C CA . TRP A 1 260 ? -8.141 -19.75 -15.891 1 91.88 260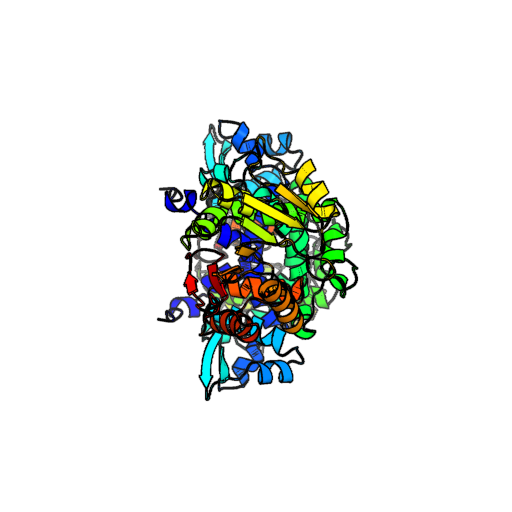 TRP A CA 1
ATOM 2042 C C . TRP A 1 260 ? -9.484 -20 -15.219 1 91.88 260 TRP A C 1
ATOM 2044 O O . TRP A 1 260 ? -9.539 -20.406 -14.055 1 91.88 260 TRP A O 1
ATOM 2054 N N . PRO A 1 261 ? -10.516 -19.766 -16.047 1 91.25 261 PRO A N 1
ATOM 2055 C CA . PRO A 1 261 ? -11.828 -20.203 -15.562 1 91.25 261 PRO A CA 1
ATOM 2056 C C . PRO A 1 261 ? -11.93 -21.719 -15.406 1 91.25 261 PRO A C 1
ATOM 2058 O O . PRO A 1 261 ? -11.117 -22.453 -15.977 1 91.25 261 PRO A O 1
ATOM 2061 N N . GLU A 1 262 ? -12.906 -22.141 -14.758 1 94.12 262 GLU A N 1
ATOM 2062 C CA . GLU A 1 262 ? -13.062 -23.547 -14.383 1 94.12 262 GLU A CA 1
ATOM 2063 C C . GLU A 1 262 ? -13.078 -24.453 -15.617 1 94.12 262 GLU A C 1
ATOM 2065 O O . GLU A 1 262 ? -12.445 -25.516 -15.625 1 94.12 262 GLU A O 1
ATOM 2070 N N . GLU A 1 263 ? -13.758 -24 -16.641 1 95.31 263 GLU A N 1
ATOM 2071 C CA . GLU A 1 263 ? -13.891 -24.828 -17.844 1 95.31 263 GLU A CA 1
ATOM 2072 C C . GLU A 1 263 ? -12.523 -25.094 -18.469 1 95.31 263 GLU A C 1
ATOM 2074 O O . GLU A 1 263 ? -12.242 -26.203 -18.906 1 95.31 263 GLU A O 1
ATOM 2079 N N . LYS A 1 264 ? -11.727 -24.141 -18.516 1 94.06 264 LYS A N 1
ATOM 2080 C CA . LYS A 1 264 ? -10.398 -24.281 -19.094 1 94.06 264 LYS A CA 1
ATOM 2081 C C . LYS A 1 264 ? -9.5 -25.141 -18.203 1 94.06 264 LYS A C 1
ATOM 2083 O O . LYS A 1 264 ? -8.664 -25.891 -18.688 1 94.06 264 LYS A O 1
ATOM 2088 N N . CYS A 1 265 ? -9.664 -25.016 -16.922 1 97.06 265 CYS A N 1
ATOM 2089 C CA . CYS A 1 265 ? -8.914 -25.828 -15.969 1 97.06 265 CYS A CA 1
ATOM 2090 C C . CYS A 1 265 ? -9.227 -27.297 -16.156 1 97.06 265 CYS A C 1
ATOM 2092 O O . CYS A 1 265 ? -8.32 -28.141 -16.188 1 97.06 265 CYS A O 1
ATOM 2094 N N . LEU A 1 266 ? -10.5 -27.594 -16.281 1 98.19 266 LEU A N 1
ATOM 2095 C CA . LEU A 1 266 ? -10.93 -28.969 -16.469 1 98.19 266 LEU A CA 1
ATOM 2096 C C . LEU A 1 266 ? -10.391 -29.547 -17.766 1 98.19 266 LEU A C 1
ATOM 2098 O O . LEU A 1 266 ? -9.969 -30.703 -17.812 1 98.19 266 LEU A O 1
ATOM 2102 N N . THR A 1 267 ? -10.406 -28.688 -18.797 1 97.69 267 THR A N 1
ATOM 2103 C CA . THR A 1 267 ? -9.875 -29.125 -20.094 1 97.69 267 THR A CA 1
ATOM 2104 C C . THR A 1 267 ? -8.398 -29.484 -19.984 1 97.69 267 THR A C 1
ATOM 2106 O O . THR A 1 267 ? -7.98 -30.531 -20.469 1 97.69 267 THR A O 1
ATOM 2109 N N . LEU A 1 268 ? -7.645 -28.688 -19.328 1 97.88 268 LEU A N 1
ATOM 2110 C CA . LEU A 1 268 ? -6.211 -28.922 -19.188 1 97.88 268 LEU A CA 1
ATOM 2111 C C . LEU A 1 268 ? -5.941 -30.141 -18.328 1 97.88 268 LEU A C 1
ATOM 2113 O O . LEU A 1 268 ? -5.129 -31 -18.672 1 97.88 268 LEU A O 1
ATOM 2117 N N . LEU A 1 269 ? -6.602 -30.25 -17.188 1 98.25 269 LEU A N 1
ATOM 2118 C CA . LEU A 1 269 ? -6.395 -31.359 -16.266 1 98.25 269 LEU A CA 1
ATOM 2119 C C . LEU A 1 269 ? -6.809 -32.688 -16.906 1 98.25 269 LEU A C 1
ATOM 2121 O O . LEU A 1 269 ? -6.168 -33.719 -16.672 1 98.25 269 LEU A O 1
ATOM 2125 N N . LYS A 1 270 ? -7.891 -32.625 -17.688 1 97.5 270 LYS A N 1
ATOM 2126 C CA . LYS A 1 270 ? -8.312 -33.844 -18.406 1 97.5 270 LYS A CA 1
ATOM 2127 C C . LYS A 1 270 ? -7.262 -34.281 -19.422 1 97.5 270 LYS A C 1
ATOM 2129 O O . LYS A 1 270 ? -6.965 -35.469 -19.547 1 97.5 270 LYS A O 1
ATOM 2134 N N . LYS A 1 271 ? -6.781 -33.344 -20.125 1 97.31 271 LYS A N 1
ATOM 2135 C CA . LYS A 1 271 ? -5.723 -33.625 -21.094 1 97.31 271 LYS A CA 1
ATOM 2136 C C . LYS A 1 271 ? -4.516 -34.281 -20.406 1 97.31 271 LYS A C 1
ATOM 2138 O O . LYS A 1 271 ? -3.943 -35.25 -20.922 1 97.31 271 LYS A O 1
ATOM 2143 N N . ILE A 1 272 ? -4.105 -33.75 -19.281 1 97.5 272 ILE A N 1
ATOM 2144 C CA . ILE A 1 272 ? -2.977 -34.25 -18.516 1 97.5 272 ILE A CA 1
ATOM 2145 C C . ILE A 1 272 ? -3.289 -35.688 -18.031 1 97.5 272 ILE A C 1
ATOM 2147 O O . ILE A 1 272 ? -2.453 -36.562 -18.141 1 97.5 272 ILE A O 1
ATOM 2151 N N . TYR A 1 273 ? -4.488 -35.844 -17.516 1 96.56 273 TYR A N 1
ATOM 2152 C CA . TYR A 1 273 ? -4.91 -37.156 -17.031 1 96.56 273 TYR A CA 1
ATOM 2153 C C . TYR A 1 273 ? -4.812 -38.188 -18.156 1 96.56 273 TYR A C 1
ATOM 2155 O O . TYR A 1 273 ? -4.312 -39.281 -17.938 1 96.56 273 TYR A O 1
ATOM 2163 N N . ASP A 1 274 ? -5.262 -37.781 -19.344 1 94.12 274 ASP A N 1
ATOM 2164 C CA . ASP A 1 274 ? -5.289 -38.688 -20.484 1 94.12 274 ASP A CA 1
ATOM 2165 C C . ASP A 1 274 ? -3.873 -39 -20.969 1 94.12 274 ASP A C 1
ATOM 2167 O O . ASP A 1 274 ? -3.629 -40.062 -21.531 1 94.12 274 ASP A O 1
ATOM 2171 N N . THR A 1 275 ? -2.986 -38.094 -20.75 1 94.44 275 THR A N 1
ATOM 2172 C CA . THR A 1 275 ? -1.609 -38.281 -21.203 1 94.44 275 THR A CA 1
ATOM 2173 C C . THR A 1 275 ? -0.781 -39 -20.156 1 94.44 275 THR A C 1
ATOM 2175 O O . THR A 1 275 ? 0.204 -39.656 -20.469 1 94.44 275 THR A O 1
ATOM 2178 N N . CYS A 1 276 ? -1.171 -38.906 -18.953 1 89.56 276 CYS A N 1
ATOM 2179 C CA . CYS A 1 276 ? -0.463 -39.469 -17.812 1 89.56 276 CYS A CA 1
ATOM 2180 C C . CYS A 1 276 ? -0.597 -41 -17.797 1 89.56 276 CYS A C 1
ATOM 2182 O O . CYS A 1 276 ? -1.683 -41.531 -18.031 1 89.56 276 CYS A O 1
ATOM 2184 N N . ARG A 1 277 ? 0.434 -41.688 -17.609 1 86.69 277 ARG A N 1
ATOM 2185 C CA . ARG A 1 277 ? 0.38 -43.156 -17.484 1 86.69 277 ARG A CA 1
ATOM 2186 C C . ARG A 1 277 ? -0.192 -43.562 -16.125 1 86.69 277 ARG A C 1
ATOM 2188 O O . ARG A 1 277 ? -0.153 -42.781 -15.172 1 86.69 277 ARG A O 1
ATOM 2195 N N . PRO A 1 278 ? -0.603 -44.781 -16.094 1 88.5 278 PRO A N 1
ATOM 2196 C CA . PRO A 1 278 ? -1.021 -45.25 -14.773 1 88.5 278 PRO A CA 1
ATOM 2197 C C . PRO A 1 278 ? 0.083 -45.125 -13.727 1 88.5 278 PRO A C 1
ATOM 2199 O O . PRO A 1 278 ? 1.247 -45.438 -14.008 1 88.5 278 PRO A O 1
ATOM 2202 N N . GLY A 1 279 ? -0.276 -44.656 -12.617 1 90.31 279 GLY A N 1
ATOM 2203 C CA . GLY A 1 279 ? 0.708 -44.406 -11.57 1 90.31 279 GLY A CA 1
ATOM 2204 C C . GLY A 1 279 ? 1.3 -43 -11.617 1 90.31 279 GLY A C 1
ATOM 2205 O O . GLY A 1 279 ? 1.938 -42.562 -10.664 1 90.31 279 GLY A O 1
ATOM 2206 N N . GLY A 1 280 ? 1.046 -42.344 -12.664 1 95.62 280 GLY A N 1
ATOM 2207 C CA . GLY A 1 280 ? 1.5 -40.969 -12.797 1 95.62 280 GLY A CA 1
ATOM 2208 C C . GLY A 1 280 ? 0.657 -39.969 -12.008 1 95.62 280 GLY A C 1
ATOM 2209 O O . GLY A 1 280 ? -0.263 -40.375 -11.289 1 95.62 280 GLY A O 1
ATOM 2210 N N . GLY A 1 281 ? 1.104 -38.719 -12.039 1 96.81 281 GLY A N 1
ATOM 2211 C CA . GLY A 1 281 ? 0.343 -37.781 -11.227 1 96.81 281 GLY A CA 1
ATOM 2212 C C . GLY A 1 281 ? 0.521 -36.344 -11.656 1 96.81 281 GLY A C 1
ATOM 2213 O O . GLY A 1 281 ? 1.129 -36.062 -12.695 1 96.81 281 GLY A O 1
ATOM 2214 N N . VAL A 1 282 ? -0.164 -35.5 -10.914 1 98.5 282 VAL A N 1
ATOM 2215 C CA . VAL A 1 282 ? -0.102 -34.062 -11.133 1 98.5 282 VAL A CA 1
ATOM 2216 C C . VAL A 1 282 ? 0.157 -33.344 -9.805 1 98.5 282 VAL A C 1
ATOM 2218 O O . VAL A 1 282 ? -0.378 -33.75 -8.766 1 98.5 282 VAL A O 1
ATOM 2221 N N . LEU A 1 283 ? 1.09 -32.406 -9.812 1 98.81 283 LEU A N 1
ATOM 2222 C CA . LEU A 1 283 ? 1.373 -31.531 -8.688 1 98.81 283 LEU A CA 1
ATOM 2223 C C . LEU A 1 283 ? 0.9 -30.109 -8.969 1 98.81 283 LEU A C 1
ATOM 2225 O O . LEU A 1 283 ? 1.427 -29.438 -9.867 1 98.81 283 LEU A O 1
ATOM 2229 N N . LEU A 1 284 ? -0.093 -29.672 -8.25 1 98.88 284 LEU A N 1
ATOM 2230 C CA . LEU A 1 284 ? -0.53 -28.281 -8.328 1 98.88 284 LEU A CA 1
ATOM 2231 C C . LEU A 1 284 ? 0.177 -27.438 -7.273 1 98.88 284 LEU A C 1
ATOM 2233 O O . LEU A 1 284 ? 0.297 -27.844 -6.117 1 98.88 284 LEU A O 1
ATOM 2237 N N . VAL A 1 285 ? 0.725 -26.328 -7.672 1 98.81 285 VAL A N 1
ATOM 2238 C CA . VAL A 1 285 ? 1.304 -25.328 -6.77 1 98.81 285 VAL A CA 1
ATOM 2239 C C . VAL A 1 285 ? 0.518 -24.031 -6.863 1 98.81 285 VAL A C 1
ATOM 2241 O O . VAL A 1 285 ? 0.538 -23.359 -7.898 1 98.81 285 VAL A O 1
ATOM 2244 N N . GLU A 1 286 ? -0.195 -23.688 -5.832 1 98.38 286 GLU A N 1
ATOM 2245 C CA . GLU A 1 286 ? -1.109 -22.547 -5.832 1 98.38 286 GLU A CA 1
ATOM 2246 C C . GLU A 1 286 ? -1.139 -21.859 -4.469 1 98.38 286 GLU A C 1
ATOM 2248 O O . GLU A 1 286 ? -0.75 -22.453 -3.461 1 98.38 286 GLU A O 1
ATOM 2253 N N . ALA A 1 287 ? -1.495 -20.594 -4.48 1 98 287 ALA A N 1
ATOM 2254 C CA . ALA A 1 287 ? -1.878 -19.953 -3.227 1 98 287 ALA A CA 1
ATOM 2255 C C . ALA A 1 287 ? -3.289 -20.359 -2.809 1 98 287 ALA A C 1
ATOM 2257 O O . ALA A 1 287 ? -4.27 -19.922 -3.422 1 98 287 ALA A O 1
ATOM 2258 N N . MET A 1 288 ? -3.41 -21.125 -1.747 1 98.44 288 MET A N 1
ATOM 2259 C CA . MET A 1 288 ? -4.707 -21.719 -1.421 1 98.44 288 MET A CA 1
ATOM 2260 C C . MET A 1 288 ? -5.438 -20.875 -0.379 1 98.44 288 MET A C 1
ATOM 2262 O O . MET A 1 288 ? -4.848 -20.469 0.626 1 98.44 288 MET A O 1
ATOM 2266 N N . LEU A 1 289 ? -6.668 -20.656 -0.626 1 98.5 289 LEU A N 1
ATOM 2267 C CA . LEU A 1 289 ? -7.535 -19.969 0.325 1 98.5 289 LEU A CA 1
ATOM 2268 C C . LEU A 1 289 ? -7.938 -20.891 1.463 1 98.5 289 LEU A C 1
ATOM 2270 O O . LEU A 1 289 ? -7.855 -22.125 1.329 1 98.5 289 LEU A O 1
ATOM 2274 N N . PHE A 1 290 ? -8.297 -20.328 2.615 1 97.75 290 PHE A N 1
ATOM 2275 C CA . PHE A 1 290 ? -8.961 -21.109 3.652 1 97.75 290 PHE A CA 1
ATOM 2276 C C . PHE A 1 290 ? -10.406 -21.391 3.271 1 97.75 290 PHE A C 1
ATOM 2278 O O . PHE A 1 290 ? -11.062 -20.578 2.623 1 97.75 290 PHE A O 1
ATOM 2285 N N . GLU A 1 291 ? -10.906 -22.5 3.822 1 96.56 291 GLU A N 1
ATOM 2286 C CA . GLU A 1 291 ? -12.289 -22.875 3.564 1 96.56 291 GLU A CA 1
ATOM 2287 C C . GLU A 1 291 ? -13.258 -21.891 4.227 1 96.56 291 GLU A C 1
ATOM 2289 O O . GLU A 1 291 ? -14.367 -21.672 3.729 1 96.56 291 GLU A O 1
ATOM 2294 N N . ASN A 1 292 ? -12.875 -21.25 5.316 1 95.62 292 ASN A N 1
ATOM 2295 C CA . ASN A 1 292 ? -13.781 -20.438 6.121 1 95.62 292 ASN A CA 1
ATOM 2296 C C . ASN A 1 292 ? -13.781 -18.969 5.664 1 95.62 292 ASN A C 1
ATOM 2298 O O . ASN A 1 292 ? -14.352 -18.109 6.328 1 95.62 292 ASN A O 1
ATOM 2302 N N . ARG A 1 293 ? -13.008 -18.641 4.562 1 95.88 293 ARG A N 1
ATOM 2303 C CA . ARG A 1 293 ? -13.023 -17.344 3.879 1 95.88 293 ARG A CA 1
ATOM 2304 C C . ARG A 1 293 ? -12.297 -16.281 4.695 1 95.88 293 ARG A C 1
ATOM 2306 O O . ARG A 1 293 ? -12.406 -15.094 4.41 1 95.88 293 ARG A O 1
ATOM 2313 N N . ARG A 1 294 ? -11.484 -16.672 5.648 1 97.06 294 ARG A N 1
ATOM 2314 C CA . ARG A 1 294 ? -10.867 -15.703 6.547 1 97.06 294 ARG A CA 1
ATOM 2315 C C . ARG A 1 294 ? -9.383 -15.531 6.223 1 97.06 294 ARG A C 1
ATOM 2317 O O . ARG A 1 294 ? -8.656 -14.867 6.961 1 97.06 294 ARG A O 1
ATOM 2324 N N . GLY A 1 295 ? -8.984 -16.188 5.137 1 96.31 295 GLY A N 1
ATOM 2325 C CA . GLY A 1 295 ? -7.586 -16.062 4.746 1 96.31 295 GLY A CA 1
ATOM 2326 C C . GLY A 1 295 ? -7.113 -17.172 3.832 1 96.31 295 GLY A C 1
ATOM 2327 O O . GLY A 1 295 ? -7.926 -17.844 3.191 1 96.31 295 GLY A O 1
ATOM 2328 N N . PRO A 1 296 ? -5.734 -17.375 3.867 1 97.56 296 PRO A N 1
ATOM 2329 C CA . PRO A 1 296 ? -4.703 -16.391 4.227 1 97.56 296 PRO A CA 1
ATOM 2330 C C . PRO A 1 296 ? -4.855 -15.07 3.482 1 97.56 296 PRO A C 1
ATOM 2332 O O . PRO A 1 296 ? -5.254 -15.062 2.314 1 97.56 296 PRO A O 1
ATOM 2335 N N . VAL A 1 297 ? -4.523 -13.953 4.043 1 97.31 297 VAL A N 1
ATOM 2336 C CA . VAL A 1 297 ? -4.715 -12.617 3.488 1 97.31 297 VAL A CA 1
ATOM 2337 C C . VAL A 1 297 ? -4.016 -12.516 2.133 1 97.31 297 VAL A C 1
ATOM 2339 O O . VAL A 1 297 ? -4.59 -12 1.17 1 97.31 297 VAL A O 1
ATOM 2342 N N . MET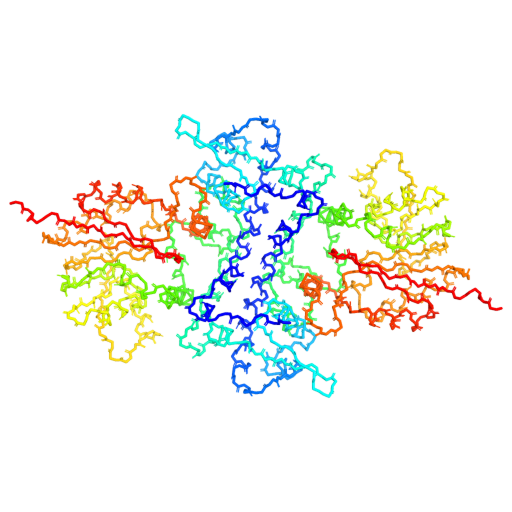 A 1 298 ? -2.846 -13.039 2.02 1 96.12 298 MET A N 1
ATOM 2343 C CA . MET A 1 298 ? -2.086 -12.945 0.777 1 96.12 298 MET A CA 1
ATOM 2344 C C . MET A 1 298 ? -2.795 -13.68 -0.353 1 96.12 298 MET A C 1
ATOM 2346 O O . MET A 1 298 ? -2.848 -13.195 -1.483 1 96.12 298 MET A O 1
ATOM 2350 N N . ALA A 1 299 ? -3.318 -14.844 -0.062 1 97.81 299 ALA A N 1
ATOM 2351 C CA . ALA A 1 299 ? -4.059 -15.586 -1.077 1 97.81 299 ALA A CA 1
ATOM 2352 C C . ALA A 1 299 ? -5.312 -14.836 -1.507 1 97.81 299 ALA A C 1
ATOM 2354 O O . ALA A 1 299 ? -5.684 -14.859 -2.684 1 97.81 299 ALA A O 1
ATOM 2355 N N . GLN A 1 300 ? -5.98 -14.227 -0.572 1 98.25 300 GLN A N 1
ATOM 2356 C CA . GLN A 1 300 ? -7.152 -13.422 -0.896 1 98.25 300 GLN A CA 1
ATOM 2357 C C . GLN A 1 300 ? -6.781 -12.242 -1.787 1 98.25 300 GLN A C 1
ATOM 2359 O O . GLN A 1 300 ? -7.504 -11.914 -2.73 1 98.25 300 GLN A O 1
ATOM 2364 N N . ILE A 1 301 ? -5.688 -11.633 -1.46 1 97.88 301 ILE A N 1
ATOM 2365 C CA . ILE A 1 301 ? -5.188 -10.508 -2.252 1 97.88 301 ILE A CA 1
ATOM 2366 C C . ILE A 1 301 ? -4.805 -11 -3.648 1 97.88 301 ILE A C 1
ATOM 2368 O O . ILE A 1 301 ? -5.086 -10.328 -4.645 1 97.88 301 ILE A O 1
ATOM 2372 N N . PHE A 1 302 ? -4.195 -12.156 -3.727 1 97.19 302 PHE A N 1
ATOM 2373 C CA . PHE A 1 302 ? -3.848 -12.734 -5.02 1 97.19 302 PHE A CA 1
ATOM 2374 C C . PHE A 1 302 ? -5.098 -13 -5.848 1 97.19 302 PHE A C 1
ATOM 2376 O O . PHE A 1 302 ? -5.078 -12.844 -7.074 1 97.19 302 PHE A O 1
ATOM 2383 N N . SER A 1 303 ? -6.113 -13.406 -5.199 1 97.62 303 SER A N 1
ATOM 2384 C CA . SER A 1 303 ? -7.363 -13.641 -5.914 1 97.62 303 SER A CA 1
ATOM 2385 C C . SER A 1 303 ? -7.883 -12.352 -6.551 1 97.62 303 SER A C 1
ATOM 2387 O O . SER A 1 303 ? -8.367 -12.367 -7.684 1 97.62 303 SER A O 1
ATOM 2389 N N . LEU A 1 304 ? -7.805 -11.258 -5.836 1 98 304 LEU A N 1
ATOM 2390 C CA . LEU A 1 304 ? -8.18 -9.961 -6.383 1 98 304 LEU A CA 1
ATOM 2391 C C . LEU A 1 304 ? -7.223 -9.547 -7.496 1 98 304 LEU A C 1
ATOM 2393 O O . LEU A 1 304 ? -7.637 -8.914 -8.477 1 98 304 LEU A O 1
ATOM 2397 N N . ASN A 1 305 ? -5.977 -9.867 -7.285 1 97.06 305 ASN A N 1
ATOM 2398 C CA . ASN A 1 305 ? -5 -9.578 -8.328 1 97.06 305 ASN A CA 1
ATOM 2399 C C . ASN A 1 305 ? -5.344 -10.305 -9.633 1 97.06 305 ASN A C 1
ATOM 2401 O O . ASN A 1 305 ? -5.191 -9.734 -10.719 1 97.06 305 ASN A O 1
ATOM 2405 N N . MET A 1 306 ? -5.805 -11.547 -9.523 1 95.44 306 MET A N 1
ATOM 2406 C CA . MET A 1 306 ? -6.234 -12.289 -10.703 1 95.44 306 MET A CA 1
ATOM 2407 C C . MET A 1 306 ? -7.422 -11.602 -11.375 1 95.44 306 MET A C 1
ATOM 2409 O O . MET A 1 306 ? -7.523 -11.586 -12.602 1 95.44 306 MET A O 1
ATOM 2413 N N . LEU A 1 307 ? -8.297 -11.039 -10.609 1 94.81 307 LEU A N 1
ATOM 2414 C CA . LEU A 1 307 ? -9.461 -10.336 -11.148 1 94.81 307 LEU A CA 1
ATOM 2415 C C . LEU A 1 307 ? -9.023 -9.125 -11.969 1 94.81 307 LEU A C 1
ATOM 2417 O O . LEU A 1 307 ? -9.531 -8.898 -13.07 1 94.81 307 LEU A O 1
ATOM 2421 N N . VAL A 1 308 ? -8.07 -8.398 -11.414 1 94.25 308 VAL A N 1
ATOM 2422 C CA . VAL A 1 308 ? -7.707 -7.133 -12.047 1 94.25 308 VAL A CA 1
ATOM 2423 C C . VAL A 1 308 ? -6.762 -7.395 -13.219 1 94.25 308 VAL A C 1
ATOM 2425 O O . VAL A 1 308 ? -6.723 -6.617 -14.172 1 94.25 308 VAL A O 1
ATOM 2428 N N . GLN A 1 309 ? -6.047 -8.516 -13.219 1 91.12 309 GLN A N 1
ATOM 2429 C CA . GLN A 1 309 ? -5 -8.75 -14.211 1 91.12 309 GLN A CA 1
ATOM 2430 C C . GLN A 1 309 ? -5.367 -9.898 -15.141 1 91.12 309 GLN A C 1
ATOM 2432 O O . GLN A 1 309 ? -4.953 -9.922 -16.297 1 91.12 309 GLN A O 1
ATOM 2437 N N . ALA A 1 310 ? -6.129 -10.906 -14.602 1 87.75 310 ALA A N 1
ATOM 2438 C CA . ALA A 1 310 ? -6.359 -12.141 -15.344 1 87.75 310 ALA A CA 1
ATOM 2439 C C . ALA A 1 310 ? -7.832 -12.531 -15.32 1 87.75 310 ALA A C 1
ATOM 2441 O O . ALA A 1 310 ? -8.711 -11.664 -15.266 1 87.75 310 ALA A O 1
ATOM 2442 N N . GLU A 1 311 ? -8.109 -13.789 -15.547 1 84.81 311 GLU A N 1
ATOM 2443 C CA . GLU A 1 311 ? -9.5 -14.242 -15.617 1 84.81 311 GLU A CA 1
ATOM 2444 C C . GLU A 1 311 ? -9.812 -15.234 -14.508 1 84.81 311 GLU A C 1
ATOM 2446 O O . GLU A 1 311 ? -10.984 -15.461 -14.188 1 84.81 311 GLU A O 1
ATOM 2451 N N . GLY A 1 312 ? -8.797 -15.727 -13.977 1 91.31 312 GLY A N 1
ATOM 2452 C CA . GLY A 1 312 ? -9.008 -16.781 -13 1 91.31 312 GLY A CA 1
ATOM 2453 C C . GLY A 1 312 ? -9.102 -16.266 -11.578 1 91.31 312 GLY A C 1
ATOM 2454 O O . GLY A 1 312 ? -9.586 -15.156 -11.344 1 91.31 312 GLY A O 1
ATOM 2455 N N . ARG A 1 313 ? -8.82 -17.172 -10.594 1 94.69 313 ARG A N 1
ATOM 2456 C CA . ARG A 1 313 ? -8.922 -16.859 -9.172 1 94.69 313 ARG A CA 1
ATOM 2457 C C . ARG A 1 313 ? -8.172 -17.891 -8.336 1 94.69 313 ARG A C 1
ATOM 2459 O O . ARG A 1 313 ? -7.875 -19 -8.812 1 94.69 313 ARG A O 1
ATOM 2466 N N . GLU A 1 314 ? -7.875 -17.5 -7.109 1 97.81 314 GLU A N 1
ATOM 2467 C CA . GLU A 1 314 ? -7.418 -18.484 -6.129 1 97.81 314 GLU A CA 1
ATOM 2468 C C . GLU A 1 314 ? -8.586 -19.297 -5.582 1 97.81 314 GLU A C 1
ATOM 2470 O O . GLU A 1 314 ? -9.727 -18.844 -5.594 1 97.81 314 GLU A O 1
ATOM 2475 N N . ARG A 1 315 ? -8.289 -20.484 -5.129 1 98 315 ARG A N 1
ATOM 2476 C CA . ARG A 1 315 ? -9.32 -21.406 -4.668 1 98 315 ARG A CA 1
ATOM 2477 C C . ARG A 1 315 ? -8.906 -22.078 -3.367 1 98 315 ARG A C 1
ATOM 2479 O O . ARG A 1 315 ? -7.719 -22.156 -3.051 1 98 315 ARG A O 1
ATOM 2486 N N . PRO A 1 316 ? -9.898 -22.5 -2.58 1 98 316 PRO A N 1
ATOM 2487 C CA . PRO A 1 316 ? -9.578 -23.359 -1.441 1 98 316 PRO A CA 1
ATOM 2488 C C . PRO A 1 316 ? -9.297 -24.797 -1.856 1 98 316 PRO A C 1
ATOM 2490 O O . PRO A 1 316 ? -9.617 -25.203 -2.979 1 98 316 PRO A O 1
ATOM 2493 N N . PRO A 1 317 ? -8.688 -25.594 -0.966 1 98.06 317 PRO A N 1
ATOM 2494 C CA . PRO A 1 317 ? -8.336 -26.984 -1.277 1 98.06 317 PRO A CA 1
ATOM 2495 C C . PRO A 1 317 ? -9.531 -27.797 -1.764 1 98.06 317 PRO A C 1
ATOM 2497 O O . PRO A 1 317 ? -9.391 -28.625 -2.664 1 98.06 317 PRO A O 1
ATOM 2500 N N . SER A 1 318 ? -10.711 -27.562 -1.288 1 97.94 318 SER A N 1
ATOM 2501 C CA . SER A 1 318 ? -11.883 -28.344 -1.67 1 97.94 318 SER A CA 1
ATOM 2502 C C . SER A 1 318 ? -12.211 -28.156 -3.148 1 97.94 318 SER A C 1
ATOM 2504 O O . SER A 1 318 ? -12.594 -29.109 -3.826 1 97.94 318 SER A O 1
ATOM 2506 N N . GLU A 1 319 ? -12.078 -26.969 -3.611 1 97.75 319 GLU A N 1
ATOM 2507 C CA . GLU A 1 319 ? -12.359 -26.703 -5.02 1 97.75 319 GLU A CA 1
ATOM 2508 C C . GLU A 1 319 ? -11.305 -27.312 -5.926 1 97.75 319 GLU A C 1
ATOM 2510 O O . GLU A 1 319 ? -11.617 -27.812 -7.008 1 97.75 319 GLU A O 1
ATOM 2515 N N . TYR A 1 320 ? -10.031 -27.281 -5.512 1 98.44 320 TYR A N 1
ATOM 2516 C CA . TYR A 1 320 ? -8.984 -27.953 -6.277 1 98.44 320 TYR A CA 1
ATOM 2517 C C . TYR A 1 320 ? -9.203 -29.453 -6.312 1 98.44 320 TYR A C 1
ATOM 2519 O O . TYR A 1 320 ? -9.023 -30.094 -7.355 1 98.44 320 TYR A O 1
ATOM 2527 N N . THR A 1 321 ? -9.555 -29.984 -5.172 1 98.38 321 THR A N 1
ATOM 2528 C CA . THR A 1 321 ? -9.852 -31.406 -5.086 1 98.38 321 THR A CA 1
ATOM 2529 C C . THR A 1 321 ? -11 -31.781 -6.02 1 98.38 321 THR A C 1
ATOM 2531 O O . THR A 1 321 ? -10.938 -32.812 -6.699 1 98.38 321 THR A O 1
ATOM 2534 N N . HIS A 1 322 ? -11.977 -30.922 -6.031 1 98.19 322 HIS A N 1
ATOM 2535 C CA . HIS A 1 322 ? -13.117 -31.141 -6.922 1 98.19 322 HIS A CA 1
ATOM 2536 C C . HIS A 1 322 ? -12.672 -31.172 -8.383 1 98.19 322 HIS A C 1
ATOM 2538 O O . HIS A 1 322 ? -13.086 -32.031 -9.148 1 98.19 322 HIS A O 1
ATOM 2544 N N . LEU A 1 323 ? -11.859 -30.219 -8.797 1 98.44 323 LEU A N 1
ATOM 2545 C CA . LEU A 1 323 ? -11.352 -30.172 -10.164 1 98.44 323 LEU A CA 1
ATOM 2546 C C . LEU A 1 323 ? -10.586 -31.438 -10.516 1 98.44 323 LEU A C 1
ATOM 2548 O O . LEU A 1 323 ? -10.789 -32.031 -11.586 1 98.44 323 LEU A O 1
ATOM 2552 N N . LEU A 1 324 ? -9.773 -31.875 -9.578 1 98.5 324 LEU A N 1
ATOM 2553 C CA . LEU A 1 324 ? -8.93 -33.062 -9.797 1 98.5 324 LEU A CA 1
ATOM 2554 C C . LEU A 1 324 ? -9.773 -34.312 -9.875 1 98.5 324 LEU A C 1
ATOM 2556 O O . LEU A 1 324 ? -9.602 -35.125 -10.797 1 98.5 324 LEU A O 1
ATOM 2560 N N . ARG A 1 325 ? -10.742 -34.469 -9.031 1 98 325 ARG A N 1
ATOM 2561 C CA . ARG A 1 325 ? -11.578 -35.656 -9.008 1 98 325 ARG A CA 1
ATOM 2562 C C . ARG A 1 325 ? -12.484 -35.688 -10.234 1 98 325 ARG A C 1
ATOM 2564 O O . ARG A 1 325 ? -12.727 -36.781 -10.789 1 98 325 ARG A O 1
ATOM 2571 N N . THR A 1 326 ? -12.992 -34.562 -10.602 1 98 326 THR A N 1
ATOM 2572 C CA . THR A 1 326 ? -13.859 -34.469 -11.773 1 98 326 THR A CA 1
ATOM 2573 C C . THR A 1 326 ? -13.125 -34.938 -13.031 1 98 326 THR A C 1
ATOM 2575 O O . THR A 1 326 ? -13.742 -35.5 -13.945 1 98 326 THR A O 1
ATOM 2578 N N . THR A 1 327 ? -11.836 -34.781 -13.07 1 97.62 327 THR A N 1
ATOM 2579 C CA . THR A 1 327 ? -11.07 -35.156 -14.258 1 97.62 327 THR A CA 1
ATOM 2580 C C . THR A 1 327 ? -10.484 -36.531 -14.125 1 97.62 327 THR A C 1
ATOM 2582 O O . THR A 1 327 ? -9.781 -37.031 -15.023 1 97.62 327 THR A O 1
ATOM 2585 N N . GLY A 1 328 ? -10.664 -37.219 -12.992 1 96.44 328 GLY A N 1
ATOM 2586 C CA . GLY A 1 328 ? -10.328 -38.625 -12.867 1 96.44 328 GLY A CA 1
ATOM 2587 C C . GLY A 1 328 ? -9.203 -38.875 -11.883 1 96.44 328 GLY A C 1
ATOM 2588 O O . GLY A 1 328 ? -8.992 -40 -11.461 1 96.44 328 GLY A O 1
ATOM 2589 N N . PHE A 1 329 ? -8.484 -37.875 -11.477 1 97.81 329 PHE A N 1
ATOM 2590 C CA . PHE A 1 329 ? -7.379 -38.062 -10.547 1 97.81 329 PHE A CA 1
ATOM 2591 C C . PHE A 1 329 ? -7.891 -38.531 -9.188 1 97.81 329 PHE A C 1
ATOM 2593 O O . PHE A 1 329 ? -9.023 -38.25 -8.812 1 97.81 329 PHE A O 1
ATOM 2600 N N . GLN A 1 330 ? -7.027 -39.219 -8.523 1 96.44 330 GLN A N 1
ATOM 2601 C CA . GLN A 1 330 ? -7.359 -39.75 -7.211 1 96.44 330 GLN A CA 1
ATOM 2602 C C . GLN A 1 330 ? -6.246 -39.5 -6.203 1 96.44 330 GLN A C 1
ATOM 2604 O O . GLN A 1 330 ? -5.285 -38.781 -6.508 1 96.44 330 GLN A O 1
ATOM 2609 N N . ASN A 1 331 ? -6.445 -39.938 -4.945 1 96.31 331 ASN A N 1
ATOM 2610 C CA . ASN A 1 331 ? -5.465 -39.812 -3.873 1 96.31 331 ASN A CA 1
ATOM 2611 C C . ASN A 1 331 ? -4.973 -38.375 -3.725 1 96.31 331 ASN A C 1
ATOM 2613 O O . ASN A 1 331 ? -3.766 -38.125 -3.744 1 96.31 331 ASN A O 1
ATOM 2617 N N . VAL A 1 332 ? -5.891 -37.5 -3.668 1 98.19 332 VAL A N 1
ATOM 2618 C CA . VAL A 1 332 ? -5.555 -36.094 -3.592 1 98.19 332 VAL A CA 1
ATOM 2619 C C . VAL A 1 332 ? -5.008 -35.75 -2.205 1 98.19 332 VAL A C 1
ATOM 2621 O O . VAL A 1 332 ? -5.672 -36 -1.195 1 98.19 332 VAL A O 1
ATOM 2624 N N . GLN A 1 333 ? -3.789 -35.25 -2.164 1 98.38 333 GLN A N 1
ATOM 2625 C CA . GLN A 1 333 ? -3.131 -34.844 -0.931 1 98.38 333 GLN A CA 1
ATOM 2626 C C . GLN A 1 333 ? -2.789 -33.344 -0.964 1 98.38 333 GLN A C 1
ATOM 2628 O O . GLN A 1 333 ? -2.336 -32.844 -1.988 1 98.38 333 GLN A O 1
ATOM 2633 N N . VAL A 1 334 ? -3.047 -32.688 0.162 1 98.56 334 VAL A N 1
ATOM 2634 C CA . VAL A 1 334 ? -2.799 -31.25 0.251 1 98.56 334 VAL A CA 1
ATOM 2635 C C . VAL A 1 334 ? -1.702 -30.984 1.278 1 98.56 334 VAL A C 1
ATOM 2637 O O . VAL A 1 334 ? -1.678 -31.594 2.348 1 98.56 334 VAL A O 1
ATOM 2640 N N . CYS A 1 335 ? -0.763 -30.141 0.946 1 98.5 335 CYS A N 1
ATOM 2641 C CA . CYS A 1 335 ? 0.288 -29.734 1.867 1 98.5 335 CYS A CA 1
ATOM 2642 C C . CYS A 1 335 ? 0.381 -28.203 1.934 1 98.5 335 CYS A C 1
ATOM 2644 O O . CYS A 1 335 ? 0.657 -27.547 0.927 1 98.5 335 CYS A O 1
ATOM 2646 N N . ARG A 1 336 ? 0.158 -27.625 3.102 1 97.5 336 ARG A N 1
ATOM 2647 C CA . ARG A 1 336 ? 0.387 -26.203 3.344 1 97.5 336 ARG A CA 1
ATOM 2648 C C . ARG A 1 336 ? 1.821 -25.953 3.795 1 97.5 336 ARG A C 1
ATOM 2650 O O . ARG A 1 336 ? 2.281 -26.531 4.781 1 97.5 336 ARG A O 1
ATOM 2657 N N . THR A 1 337 ? 2.486 -25.031 3.086 1 96.25 337 THR A N 1
ATOM 2658 C CA . THR A 1 337 ? 3.895 -24.781 3.377 1 96.25 337 THR A CA 1
ATOM 2659 C C . THR A 1 337 ? 4.047 -23.734 4.473 1 96.25 337 THR A C 1
ATOM 2661 O O . THR A 1 337 ? 5.109 -23.625 5.086 1 96.25 337 THR A O 1
ATOM 2664 N N . GLY A 1 338 ? 2.99 -22.875 4.656 1 93.38 338 GLY A N 1
ATOM 2665 C CA . GLY A 1 338 ? 3.07 -21.75 5.574 1 93.38 338 GLY A CA 1
ATOM 2666 C C . GLY A 1 338 ? 3.613 -20.484 4.926 1 93.38 338 GLY A C 1
ATOM 2667 O O . GLY A 1 338 ? 3.82 -19.484 5.598 1 93.38 338 GLY A O 1
ATOM 2668 N N . LYS A 1 339 ? 3.846 -20.578 3.643 1 94.69 339 LYS A N 1
ATOM 2669 C CA . LYS A 1 339 ? 4.336 -19.453 2.865 1 94.69 339 LYS A CA 1
ATOM 2670 C C . LYS A 1 339 ? 3.34 -19.062 1.776 1 94.69 339 LYS A C 1
ATOM 2672 O O . LYS A 1 339 ? 2.127 -19.188 1.959 1 94.69 339 LYS A O 1
ATOM 2677 N N . TYR A 1 340 ? 3.76 -18.469 0.698 1 94.5 340 TYR A N 1
ATOM 2678 C CA . TYR A 1 340 ? 2.832 -17.938 -0.295 1 94.5 340 TYR A CA 1
ATOM 2679 C C . TYR A 1 340 ? 2.113 -19.062 -1.028 1 94.5 340 TYR A C 1
ATOM 2681 O O . TYR A 1 340 ? 0.932 -18.938 -1.357 1 94.5 340 TYR A O 1
ATOM 2689 N N . TYR A 1 341 ? 2.877 -20.125 -1.268 1 97.69 341 TYR A N 1
ATOM 2690 C CA . TYR A 1 341 ? 2.299 -21.156 -2.117 1 97.69 341 TYR A CA 1
ATOM 2691 C C . TYR A 1 341 ? 2.256 -22.5 -1.394 1 97.69 341 TYR A C 1
ATOM 2693 O O . TYR A 1 341 ? 3.066 -22.75 -0.499 1 97.69 341 TYR A O 1
ATOM 2701 N N . ASP A 1 342 ? 1.312 -23.25 -1.751 1 98.31 342 ASP A N 1
ATOM 2702 C CA . ASP A 1 342 ? 1.047 -24.594 -1.253 1 98.31 342 ASP A CA 1
ATOM 2703 C C . ASP A 1 342 ? 1.064 -25.609 -2.391 1 98.31 342 ASP A C 1
ATOM 2705 O O . ASP A 1 342 ? 1.142 -25.234 -3.562 1 98.31 342 ASP A O 1
ATOM 2709 N N . ALA A 1 343 ? 1.042 -26.906 -1.967 1 98.75 343 ALA A N 1
ATOM 2710 C CA . ALA A 1 343 ? 1.128 -27.953 -2.969 1 98.75 343 ALA A CA 1
ATOM 2711 C C . ALA A 1 343 ? -0.026 -28.953 -2.824 1 98.75 343 ALA A C 1
ATOM 2713 O O . ALA A 1 343 ? -0.45 -29.25 -1.707 1 98.75 343 ALA A O 1
ATOM 2714 N N . ILE A 1 344 ? -0.567 -29.359 -3.916 1 98.81 344 ILE A N 1
ATOM 2715 C CA . ILE A 1 344 ? -1.559 -30.438 -3.994 1 98.81 344 ILE A CA 1
ATOM 2716 C C . ILE A 1 344 ? -1.064 -31.531 -4.938 1 98.81 344 ILE A C 1
ATOM 2718 O O . ILE A 1 344 ? -0.76 -31.266 -6.102 1 98.81 344 ILE A O 1
ATOM 2722 N N . LEU A 1 345 ? -0.99 -32.781 -4.453 1 98.69 345 LEU A N 1
ATOM 2723 C CA . LEU A 1 345 ? -0.554 -33.906 -5.25 1 98.69 345 LEU A CA 1
ATOM 2724 C C . LEU A 1 345 ? -1.704 -34.875 -5.477 1 98.69 345 LEU A C 1
ATOM 2726 O O . LEU A 1 345 ? -2.436 -35.219 -4.539 1 98.69 345 LEU A O 1
ATOM 2730 N N . ALA A 1 346 ? -1.94 -35.219 -6.699 1 98.38 346 ALA A N 1
ATOM 2731 C CA . ALA A 1 346 ? -2.939 -36.219 -7.066 1 98.38 346 ALA A CA 1
ATOM 2732 C C . ALA A 1 346 ? -2.365 -37.219 -8.055 1 98.38 346 ALA A C 1
ATOM 2734 O O . ALA A 1 346 ? -1.422 -36.906 -8.789 1 98.38 346 ALA A O 1
ATOM 2735 N N . THR A 1 347 ? -2.926 -38.438 -8.023 1 97.12 347 THR A N 1
ATOM 2736 C CA . THR A 1 347 ? -2.369 -39.469 -8.883 1 97.12 347 THR A CA 1
ATOM 2737 C C . THR A 1 347 ? -3.467 -40.156 -9.688 1 97.12 347 THR A C 1
ATOM 2739 O O . THR A 1 347 ? -4.648 -40.031 -9.359 1 97.12 347 THR A O 1
ATOM 2742 N N . ARG A 1 348 ? -3.031 -40.656 -10.797 1 94.31 348 ARG A N 1
ATOM 2743 C CA . ARG A 1 348 ? -3.879 -41.531 -11.594 1 94.31 348 ARG A CA 1
ATOM 2744 C C . ARG A 1 348 ? -3.777 -42.969 -11.109 1 94.31 348 ARG A C 1
ATOM 2746 O O . ARG A 1 348 ? -2.676 -43.469 -10.898 1 94.31 348 ARG A O 1
ATOM 2753 N N . SER A 1 349 ? -4.938 -43.625 -10.742 1 84.44 349 SER A N 1
ATOM 2754 C CA . SER A 1 349 ? -4.949 -44.969 -10.219 1 84.44 349 SER A CA 1
ATOM 2755 C C . SER A 1 349 ? -4.168 -45.938 -11.125 1 84.44 349 SER A C 1
ATOM 2757 O O . SER A 1 349 ? -4.141 -45.75 -12.344 1 84.44 349 SER A O 1
ATOM 2759 N N . GLU A 1 350 ? -3.324 -46.875 -10.484 1 78.12 350 GLU A N 1
ATOM 2760 C CA . GLU A 1 350 ? -2.557 -47.906 -11.211 1 78.12 350 GLU A CA 1
ATOM 2761 C C . GLU A 1 350 ? -3.479 -48.906 -11.898 1 78.12 350 GLU A C 1
ATOM 2763 O O . GLU A 1 350 ? -4.418 -49.406 -11.289 1 78.12 350 GLU A O 1
ATOM 2768 N N . GLY A 1 351 ? -4.625 -48.562 -12.664 1 55.59 351 GLY A N 1
ATOM 2769 C CA . GLY A 1 351 ? -5.484 -49.594 -13.219 1 55.59 351 GLY A CA 1
ATOM 2770 C C . GLY A 1 351 ? -5.383 -50.906 -12.477 1 55.59 351 GLY A C 1
ATOM 2771 O O . GLY A 1 351 ? -4.297 -51.312 -12.055 1 55.59 351 GLY A O 1
ATOM 2772 N N . GLU A 1 352 ? -6.43 -51.469 -11.844 1 42.75 352 GLU A N 1
ATOM 2773 C CA . GLU A 1 352 ? -6.512 -52.906 -11.695 1 42.75 352 GLU A CA 1
ATOM 2774 C C . GLU A 1 352 ? -6.344 -53.594 -13.047 1 42.75 352 GLU A C 1
ATOM 2776 O O . GLU A 1 352 ? -6.77 -53.094 -14.078 1 42.75 352 GLU A O 1
ATOM 2781 N N . MET B 1 1 ? 17.984 -0.648 20.297 1 20.19 1 MET B N 1
ATOM 2782 C CA . MET B 1 1 ? 18.156 -2.051 19.922 1 20.19 1 MET B CA 1
ATOM 2783 C C . MET B 1 1 ? 17.484 -2.338 18.578 1 20.19 1 MET B C 1
ATOM 2785 O O . MET B 1 1 ? 16.25 -2.264 18.469 1 20.19 1 MET B O 1
ATOM 2789 N N . ALA B 1 2 ? 17.922 -1.714 17.469 1 30.92 2 ALA B N 1
ATOM 2790 C CA . ALA B 1 2 ? 17.516 -2.045 16.109 1 30.92 2 ALA B CA 1
ATOM 2791 C C . ALA B 1 2 ? 17.016 -3.484 16.016 1 30.92 2 ALA B C 1
ATOM 2793 O O . ALA B 1 2 ? 17.766 -4.43 16.25 1 30.92 2 ALA B O 1
ATOM 2794 N N . GLU B 1 3 ? 15.992 -3.773 16.312 1 37.25 3 GLU B N 1
ATOM 2795 C CA . GLU B 1 3 ? 15.562 -5.168 16.281 1 37.25 3 GLU B CA 1
ATOM 2796 C C . GLU B 1 3 ? 16.062 -5.875 15.031 1 37.25 3 GLU B C 1
ATOM 2798 O O . GLU B 1 3 ? 15.766 -5.457 13.914 1 37.25 3 GLU B O 1
ATOM 2803 N N . HIS B 1 4 ? 17.281 -6.301 14.898 1 45.09 4 HIS B N 1
ATOM 2804 C CA . HIS B 1 4 ? 17.953 -7.223 13.977 1 45.09 4 HIS B CA 1
ATOM 2805 C C . HIS B 1 4 ? 16.938 -8.117 13.281 1 45.09 4 HIS B C 1
ATOM 2807 O O . HIS B 1 4 ? 16.172 -8.828 13.938 1 45.09 4 HIS B O 1
ATOM 2813 N N . LEU B 1 5 ? 16.391 -7.488 12.25 1 55.38 5 LEU B N 1
ATOM 2814 C CA . LEU B 1 5 ? 15.594 -8.484 11.547 1 55.38 5 LEU B CA 1
ATOM 2815 C C . LEU B 1 5 ? 16.156 -9.891 11.781 1 55.38 5 LEU B C 1
ATOM 2817 O O . LEU B 1 5 ? 17.344 -10.125 11.602 1 55.38 5 LEU B O 1
ATOM 2821 N N . SER B 1 6 ? 15.453 -10.547 12.602 1 65.44 6 SER B N 1
ATOM 2822 C CA . SER B 1 6 ? 15.656 -11.859 13.188 1 65.44 6 SER B CA 1
ATOM 2823 C C . SER B 1 6 ? 16.047 -12.891 12.133 1 65.44 6 SER B C 1
ATOM 2825 O O . SER B 1 6 ? 15.914 -12.633 10.93 1 65.44 6 SER B O 1
ATOM 2827 N N . GLN B 1 7 ? 16.969 -13.711 12.391 1 79.94 7 GLN B N 1
ATOM 2828 C CA . GLN B 1 7 ? 17.328 -14.883 11.609 1 79.94 7 GLN B CA 1
ATOM 2829 C C . GLN B 1 7 ? 16.125 -15.414 10.828 1 79.94 7 GLN B C 1
ATOM 2831 O O . GLN B 1 7 ? 16.266 -15.867 9.695 1 79.94 7 GLN B O 1
ATOM 2836 N N . SER B 1 8 ? 15.039 -15.031 11.359 1 84.69 8 SER B N 1
ATOM 2837 C CA . SER B 1 8 ? 13.82 -15.508 10.711 1 84.69 8 SER B CA 1
ATOM 2838 C C . SER B 1 8 ? 13.539 -14.719 9.43 1 84.69 8 SER B C 1
ATOM 2840 O O . SER B 1 8 ? 13.109 -15.297 8.43 1 84.69 8 SER B O 1
ATOM 2842 N N . GLU B 1 9 ? 13.922 -13.445 9.414 1 89.44 9 GLU B N 1
ATOM 2843 C CA . GLU B 1 9 ? 13.68 -12.609 8.242 1 89.44 9 GLU B CA 1
ATOM 2844 C C . GLU B 1 9 ? 14.703 -12.883 7.148 1 89.44 9 GLU B C 1
ATOM 2846 O O . GLU B 1 9 ? 14.438 -12.648 5.969 1 89.44 9 GLU B O 1
ATOM 2851 N N . LEU B 1 10 ? 15.773 -13.422 7.562 1 91.31 10 LEU B N 1
ATOM 2852 C CA . LEU B 1 10 ? 16.781 -13.789 6.578 1 91.31 10 LEU B CA 1
ATOM 2853 C C . LEU B 1 10 ? 16.391 -15.078 5.859 1 91.31 10 LEU B C 1
ATOM 2855 O O . LEU B 1 10 ? 16.688 -15.25 4.676 1 91.31 10 LEU B O 1
ATOM 2859 N N . ASP B 1 11 ? 15.742 -15.938 6.547 1 91.75 11 ASP B N 1
ATOM 2860 C CA . ASP B 1 11 ? 15.312 -17.203 5.957 1 91.75 11 ASP B CA 1
ATOM 2861 C C . ASP B 1 11 ? 14.125 -16.984 5.023 1 91.75 11 ASP B C 1
ATOM 2863 O O . ASP B 1 11 ? 14.078 -17.547 3.928 1 91.75 11 ASP B O 1
ATOM 2867 N N . TYR B 1 12 ? 13.203 -16.25 5.496 1 93.75 12 TYR B N 1
ATOM 2868 C CA . TYR B 1 12 ? 12.016 -15.867 4.746 1 93.75 12 TYR B CA 1
ATOM 2869 C C . TYR B 1 12 ? 11.562 -14.461 5.125 1 93.75 12 TYR B C 1
ATOM 2871 O O . TYR B 1 12 ? 11.273 -14.188 6.297 1 93.75 12 TYR B O 1
ATOM 2879 N N . PRO B 1 13 ? 11.523 -13.555 4.168 1 94.88 13 PRO B N 1
ATOM 2880 C CA . PRO B 1 13 ? 11.312 -12.148 4.496 1 94.88 13 PRO B CA 1
ATOM 2881 C C . PRO B 1 13 ? 9.836 -11.789 4.656 1 94.88 13 PRO B C 1
ATOM 2883 O O . PRO B 1 13 ? 9.305 -11 3.873 1 94.88 13 PRO B O 1
ATOM 2886 N N . PHE B 1 14 ? 9.211 -12.25 5.691 1 93.69 14 PHE B N 1
ATOM 2887 C CA . PHE B 1 14 ? 7.789 -12.07 5.941 1 93.69 14 PHE B CA 1
ATOM 2888 C C . PHE B 1 14 ? 7.43 -10.594 6.004 1 93.69 14 PHE B C 1
ATOM 2890 O O . PHE B 1 14 ? 6.465 -10.156 5.375 1 93.69 14 PHE B O 1
ATOM 2897 N N . LYS B 1 15 ? 8.172 -9.82 6.754 1 94.81 15 LYS B N 1
ATOM 2898 C CA . LYS B 1 15 ? 7.859 -8.406 6.934 1 94.81 15 LYS B CA 1
ATOM 2899 C C . LYS B 1 15 ? 8.039 -7.637 5.629 1 94.81 15 LYS B C 1
ATOM 2901 O O . LYS B 1 15 ? 7.23 -6.758 5.309 1 94.81 15 LYS B O 1
ATOM 2906 N N . LEU B 1 16 ? 9.109 -7.953 4.906 1 96.12 16 LEU B N 1
ATOM 2907 C CA . LEU B 1 16 ? 9.352 -7.312 3.619 1 96.12 16 LEU B CA 1
ATOM 2908 C C . LEU B 1 16 ? 8.203 -7.59 2.652 1 96.12 16 LEU B C 1
ATOM 2910 O O . LEU B 1 16 ? 7.75 -6.688 1.942 1 96.12 16 LEU B O 1
ATOM 2914 N N . LEU B 1 17 ? 7.719 -8.836 2.67 1 96.25 17 LEU B N 1
ATOM 2915 C CA . LEU B 1 17 ? 6.617 -9.203 1.787 1 96.25 17 LEU B CA 1
ATOM 2916 C C . LEU B 1 17 ? 5.324 -8.516 2.205 1 96.25 17 LEU B C 1
ATOM 2918 O O . LEU B 1 17 ? 4.496 -8.172 1.358 1 96.25 17 LEU B O 1
ATOM 2922 N N . GLU B 1 18 ? 5.18 -8.289 3.469 1 95.88 18 GLU B N 1
ATOM 2923 C CA . GLU B 1 18 ? 4.047 -7.504 3.947 1 95.88 18 GLU B CA 1
ATOM 2924 C C . GLU B 1 18 ? 4.102 -6.078 3.402 1 95.88 18 GLU B C 1
ATOM 2926 O O . GLU B 1 18 ? 3.078 -5.523 2.998 1 95.88 18 GLU B O 1
ATOM 2931 N N . TYR B 1 19 ? 5.309 -5.469 3.408 1 97.56 19 TYR B N 1
ATOM 2932 C CA . TYR B 1 19 ? 5.492 -4.137 2.848 1 97.56 19 TYR B CA 1
ATOM 2933 C C . TYR B 1 19 ? 5.164 -4.117 1.359 1 97.56 19 TYR B C 1
ATOM 2935 O O . TYR B 1 19 ? 4.523 -3.186 0.869 1 97.56 19 TYR B O 1
ATOM 2943 N N . PHE B 1 20 ? 5.52 -5.23 0.654 1 97.56 20 PHE B N 1
ATOM 2944 C CA . PHE B 1 20 ? 5.27 -5.316 -0.781 1 97.56 20 PHE B CA 1
ATOM 2945 C C . PHE B 1 20 ? 3.773 -5.312 -1.071 1 97.56 20 PHE B C 1
ATOM 2947 O O . PHE B 1 20 ? 3.336 -4.789 -2.1 1 97.56 20 PHE B O 1
ATOM 2954 N N . ASN B 1 21 ? 3.066 -5.859 -0.186 1 97.12 21 ASN B N 1
ATOM 2955 C CA . ASN B 1 21 ? 1.637 -6.039 -0.42 1 97.12 21 ASN B CA 1
ATOM 2956 C C . ASN B 1 21 ? 0.823 -4.887 0.161 1 97.12 21 ASN B C 1
ATOM 2958 O O . ASN B 1 21 ? -0.402 -4.859 0.034 1 97.12 21 ASN B O 1
ATOM 2962 N N . GLY B 1 22 ? 1.509 -3.949 0.774 1 98.31 22 GLY B N 1
ATOM 2963 C CA . GLY B 1 22 ? 0.831 -2.855 1.451 1 98.31 22 GLY B CA 1
ATOM 2964 C C . GLY B 1 22 ? -0.099 -2.076 0.541 1 98.31 22 GLY B C 1
ATOM 2965 O O . GLY B 1 22 ? -1.2 -1.699 0.945 1 98.31 22 GLY B O 1
ATOM 2966 N N . PHE B 1 23 ? 0.361 -1.879 -0.698 1 98.56 23 PHE B N 1
ATOM 2967 C CA . PHE B 1 23 ? -0.447 -1.053 -1.587 1 98.56 23 PHE B CA 1
ATOM 2968 C C . PHE B 1 23 ? -1.744 -1.762 -1.955 1 98.56 23 PHE B C 1
ATOM 2970 O O . PHE B 1 23 ? -2.775 -1.116 -2.15 1 98.56 23 PHE B O 1
ATOM 2977 N N . ARG B 1 24 ? -1.714 -3.07 -1.996 1 98.62 24 ARG B N 1
ATOM 2978 C CA . ARG B 1 24 ? -2.918 -3.836 -2.305 1 98.62 24 ARG B CA 1
ATOM 2979 C C . ARG B 1 24 ? -3.922 -3.764 -1.158 1 98.62 24 ARG B C 1
ATOM 2981 O O . ARG B 1 24 ? -5.121 -3.592 -1.387 1 98.62 24 ARG B O 1
ATOM 2988 N N . VAL B 1 25 ? -3.416 -3.848 0.049 1 98.5 25 VAL B N 1
ATOM 2989 C CA . VAL B 1 25 ? -4.273 -3.762 1.228 1 98.5 25 VAL B CA 1
ATOM 2990 C C . VAL B 1 25 ? -4.949 -2.396 1.277 1 98.5 25 VAL B C 1
ATOM 2992 O O . VAL B 1 25 ? -6.152 -2.301 1.531 1 98.5 25 VAL B O 1
ATOM 2995 N N . SER B 1 26 ? -4.184 -1.34 1.028 1 98.69 26 SER B N 1
ATOM 2996 C CA . SER B 1 26 ? -4.758 0.002 0.982 1 98.69 26 SER B CA 1
ATOM 2997 C C . SER B 1 26 ? -5.895 0.083 -0.03 1 98.69 26 SER B C 1
ATOM 2999 O O . SER B 1 26 ? -6.984 0.56 0.291 1 98.69 26 SER B O 1
ATOM 3001 N N . LYS B 1 27 ? -5.664 -0.417 -1.201 1 98.62 27 LYS B N 1
ATOM 3002 C CA . LYS B 1 27 ? -6.617 -0.245 -2.293 1 98.62 27 LYS B CA 1
ATOM 3003 C C . LYS B 1 27 ? -7.855 -1.108 -2.08 1 98.62 27 LYS B C 1
ATOM 3005 O O . LYS B 1 27 ? -8.945 -0.776 -2.561 1 98.62 27 LYS B O 1
ATOM 3010 N N . VAL B 1 28 ? -7.684 -2.225 -1.372 1 98.75 28 VAL B N 1
ATOM 3011 C CA . VAL B 1 28 ? -8.844 -3.025 -1.009 1 98.75 28 VAL B CA 1
ATOM 3012 C C . VAL B 1 28 ? -9.812 -2.188 -0.172 1 98.75 28 VAL B C 1
ATOM 3014 O O . VAL B 1 28 ? -11.008 -2.123 -0.469 1 98.75 28 VAL B O 1
ATOM 3017 N N . ILE B 1 29 ? -9.32 -1.498 0.792 1 98.81 29 ILE B N 1
ATOM 3018 C CA . ILE B 1 29 ? -10.141 -0.679 1.677 1 98.81 29 ILE B CA 1
ATOM 3019 C C . ILE B 1 29 ? -10.688 0.52 0.908 1 98.81 29 ILE B C 1
ATOM 3021 O O . ILE B 1 29 ? -11.883 0.827 0.994 1 98.81 29 ILE B O 1
ATOM 3025 N N . PHE B 1 30 ? -9.805 1.166 0.136 1 98.75 30 PHE B N 1
ATOM 3026 C CA . PHE B 1 30 ? -10.203 2.342 -0.627 1 98.75 30 PHE B CA 1
ATOM 3027 C C . PHE B 1 30 ? -11.328 2.002 -1.595 1 98.75 30 PHE B C 1
ATOM 3029 O O . PHE B 1 30 ? -12.312 2.742 -1.7 1 98.75 30 PHE B O 1
ATOM 3036 N N . SER B 1 31 ? -11.195 0.878 -2.266 1 98.69 31 SER B N 1
ATOM 3037 C CA . SER B 1 31 ? -12.18 0.486 -3.271 1 98.69 31 SER B CA 1
ATOM 3038 C C . SER B 1 31 ? -13.523 0.161 -2.633 1 98.69 31 SER B C 1
ATOM 3040 O O . SER B 1 31 ? -14.578 0.513 -3.174 1 98.69 31 SER B O 1
ATOM 3042 N N . ALA B 1 32 ? -13.469 -0.528 -1.505 1 98.81 32 ALA B N 1
ATOM 3043 C CA . ALA B 1 32 ? -14.703 -0.829 -0.79 1 98.81 32 ALA B CA 1
ATOM 3044 C C . ALA B 1 32 ? -15.422 0.451 -0.363 1 98.81 32 ALA B C 1
ATOM 3046 O O . ALA B 1 32 ? -16.641 0.546 -0.453 1 98.81 32 ALA B O 1
ATOM 3047 N N . CYS B 1 33 ? -14.648 1.4 0.092 1 98.25 33 CYS B N 1
ATOM 3048 C CA . CYS B 1 33 ? -15.195 2.691 0.49 1 98.25 33 CYS B CA 1
ATOM 3049 C C . CYS B 1 33 ? -15.812 3.412 -0.703 1 98.25 33 CYS B C 1
ATOM 3051 O O . CYS B 1 33 ? -16.938 3.924 -0.615 1 98.25 33 CYS B O 1
ATOM 3053 N N . GLU B 1 34 ? -15.133 3.434 -1.812 1 97.81 34 GLU B N 1
ATOM 3054 C CA . GLU B 1 34 ? -15.602 4.094 -3.025 1 97.81 34 GLU B CA 1
ATOM 3055 C C . GLU B 1 34 ? -16.891 3.449 -3.545 1 97.81 34 GLU B C 1
ATOM 3057 O O . GLU B 1 34 ? -17.766 4.137 -4.074 1 97.81 34 GLU B O 1
ATOM 3062 N N . LEU B 1 35 ? -17 2.156 -3.367 1 98.5 35 LEU B N 1
ATOM 3063 C CA . LEU B 1 35 ? -18.141 1.415 -3.889 1 98.5 35 LEU B CA 1
ATOM 3064 C C . LEU B 1 35 ? -19.344 1.557 -2.967 1 98.5 35 LEU B C 1
ATOM 3066 O O . LEU B 1 35 ? -20.469 1.231 -3.355 1 98.5 35 LEU B O 1
ATOM 3070 N N . GLY B 1 36 ? -19.109 1.985 -1.723 1 98.19 36 GLY B N 1
ATOM 3071 C CA . GLY B 1 36 ? -20.203 2.182 -0.784 1 98.19 36 GLY B CA 1
ATOM 3072 C C . GLY B 1 36 ? -20.484 0.957 0.064 1 98.19 36 GLY B C 1
ATOM 3073 O O . GLY B 1 36 ? -21.562 0.837 0.646 1 98.19 36 GLY B O 1
ATOM 3074 N N . VAL B 1 37 ? -19.531 0.09 0.186 1 98.69 37 VAL B N 1
ATOM 3075 C CA . VAL B 1 37 ? -19.719 -1.172 0.893 1 98.69 37 VAL B CA 1
ATOM 3076 C C . VAL B 1 37 ? -20.031 -0.9 2.363 1 98.69 37 VAL B C 1
ATOM 3078 O O . VAL B 1 37 ? -20.984 -1.455 2.918 1 98.69 37 VAL B O 1
ATOM 3081 N N . PHE B 1 38 ? -19.281 -0.06 3.002 1 98.25 38 PHE B N 1
ATOM 3082 C CA . PHE B 1 38 ? -19.391 0.16 4.438 1 98.25 38 PHE B CA 1
ATOM 3083 C C . PHE B 1 38 ? -20.703 0.858 4.777 1 98.25 38 PHE B C 1
ATOM 3085 O O . PHE B 1 38 ? -21.297 0.598 5.824 1 98.25 38 PHE B O 1
ATOM 3092 N N . ASP B 1 39 ? -21.156 1.748 3.883 1 97.81 39 ASP B N 1
ATOM 3093 C CA . ASP B 1 39 ? -22.453 2.402 4.094 1 97.81 39 ASP B CA 1
ATOM 3094 C C . ASP B 1 39 ? -23.594 1.395 4.027 1 97.81 39 ASP B C 1
ATOM 3096 O O . ASP B 1 39 ? -24.5 1.431 4.855 1 97.81 39 ASP B O 1
ATOM 3100 N N . LEU B 1 40 ? -23.516 0.583 3.047 1 98 40 LEU B N 1
ATOM 3101 C CA . LEU B 1 40 ? -24.547 -0.433 2.877 1 98 40 LEU B CA 1
ATOM 3102 C C . LEU B 1 40 ? -24.594 -1.368 4.082 1 98 40 LEU B C 1
ATOM 3104 O O . LEU B 1 40 ? -25.672 -1.678 4.594 1 98 40 LEU B O 1
ATOM 3108 N N . LEU B 1 41 ? -23.438 -1.842 4.527 1 97.19 41 LEU B N 1
ATOM 3109 C CA . LEU B 1 41 ? -23.375 -2.773 5.648 1 97.19 41 LEU B CA 1
ATOM 3110 C C . LEU B 1 41 ? -23.875 -2.109 6.93 1 97.19 41 LEU B C 1
ATOM 3112 O O . LEU B 1 41 ? -24.516 -2.754 7.762 1 97.19 41 LEU B O 1
ATOM 3116 N N . LEU B 1 42 ? -23.516 -0.845 7.133 1 95.19 42 LEU B N 1
ATOM 3117 C CA . LEU B 1 42 ? -23.969 -0.113 8.305 1 95.19 42 LEU B CA 1
ATOM 3118 C C . LEU B 1 42 ? -25.5 -0.01 8.312 1 95.19 42 LEU B C 1
ATOM 3120 O O . LEU B 1 42 ? -26.125 -0.176 9.359 1 95.19 42 LEU B O 1
ATOM 3124 N N . ARG B 1 43 ? -26.109 0.195 7.176 1 95.12 43 ARG B N 1
ATOM 3125 C CA . ARG B 1 43 ? -27.562 0.363 7.059 1 95.12 43 ARG B CA 1
ATOM 3126 C C . ARG B 1 43 ? -28.281 -0.974 7.203 1 95.12 43 ARG B C 1
ATOM 3128 O O . ARG B 1 43 ? -29.438 -1.021 7.641 1 95.12 43 ARG B O 1
ATOM 3135 N N . SER B 1 44 ? -27.828 -2.131 6.742 1 92.19 44 SER B N 1
ATOM 3136 C CA . SER B 1 44 ? -28.453 -3.445 6.703 1 92.19 44 SER B CA 1
ATOM 3137 C C . SER B 1 44 ? -28.672 -3.996 8.109 1 92.19 44 SER B C 1
ATOM 3139 O O . SER B 1 44 ? -29.562 -4.82 8.32 1 92.19 44 SER B O 1
ATOM 3141 N N . GLN B 1 45 ? -28.312 -3.572 9.227 1 85.44 45 GLN B N 1
ATOM 3142 C CA . GLN B 1 45 ? -28.453 -4 10.609 1 85.44 45 GLN B CA 1
ATOM 3143 C C . GLN B 1 45 ? -28.078 -5.473 10.773 1 85.44 45 GLN B C 1
ATOM 3145 O O . GLN B 1 45 ? -27.703 -5.91 11.867 1 85.44 45 GLN B O 1
ATOM 3150 N N . GLU B 1 46 ? -28.375 -6.379 9.719 1 94.06 46 GLU B N 1
ATOM 3151 C CA . GLU B 1 46 ? -28 -7.793 9.727 1 94.06 46 GLU B CA 1
ATOM 3152 C C . GLU B 1 46 ? -26.922 -8.078 8.688 1 94.06 46 GLU B C 1
ATOM 3154 O O . GLU B 1 46 ? -26.781 -7.352 7.703 1 94.06 46 GLU B O 1
ATOM 3159 N N . PRO B 1 47 ? -26.188 -9.164 8.977 1 97.5 47 PRO B N 1
ATOM 3160 C CA . PRO B 1 47 ? -25.203 -9.57 7.973 1 97.5 47 PRO B CA 1
ATOM 3161 C C . PRO B 1 47 ? -25.844 -9.898 6.625 1 97.5 47 PRO B C 1
ATOM 3163 O O . PRO B 1 47 ? -26.953 -10.438 6.578 1 97.5 47 PRO B O 1
ATOM 3166 N N . VAL B 1 48 ? -25.156 -9.586 5.574 1 98.06 48 VAL B N 1
ATOM 3167 C CA . VAL B 1 48 ? -25.734 -9.742 4.246 1 98.06 48 VAL B CA 1
ATOM 3168 C C . VAL B 1 48 ? -24.781 -10.539 3.359 1 98.06 48 VAL B C 1
ATOM 3170 O O . VAL B 1 48 ? -23.578 -10.578 3.611 1 98.06 48 VAL B O 1
ATOM 3173 N N . SER B 1 49 ? -25.312 -11.156 2.311 1 98.38 49 SER B N 1
ATOM 3174 C CA . SER B 1 49 ? -24.516 -11.977 1.397 1 98.38 49 SER B CA 1
ATOM 3175 C C . SER B 1 49 ? -23.797 -11.117 0.364 1 98.38 49 SER B C 1
ATOM 3177 O O . SER B 1 49 ? -24.172 -9.969 0.134 1 98.38 49 SER B O 1
ATOM 3179 N N . ALA B 1 50 ? -22.797 -11.703 -0.248 1 98.44 50 ALA B N 1
ATOM 3180 C CA . ALA B 1 50 ? -22.094 -11.023 -1.329 1 98.44 50 ALA B CA 1
ATOM 3181 C C . ALA B 1 50 ? -23.031 -10.703 -2.484 1 98.44 50 ALA B C 1
ATOM 3183 O O . ALA B 1 50 ? -22.922 -9.641 -3.111 1 98.44 50 ALA B O 1
ATOM 3184 N N . ARG B 1 51 ? -23.906 -11.602 -2.785 1 98.31 51 ARG B N 1
ATOM 3185 C CA . ARG B 1 51 ? -24.875 -11.398 -3.854 1 98.31 51 ARG B CA 1
ATOM 3186 C C . ARG B 1 51 ? -25.75 -10.18 -3.574 1 98.31 51 ARG B C 1
ATOM 3188 O O . ARG B 1 51 ? -26.016 -9.375 -4.473 1 98.31 51 ARG B O 1
ATOM 3195 N N . HIS B 1 52 ? -26.219 -10.07 -2.365 1 98.19 52 HIS B N 1
ATOM 3196 C CA . HIS B 1 52 ? -27.031 -8.922 -1.974 1 98.19 52 HIS B CA 1
ATOM 3197 C C . HIS B 1 52 ? -26.25 -7.621 -2.125 1 98.19 52 HIS B C 1
ATOM 3199 O O . HIS B 1 52 ? -26.766 -6.648 -2.68 1 98.19 52 HIS B O 1
ATOM 3205 N N . VAL B 1 53 ? -25.062 -7.582 -1.631 1 98.69 53 VAL B N 1
ATOM 3206 C CA . VAL B 1 53 ? -24.234 -6.387 -1.705 1 98.69 53 VAL B CA 1
ATOM 3207 C C . VAL B 1 53 ? -23.984 -6.016 -3.166 1 98.69 53 VAL B C 1
ATOM 3209 O O . VAL B 1 53 ? -24.109 -4.848 -3.543 1 98.69 53 VAL B O 1
ATOM 3212 N N . ALA B 1 54 ? -23.641 -7.039 -3.99 1 98.81 54 ALA B N 1
ATOM 3213 C CA . ALA B 1 54 ? -23.359 -6.812 -5.406 1 98.81 54 ALA B CA 1
ATOM 3214 C C . ALA B 1 54 ? -24.562 -6.203 -6.113 1 98.81 54 ALA B C 1
ATOM 3216 O O . ALA B 1 54 ? -24.422 -5.297 -6.938 1 98.81 54 ALA B O 1
ATOM 3217 N N . ARG B 1 55 ? -25.688 -6.691 -5.82 1 98.44 55 ARG B N 1
ATOM 3218 C CA . ARG B 1 55 ? -26.922 -6.191 -6.43 1 98.44 55 ARG B CA 1
ATOM 3219 C C . ARG B 1 55 ? -27.188 -4.746 -6.031 1 98.44 55 ARG B C 1
ATOM 3221 O O . ARG B 1 55 ? -27.438 -3.898 -6.891 1 98.44 55 ARG B O 1
ATOM 3228 N N . GLU B 1 56 ? -27.125 -4.469 -4.754 1 98.31 56 GLU B N 1
ATOM 3229 C CA . GLU B 1 56 ? -27.438 -3.141 -4.234 1 98.31 56 GLU B CA 1
ATOM 3230 C C . GLU B 1 56 ? -26.453 -2.1 -4.754 1 98.31 56 GLU B C 1
ATOM 3232 O O . GLU B 1 56 ? -26.812 -0.935 -4.945 1 98.31 56 GLU B O 1
ATOM 3237 N N . LEU B 1 57 ? -25.219 -2.539 -4.961 1 98.56 57 LEU B N 1
ATOM 3238 C CA . LEU B 1 57 ? -24.188 -1.589 -5.355 1 98.56 57 LEU B CA 1
ATOM 3239 C C . LEU B 1 57 ? -23.859 -1.717 -6.844 1 98.56 57 LEU B C 1
ATOM 3241 O O . LEU B 1 57 ? -22.922 -1.093 -7.34 1 98.56 57 LEU B O 1
ATOM 3245 N N . SER B 1 58 ? -24.562 -2.514 -7.605 1 98.44 58 SER B N 1
ATOM 3246 C CA . SER B 1 58 ? -24.438 -2.695 -9.047 1 98.44 58 SER B CA 1
ATOM 3247 C C . SER B 1 58 ? -23.016 -3.119 -9.422 1 98.44 58 SER B C 1
ATOM 3249 O O 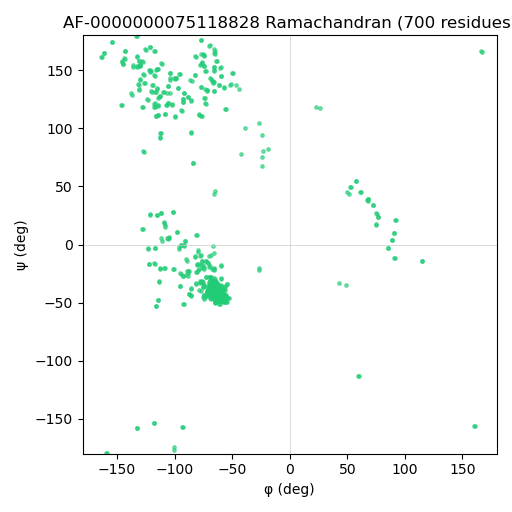. SER B 1 58 ? -22.375 -2.488 -10.266 1 98.44 58 SER B O 1
ATOM 3251 N N . THR B 1 59 ? -22.562 -4.203 -8.797 1 98.69 59 THR B N 1
ATOM 3252 C CA . THR B 1 59 ? -21.25 -4.77 -9.07 1 98.69 59 THR B CA 1
ATOM 3253 C C . THR B 1 59 ? -21.359 -6.246 -9.438 1 98.69 59 THR B C 1
ATOM 3255 O O . THR B 1 59 ? -22.438 -6.832 -9.344 1 98.69 59 THR B O 1
ATOM 3258 N N . SER B 1 60 ? -20.266 -6.809 -9.938 1 98.38 60 SER B N 1
ATOM 3259 C CA . SER B 1 60 ? -20.219 -8.25 -10.164 1 98.38 60 SER B CA 1
ATOM 3260 C C . SER B 1 60 ? -20.25 -9.016 -8.844 1 98.38 60 SER B C 1
ATOM 3262 O O . SER B 1 60 ? -19.625 -8.594 -7.867 1 98.38 60 SER B O 1
ATOM 3264 N N . VAL B 1 61 ? -20.953 -10.094 -8.828 1 98.19 61 VAL B N 1
ATOM 3265 C CA . VAL B 1 61 ? -21.047 -10.906 -7.621 1 98.19 61 VAL B CA 1
ATOM 3266 C C . VAL B 1 61 ? -19.672 -11.484 -7.285 1 98.19 61 VAL B C 1
ATOM 3268 O O . VAL B 1 61 ? -19.25 -11.461 -6.129 1 98.19 61 VAL B O 1
ATOM 3271 N N . ASP B 1 62 ? -18.969 -11.961 -8.305 1 97.12 62 ASP B N 1
ATOM 3272 C CA . ASP B 1 62 ? -17.656 -12.562 -8.117 1 97.12 62 ASP B CA 1
ATOM 3273 C C . ASP B 1 62 ? -16.656 -11.547 -7.57 1 97.12 62 ASP B C 1
ATOM 3275 O O . ASP B 1 62 ? -15.969 -11.82 -6.582 1 97.12 62 ASP B O 1
ATOM 3279 N N . GLY B 1 63 ? -16.625 -10.398 -8.242 1 98 63 GLY B N 1
ATOM 3280 C CA . GLY B 1 63 ? -15.727 -9.344 -7.785 1 98 63 GLY B CA 1
ATOM 3281 C C . GLY B 1 63 ? -16.016 -8.875 -6.375 1 98 63 GLY B C 1
ATOM 3282 O O . GLY B 1 63 ? -15.109 -8.688 -5.57 1 98 63 GLY B O 1
ATOM 3283 N N . MET B 1 64 ? -17.266 -8.75 -6.047 1 98.75 64 MET B N 1
ATOM 3284 C CA . MET B 1 64 ? -17.672 -8.289 -4.727 1 98.75 64 MET B CA 1
ATOM 3285 C C . MET B 1 64 ? -17.344 -9.32 -3.658 1 98.75 64 MET B C 1
ATOM 3287 O O . MET B 1 64 ? -16.859 -8.977 -2.58 1 98.75 64 MET B O 1
ATOM 3291 N N . GLU B 1 65 ? -17.578 -10.547 -3.957 1 98.31 65 GLU B N 1
ATOM 3292 C CA . GLU B 1 65 ? -17.266 -11.602 -2.996 1 98.31 65 GLU B CA 1
ATOM 3293 C C . GLU B 1 65 ? -15.789 -11.617 -2.645 1 98.31 65 GLU B C 1
ATOM 3295 O O . GLU B 1 65 ? -15.422 -11.742 -1.474 1 98.31 65 GLU B O 1
ATOM 3300 N N . ARG B 1 66 ? -14.938 -11.516 -3.619 1 98.31 66 ARG B N 1
ATOM 3301 C CA . ARG B 1 66 ? -13.5 -11.508 -3.391 1 98.31 66 ARG B CA 1
ATOM 3302 C C . ARG B 1 66 ? -13.086 -10.289 -2.568 1 98.31 66 ARG B C 1
ATOM 3304 O O . ARG B 1 66 ? -12.219 -10.398 -1.691 1 98.31 66 ARG B O 1
ATOM 3311 N N . LEU B 1 67 ? -13.688 -9.141 -2.887 1 98.81 67 LEU B N 1
ATOM 3312 C CA . LEU B 1 67 ? -13.406 -7.926 -2.135 1 98.81 67 LEU B CA 1
ATOM 3313 C C . LEU B 1 67 ? -13.805 -8.086 -0.672 1 98.81 67 LEU B C 1
ATOM 3315 O O . LEU B 1 67 ? -13.031 -7.75 0.228 1 98.81 67 LEU B O 1
ATOM 3319 N N . LEU B 1 68 ? -14.984 -8.633 -0.427 1 98.88 68 LEU B N 1
ATOM 3320 C CA . LEU B 1 68 ? -15.484 -8.828 0.931 1 98.88 68 LEU B CA 1
ATOM 3321 C C . LEU B 1 68 ? -14.602 -9.82 1.693 1 98.88 68 LEU B C 1
ATOM 3323 O O . LEU B 1 68 ? -14.297 -9.609 2.869 1 98.88 68 LEU B O 1
ATOM 3327 N N . ASP B 1 69 ? -14.18 -10.867 1.004 1 98.62 69 ASP B N 1
ATOM 3328 C CA . ASP B 1 69 ? -13.297 -11.852 1.627 1 98.62 69 ASP B CA 1
ATOM 3329 C C . ASP B 1 69 ? -11.984 -11.211 2.059 1 98.62 69 ASP B C 1
ATOM 3331 O O . ASP B 1 69 ? -11.469 -11.508 3.139 1 98.62 69 ASP B O 1
ATOM 3335 N N . ALA B 1 70 ? -11.445 -10.383 1.194 1 98.69 70 ALA B N 1
ATOM 3336 C CA . ALA B 1 70 ? -10.188 -9.711 1.523 1 98.69 70 ALA B CA 1
ATOM 3337 C C . ALA B 1 70 ? -10.359 -8.797 2.734 1 98.69 70 ALA B C 1
ATOM 3339 O O . ALA B 1 70 ? -9.477 -8.734 3.594 1 98.69 70 ALA B O 1
ATOM 3340 N N . LEU B 1 71 ? -11.492 -8.102 2.814 1 98.88 71 LEU B N 1
ATOM 3341 C CA . LEU B 1 71 ? -11.781 -7.227 3.945 1 98.88 71 LEU B CA 1
ATOM 3342 C C . LEU B 1 71 ? -11.914 -8.031 5.234 1 98.88 71 LEU B C 1
ATOM 3344 O O . LEU B 1 71 ? -11.539 -7.551 6.309 1 98.88 71 LEU B O 1
ATOM 3348 N N . VAL B 1 72 ? -12.438 -9.258 5.141 1 98.62 72 VAL B N 1
ATOM 3349 C CA . VAL B 1 72 ? -12.5 -10.156 6.293 1 98.62 72 VAL B CA 1
ATOM 3350 C C . VAL B 1 72 ? -11.094 -10.562 6.719 1 98.62 72 VAL B C 1
ATOM 3352 O O . VAL B 1 72 ? -10.773 -10.555 7.91 1 98.62 72 VAL B O 1
ATOM 3355 N N . GLY B 1 73 ? -10.273 -10.898 5.746 1 98.25 73 GLY B N 1
ATOM 3356 C CA . GLY B 1 73 ? -8.906 -11.32 6.035 1 98.25 73 GLY B CA 1
ATOM 3357 C C . GLY B 1 73 ? -8.125 -10.289 6.824 1 98.25 73 GLY B C 1
ATOM 3358 O O . GLY B 1 73 ? -7.324 -10.648 7.691 1 98.25 73 GLY B O 1
ATOM 3359 N N . ILE B 1 74 ? -8.359 -9.008 6.559 1 97.75 74 ILE B N 1
ATOM 3360 C CA . ILE B 1 74 ? -7.59 -7.969 7.238 1 97.75 74 ILE B CA 1
ATOM 3361 C C . ILE B 1 74 ? -8.391 -7.418 8.414 1 97.75 74 ILE B C 1
ATOM 3363 O O . ILE B 1 74 ? -8.117 -6.316 8.898 1 97.75 74 ILE B O 1
ATOM 3367 N N . ALA B 1 75 ? -9.445 -8.039 8.766 1 96.94 75 ALA B N 1
ATOM 3368 C CA . ALA B 1 75 ? -10.211 -7.84 9.992 1 96.94 75 ALA B CA 1
ATOM 3369 C C . ALA B 1 75 ? -10.984 -6.523 9.953 1 96.94 75 ALA B C 1
ATOM 3371 O O . ALA B 1 75 ? -11.133 -5.848 10.969 1 96.94 75 ALA B O 1
ATOM 3372 N N . ILE B 1 76 ? -11.438 -6.137 8.805 1 97.94 76 ILE B N 1
ATOM 3373 C CA . ILE B 1 76 ? -12.289 -4.965 8.641 1 97.94 76 ILE B CA 1
ATOM 3374 C C . ILE B 1 76 ? -13.758 -5.395 8.641 1 97.94 76 ILE B C 1
ATOM 3376 O O . ILE B 1 76 ? -14.625 -4.668 9.133 1 97.94 76 ILE B O 1
ATOM 3380 N N . LEU B 1 77 ? -13.969 -6.559 8.062 1 98.38 77 LEU B N 1
ATOM 3381 C CA . LEU B 1 77 ? -15.297 -7.16 8.078 1 98.38 77 LEU B CA 1
ATOM 3382 C C . LEU B 1 77 ? -15.281 -8.492 8.82 1 98.38 77 LEU B C 1
ATOM 3384 O O . LEU B 1 77 ? -14.219 -9.016 9.148 1 98.38 77 LEU B O 1
ATOM 3388 N N . GLU B 1 78 ? -16.469 -8.953 9.117 1 97.75 78 GLU B N 1
ATOM 3389 C CA . GLU B 1 78 ? -16.719 -10.289 9.648 1 97.75 78 GLU B CA 1
ATOM 3390 C C . GLU B 1 78 ? -17.516 -11.133 8.664 1 97.75 78 GLU B C 1
ATOM 3392 O O . GLU B 1 78 ? -18.281 -10.602 7.852 1 97.75 78 GLU B O 1
ATOM 3397 N N . VAL B 1 79 ? -17.281 -12.414 8.758 1 98.31 79 VAL B N 1
ATOM 3398 C CA . VAL B 1 79 ? -18.047 -13.32 7.898 1 98.31 79 VAL B CA 1
ATOM 3399 C C . VAL B 1 79 ? -18.609 -14.469 8.734 1 98.31 79 VAL B C 1
ATOM 3401 O O . VAL B 1 79 ? -17.969 -14.922 9.688 1 98.31 79 VAL B O 1
ATOM 3404 N N . GLU B 1 80 ? -19.766 -14.82 8.508 1 97.06 80 GLU B N 1
ATOM 3405 C CA . GLU B 1 80 ? -20.422 -15.992 9.078 1 97.06 80 GLU B CA 1
ATOM 3406 C C . GLU B 1 80 ? -21.141 -16.797 8 1 97.06 80 GLU B C 1
ATOM 3408 O O . GLU B 1 80 ? -21.281 -16.344 6.867 1 97.06 80 GLU B O 1
ATOM 3413 N N . THR B 1 81 ? -21.406 -17.984 8.375 1 94.81 81 THR B N 1
ATOM 3414 C CA . THR B 1 81 ? -22.141 -18.844 7.449 1 94.81 81 THR B CA 1
ATOM 3415 C C . THR B 1 81 ? -23.578 -19.047 7.926 1 94.81 81 THR B C 1
ATOM 3417 O O . THR B 1 81 ? -23.812 -19.469 9.062 1 94.81 81 THR B O 1
ATOM 3420 N N . ASN B 1 82 ? -24.5 -18.656 7.137 1 93.62 82 ASN B N 1
ATOM 3421 C CA . ASN B 1 82 ? -25.922 -18.875 7.359 1 93.62 82 ASN B CA 1
ATOM 3422 C C . ASN B 1 82 ? -26.516 -19.812 6.301 1 93.62 82 ASN B C 1
ATOM 3424 O O . ASN B 1 82 ? -26.672 -19.406 5.148 1 93.62 82 ASN B O 1
ATOM 3428 N N . ASP B 1 83 ? -26.906 -20.984 6.668 1 92.06 83 ASP B N 1
ATOM 3429 C CA . ASP B 1 83 ? -27.469 -22 5.773 1 92.06 83 ASP B CA 1
ATOM 3430 C C . ASP B 1 83 ? -26.594 -22.188 4.543 1 92.06 83 ASP B C 1
ATOM 3432 O O . ASP B 1 83 ? -27.062 -22.078 3.408 1 92.06 83 ASP B O 1
ATOM 3436 N N . GLY B 1 84 ? -25.328 -22.266 4.805 1 91.38 84 GLY B N 1
ATOM 3437 C CA . GLY B 1 84 ? -24.375 -22.594 3.754 1 91.38 84 GLY B CA 1
ATOM 3438 C C . GLY B 1 84 ? -23.922 -21.375 2.961 1 91.38 84 GLY B C 1
ATOM 3439 O O . GLY B 1 84 ? -23.062 -21.484 2.09 1 91.38 84 GLY B O 1
ATOM 3440 N N . THR B 1 85 ? -24.5 -20.234 3.289 1 95 85 THR B N 1
ATOM 3441 C CA . THR B 1 85 ? -24.172 -19.016 2.568 1 95 85 THR B CA 1
ATOM 3442 C C . THR B 1 85 ? -23.359 -18.078 3.451 1 95 85 THR B C 1
ATOM 3444 O O . THR B 1 85 ? -23.688 -17.875 4.621 1 95 85 THR B O 1
ATOM 3447 N N . ALA B 1 86 ? -22.312 -17.625 2.871 1 97.38 86 ALA B N 1
ATOM 3448 C CA . ALA B 1 86 ? -21.516 -16.656 3.611 1 97.38 86 ALA B CA 1
ATOM 3449 C C . ALA B 1 86 ? -22.219 -15.305 3.701 1 97.38 86 ALA B C 1
ATOM 3451 O O . ALA B 1 86 ? -22.75 -14.812 2.705 1 97.38 86 ALA B O 1
ATOM 3452 N N . VAL B 1 87 ? -22.281 -14.734 4.887 1 98.56 87 VAL B N 1
ATOM 3453 C CA . VAL B 1 87 ? -22.844 -13.414 5.09 1 98.56 87 VAL B CA 1
ATOM 3454 C C . VAL B 1 87 ? -21.859 -12.523 5.836 1 98.56 87 VAL B C 1
ATOM 3456 O O . VAL B 1 87 ? -21.109 -13.008 6.688 1 98.56 87 VAL B O 1
ATOM 3459 N N . TYR B 1 88 ? -21.906 -11.281 5.492 1 98.62 88 TYR B N 1
ATOM 3460 C CA . TYR B 1 88 ? -20.859 -10.367 5.922 1 98.62 88 TYR B CA 1
ATOM 3461 C C . TYR B 1 88 ? -21.438 -9.219 6.746 1 98.62 88 TYR B C 1
ATOM 3463 O O . TYR B 1 88 ? -22.578 -8.797 6.52 1 98.62 88 TYR B O 1
ATOM 3471 N N . SER B 1 89 ? -20.609 -8.719 7.699 1 98.12 89 SER B N 1
ATOM 3472 C CA . SER B 1 89 ? -20.938 -7.535 8.492 1 98.12 89 SER B CA 1
ATOM 3473 C C . SER B 1 89 ? -19.703 -6.723 8.82 1 98.12 89 SER B C 1
ATOM 3475 O O . SER B 1 89 ? -18.578 -7.242 8.766 1 98.12 89 SER B O 1
ATOM 3477 N N . SER B 1 90 ? -19.922 -5.441 9.102 1 96.31 90 SER B N 1
ATOM 3478 C CA . SER B 1 90 ? -18.797 -4.555 9.43 1 96.31 90 SER B CA 1
ATOM 3479 C C . SER B 1 90 ? -18.391 -4.695 10.891 1 96.31 90 SER B C 1
ATOM 3481 O O . SER B 1 90 ? -19.234 -4.961 11.75 1 96.31 90 SER B O 1
ATOM 3483 N N . THR B 1 91 ? -17.125 -4.562 11.172 1 95.94 91 THR B N 1
ATOM 3484 C CA . THR B 1 91 ? -16.656 -4.406 12.547 1 95.94 91 THR B CA 1
ATOM 3485 C C . THR B 1 91 ? -17.062 -3.043 13.102 1 95.94 91 THR B C 1
ATOM 3487 O O . THR B 1 91 ? -17.484 -2.162 12.352 1 95.94 91 THR B O 1
ATOM 3490 N N . ASP B 1 92 ? -16.859 -2.855 14.398 1 94.5 92 ASP B N 1
ATOM 3491 C CA . ASP B 1 92 ? -17.172 -1.58 15.031 1 94.5 92 ASP B CA 1
ATOM 3492 C C . ASP B 1 92 ? -16.266 -0.467 14.516 1 94.5 92 ASP B C 1
ATOM 3494 O O . ASP B 1 92 ? -16.719 0.661 14.305 1 94.5 92 ASP B O 1
ATOM 3498 N N . VAL B 1 93 ? -15.07 -0.762 14.266 1 95.62 93 VAL B N 1
ATOM 3499 C CA . VAL B 1 93 ? -14.109 0.218 13.773 1 95.62 93 VAL B CA 1
ATOM 3500 C C . VAL B 1 93 ? -14.492 0.649 12.359 1 95.62 93 VAL B C 1
ATOM 3502 O O . VAL B 1 93 ? -14.445 1.837 12.031 1 95.62 93 VAL B O 1
ATOM 3505 N N . ALA B 1 94 ? -14.859 -0.35 11.586 1 96.12 94 ALA B N 1
ATOM 3506 C CA . ALA B 1 94 ? -15.273 -0.035 10.219 1 96.12 94 ALA B CA 1
ATOM 3507 C C . ALA B 1 94 ? -16.531 0.828 10.219 1 96.12 94 ALA B C 1
ATOM 3509 O O . ALA B 1 94 ? -16.625 1.793 9.453 1 96.12 94 ALA B O 1
ATOM 3510 N N . ASN B 1 95 ? -17.453 0.506 11.062 1 95.56 95 ASN B N 1
ATOM 3511 C CA . ASN B 1 95 ? -18.688 1.287 11.172 1 95.56 95 ASN B CA 1
ATOM 3512 C C . ASN B 1 95 ? -18.391 2.729 11.586 1 95.56 95 ASN B C 1
ATOM 3514 O O . ASN B 1 95 ? -19.016 3.66 11.07 1 95.56 95 ASN B O 1
ATOM 3518 N N . LEU B 1 96 ? -17.5 2.869 12.43 1 96.06 96 LEU B N 1
ATOM 3519 C CA . LEU B 1 96 ? -17.203 4.176 13.016 1 96.06 96 LEU B CA 1
ATOM 3520 C C . LEU B 1 96 ? -16.406 5.035 12.055 1 96.06 96 LEU B C 1
ATOM 3522 O O . LEU B 1 96 ? -16.688 6.227 11.883 1 96.06 96 LEU B O 1
ATOM 3526 N N . TYR B 1 97 ? -15.43 4.469 11.312 1 97.56 97 TYR B N 1
ATOM 3527 C CA . TYR B 1 97 ? -14.445 5.301 10.633 1 97.56 97 TYR B CA 1
ATOM 3528 C C . TYR B 1 97 ? -14.602 5.207 9.117 1 97.56 97 TYR B C 1
ATOM 3530 O O . TYR B 1 97 ? -14.133 6.078 8.383 1 97.56 97 TYR B O 1
ATOM 3538 N N . LEU B 1 98 ? -15.289 4.102 8.625 1 97.94 98 LEU B N 1
ATOM 3539 C CA . LEU B 1 98 ? -15.25 3.887 7.184 1 97.94 98 LEU B CA 1
ATOM 3540 C C . LEU B 1 98 ? -16.609 4.18 6.559 1 97.94 98 LEU B C 1
ATOM 3542 O O . LEU B 1 98 ? -16.719 4.383 5.344 1 97.94 98 LEU B O 1
ATOM 3546 N N . ALA B 1 99 ? -17.641 4.164 7.348 1 96.62 99 ALA B N 1
ATOM 3547 C CA . ALA B 1 99 ? -18.969 4.523 6.832 1 96.62 99 ALA B CA 1
ATOM 3548 C C . ALA B 1 99 ? -19.094 6.039 6.676 1 96.62 99 ALA B C 1
ATOM 3550 O O . ALA B 1 99 ? -18.734 6.797 7.578 1 96.62 99 ALA B O 1
ATOM 3551 N N . LYS B 1 100 ? -19.625 6.504 5.613 1 94.81 100 LYS B N 1
ATOM 3552 C CA . LYS B 1 100 ? -19.688 7.914 5.234 1 94.81 100 LYS B CA 1
ATOM 3553 C C . LYS B 1 100 ? -20.547 8.711 6.215 1 94.81 100 LYS B C 1
ATOM 3555 O O . LYS B 1 100 ? -20.25 9.875 6.5 1 94.81 100 LYS B O 1
ATOM 3560 N N . ASP B 1 101 ? -21.531 8.141 6.746 1 89.19 101 ASP B N 1
ATOM 3561 C CA . ASP B 1 101 ? -22.5 8.875 7.547 1 89.19 101 ASP B CA 1
ATOM 3562 C C . ASP B 1 101 ? -22.125 8.867 9.023 1 89.19 101 ASP B C 1
ATOM 3564 O O . ASP B 1 101 ? -22.812 9.477 9.852 1 89.19 101 ASP B O 1
ATOM 3568 N N . SER B 1 102 ? -21.078 8.234 9.32 1 92.12 102 SER B N 1
ATOM 3569 C CA . SER B 1 102 ? -20.609 8.234 10.711 1 92.12 102 SER B CA 1
ATOM 3570 C C . SER B 1 102 ? -20.016 9.578 11.094 1 92.12 102 SER B C 1
ATOM 3572 O O . SER B 1 102 ? -19.438 10.266 10.25 1 92.12 102 SER B O 1
ATOM 3574 N N . ALA B 1 103 ? -20.141 9.93 12.344 1 88.31 103 ALA B N 1
ATOM 3575 C CA . ALA B 1 103 ? -19.625 11.203 12.852 1 88.31 103 ALA B CA 1
ATOM 3576 C C . ALA B 1 103 ? -18.109 11.242 12.789 1 88.31 103 ALA B C 1
ATOM 3578 O O . ALA B 1 103 ? -17.516 12.32 12.695 1 88.31 103 ALA B O 1
ATOM 3579 N N . LYS B 1 104 ? -17.453 10.117 12.719 1 94.56 104 LYS B N 1
ATOM 3580 C CA . LYS B 1 104 ? -16 10.055 12.68 1 94.56 104 LYS B CA 1
ATOM 3581 C C . LYS B 1 104 ? -15.508 9.492 11.352 1 94.56 104 LYS B C 1
ATOM 3583 O O . LYS B 1 104 ? -14.398 8.961 11.266 1 94.56 104 LYS B O 1
ATOM 3588 N N . SER B 1 105 ? -16.312 9.656 10.398 1 96.5 105 SER B N 1
ATOM 3589 C CA . SER B 1 105 ? -16.031 9.078 9.094 1 96.5 105 SER B CA 1
ATOM 3590 C C . SER B 1 105 ? -14.742 9.641 8.5 1 96.5 105 SER B C 1
ATOM 3592 O O . SER B 1 105 ? -14.516 10.844 8.531 1 96.5 105 SER B O 1
ATOM 3594 N N . LEU B 1 106 ? -13.977 8.734 7.934 1 97.5 106 LEU B N 1
ATOM 3595 C CA . LEU B 1 106 ? -12.758 9.109 7.219 1 97.5 106 LEU B CA 1
ATOM 3596 C C . LEU B 1 106 ? -12.93 8.914 5.715 1 97.5 106 LEU B C 1
ATOM 3598 O O . LEU B 1 106 ? -11.945 8.773 4.984 1 97.5 106 LEU B O 1
ATOM 3602 N N . HIS B 1 107 ? -14.164 8.836 5.293 1 97 107 HIS B N 1
ATOM 3603 C CA . HIS B 1 107 ? -14.5 8.586 3.896 1 97 107 HIS B CA 1
ATOM 3604 C C . HIS B 1 107 ? -13.805 9.578 2.973 1 97 107 HIS B C 1
ATOM 3606 O O . HIS B 1 107 ? -13.203 9.188 1.975 1 97 107 HIS B O 1
ATOM 3612 N N . ASP B 1 108 ? -13.828 10.828 3.283 1 96 108 ASP B N 1
ATOM 3613 C CA . ASP B 1 108 ? -13.266 11.859 2.418 1 96 108 ASP B CA 1
ATOM 3614 C C . ASP B 1 108 ? -11.742 11.734 2.338 1 96 108 ASP B C 1
ATOM 3616 O O . ASP B 1 108 ? -11.148 11.961 1.279 1 96 108 ASP B O 1
ATOM 3620 N N . MET B 1 109 ? -11.164 11.453 3.439 1 96.81 109 MET B N 1
ATOM 3621 C CA . MET B 1 109 ? -9.727 11.203 3.443 1 96.81 109 MET B CA 1
ATOM 3622 C C . MET B 1 109 ? -9.367 10.055 2.51 1 96.81 109 MET B C 1
ATOM 3624 O O . MET B 1 109 ? -8.414 10.156 1.733 1 96.81 109 MET B O 1
ATOM 3628 N N . ILE B 1 110 ? -10.125 9 2.555 1 97.94 110 ILE B N 1
ATOM 3629 C CA . ILE B 1 110 ? -9.875 7.805 1.758 1 97.94 110 ILE B CA 1
ATOM 3630 C C . ILE B 1 110 ? -10.031 8.133 0.274 1 97.94 110 ILE B C 1
ATOM 3632 O O . ILE B 1 110 ? -9.195 7.734 -0.542 1 97.94 110 ILE B O 1
ATOM 3636 N N . ILE B 1 111 ? -11.031 8.883 -0.051 1 97.12 111 ILE B N 1
ATOM 3637 C CA . ILE B 1 111 ? -11.297 9.234 -1.442 1 97.12 111 ILE B CA 1
ATOM 3638 C C . ILE B 1 111 ? -10.125 10.039 -2 1 97.12 111 ILE B C 1
ATOM 3640 O O . ILE B 1 111 ? -9.656 9.781 -3.109 1 97.12 111 ILE B O 1
ATOM 3644 N N . TYR B 1 112 ? -9.672 10.977 -1.257 1 97.06 112 TYR B N 1
ATOM 3645 C CA . TYR B 1 112 ? -8.547 11.789 -1.707 1 97.06 112 TYR B CA 1
ATOM 3646 C C . TYR B 1 112 ? -7.293 10.938 -1.876 1 97.06 112 TYR B C 1
ATOM 3648 O O . TYR B 1 112 ? -6.562 11.078 -2.859 1 97.06 112 TYR B O 1
ATOM 3656 N N . GLN B 1 113 ? -7.062 10.062 -0.892 1 97.12 113 GLN B N 1
ATOM 3657 C CA . GLN B 1 113 ? -5.895 9.188 -0.967 1 97.12 113 GLN B CA 1
ATOM 3658 C C . GLN B 1 113 ? -5.98 8.266 -2.178 1 97.12 113 GLN B C 1
ATOM 3660 O O . GLN B 1 113 ? -4.984 8.062 -2.881 1 97.12 113 GLN B O 1
ATOM 3665 N N . SER B 1 114 ? -7.086 7.75 -2.424 1 97.5 114 SER B N 1
ATOM 3666 C CA . SER B 1 114 ? -7.285 6.758 -3.477 1 97.5 114 SER B CA 1
ATOM 3667 C C . SER B 1 114 ? -7.191 7.391 -4.859 1 97.5 114 SER B C 1
ATOM 3669 O O . SER B 1 114 ? -6.566 6.832 -5.762 1 97.5 114 SER B O 1
ATOM 3671 N N . GLN B 1 115 ? -7.762 8.562 -5.023 1 95.69 115 GLN B N 1
ATOM 3672 C CA . GLN B 1 115 ? -7.977 9.094 -6.367 1 95.69 115 GLN B CA 1
ATOM 3673 C C . GLN B 1 115 ? -6.918 10.133 -6.73 1 95.69 115 GLN B C 1
ATOM 3675 O O . GLN B 1 115 ? -6.723 10.438 -7.906 1 95.69 115 GLN B O 1
ATOM 3680 N N . THR B 1 116 ? -6.285 10.695 -5.73 1 94.94 116 THR B N 1
ATOM 3681 C CA . THR B 1 116 ? -5.328 11.758 -6.016 1 94.94 116 THR B CA 1
ATOM 3682 C C . THR B 1 116 ? -3.916 11.336 -5.617 1 94.94 116 THR B C 1
ATOM 3684 O O . THR B 1 116 ? -3.002 11.352 -6.445 1 94.94 116 THR B O 1
ATOM 3687 N N . ILE B 1 117 ? -3.803 10.906 -4.395 1 96.94 117 ILE B N 1
ATOM 3688 C CA . ILE B 1 117 ? -2.463 10.664 -3.875 1 96.94 117 ILE B CA 1
ATOM 3689 C C . ILE B 1 117 ? -1.906 9.375 -4.477 1 96.94 117 ILE B C 1
ATOM 3691 O O . ILE B 1 117 ? -0.74 9.32 -4.875 1 96.94 117 ILE B O 1
ATOM 3695 N N . TYR B 1 118 ? -2.715 8.273 -4.562 1 97.81 118 TYR B N 1
ATOM 3696 C CA . TYR B 1 118 ? -2.279 6.984 -5.09 1 97.81 118 TYR B CA 1
ATOM 3697 C C . TYR B 1 118 ? -1.702 7.133 -6.492 1 97.81 118 TYR B C 1
ATOM 3699 O O . TYR B 1 118 ? -0.584 6.688 -6.762 1 97.81 118 TYR B O 1
ATOM 3707 N N . PRO B 1 119 ? -2.357 7.801 -7.43 1 96.06 119 PRO B N 1
ATOM 3708 C CA . PRO B 1 119 ? -1.772 8 -8.758 1 96.06 119 PRO B CA 1
ATOM 3709 C C . PRO B 1 119 ? -0.503 8.852 -8.719 1 96.06 119 PRO B C 1
ATOM 3711 O O . PRO B 1 119 ? 0.432 8.602 -9.484 1 96.06 119 PRO B O 1
ATOM 3714 N N . LEU B 1 120 ? -0.416 9.828 -7.855 1 95.5 120 LEU B N 1
ATOM 3715 C CA . LEU B 1 120 ? 0.768 10.672 -7.738 1 95.5 120 LEU B CA 1
ATOM 3716 C C . LEU B 1 120 ? 1.984 9.852 -7.328 1 95.5 120 LEU B C 1
ATOM 3718 O O . LEU B 1 120 ? 3.082 10.055 -7.852 1 95.5 120 LEU B O 1
ATOM 3722 N N . TRP B 1 121 ? 1.765 8.922 -6.438 1 97.88 121 TRP B N 1
ATOM 3723 C CA . TRP B 1 121 ? 2.861 8.141 -5.875 1 97.88 121 TRP B CA 1
ATOM 3724 C C . TRP B 1 121 ? 3.398 7.145 -6.898 1 97.88 121 TRP B C 1
ATOM 3726 O O . TRP B 1 121 ? 4.477 6.578 -6.715 1 97.88 121 TRP B O 1
ATOM 3736 N N . ASN B 1 122 ? 2.643 6.93 -7.977 1 96.94 122 ASN B N 1
ATOM 3737 C CA . ASN B 1 122 ? 3.18 6.156 -9.094 1 96.94 122 ASN B CA 1
ATOM 3738 C C . ASN B 1 122 ? 4.43 6.809 -9.68 1 96.94 122 ASN B C 1
ATOM 3740 O O . ASN B 1 122 ? 5.223 6.148 -10.352 1 96.94 122 ASN B O 1
ATOM 3744 N N . ASN B 1 123 ? 4.633 8.078 -9.391 1 97.19 123 ASN B N 1
ATOM 3745 C CA . ASN B 1 123 ? 5.75 8.828 -9.961 1 97.19 123 ASN B CA 1
ATOM 3746 C C . ASN B 1 123 ? 6.781 9.188 -8.891 1 97.19 123 ASN B C 1
ATOM 3748 O O . ASN B 1 123 ? 7.484 10.188 -9.016 1 97.19 123 ASN B O 1
ATOM 3752 N N . MET B 1 124 ? 6.875 8.422 -7.855 1 97.88 124 MET B N 1
ATOM 3753 C CA . MET B 1 124 ? 7.789 8.695 -6.75 1 97.88 124 MET B CA 1
ATOM 3754 C C . MET B 1 124 ? 9.234 8.664 -7.215 1 97.88 124 MET B C 1
ATOM 3756 O O . MET B 1 124 ? 10.055 9.469 -6.766 1 97.88 124 MET B O 1
ATOM 3760 N N . VAL B 1 125 ? 9.594 7.758 -8.164 1 98.31 125 VAL B N 1
ATOM 3761 C CA . VAL B 1 125 ? 10.945 7.691 -8.695 1 98.31 125 VAL B CA 1
ATOM 3762 C C . VAL B 1 125 ? 11.328 9.031 -9.312 1 98.31 125 VAL B C 1
ATOM 3764 O O . VAL B 1 125 ? 12.398 9.57 -9.031 1 98.31 125 VAL B O 1
ATOM 3767 N N . GLU B 1 126 ? 10.422 9.562 -10.102 1 97.94 126 GLU B N 1
ATOM 3768 C CA . GLU B 1 126 ? 10.672 10.836 -10.766 1 97.94 126 GLU B CA 1
ATOM 3769 C C . GLU B 1 126 ? 10.719 11.984 -9.758 1 97.94 126 GLU B C 1
ATOM 3771 O O . GLU B 1 126 ? 11.477 12.945 -9.93 1 97.94 126 GLU B O 1
ATOM 3776 N N . ALA B 1 127 ? 9.891 11.922 -8.742 1 97.62 127 ALA B N 1
ATOM 3777 C CA . ALA B 1 127 ? 9.914 12.938 -7.695 1 97.62 127 ALA B CA 1
ATOM 3778 C C . ALA B 1 127 ? 11.289 13.008 -7.027 1 97.62 127 ALA B C 1
ATOM 3780 O O . ALA B 1 127 ? 11.828 14.094 -6.816 1 97.62 127 ALA B O 1
ATOM 3781 N N . VAL B 1 128 ? 11.844 11.844 -6.742 1 98.44 128 VAL B N 1
ATOM 3782 C CA . VAL B 1 128 ? 13.141 11.781 -6.082 1 98.44 128 VAL B CA 1
ATOM 3783 C C . VAL B 1 128 ? 14.242 12.211 -7.055 1 98.44 128 VAL B C 1
ATOM 3785 O O . VAL B 1 128 ? 15.172 12.922 -6.676 1 98.44 128 VAL B O 1
ATOM 3788 N N . ARG B 1 129 ? 14.125 11.805 -8.273 1 98.19 129 ARG B N 1
ATOM 3789 C CA . ARG B 1 129 ? 15.117 12.133 -9.297 1 98.19 129 ARG B CA 1
ATOM 3790 C C . ARG B 1 129 ? 15.172 13.633 -9.555 1 98.19 129 ARG B C 1
ATOM 3792 O O . ARG B 1 129 ? 16.25 14.227 -9.586 1 98.19 129 ARG B O 1
ATOM 3799 N N . GLU B 1 130 ? 14.023 14.266 -9.68 1 96.38 130 GLU B N 1
ATOM 3800 C CA . GLU B 1 130 ? 13.93 15.664 -10.102 1 96.38 130 GLU B CA 1
ATOM 3801 C C . GLU B 1 130 ? 13.906 16.609 -8.898 1 96.38 130 GLU B C 1
ATOM 3803 O O . GLU B 1 130 ? 14.234 17.781 -9.023 1 96.38 130 GLU B O 1
ATOM 3808 N N . GLY B 1 131 ? 13.43 16.109 -7.816 1 95.31 131 GLY B N 1
ATOM 3809 C CA . GLY B 1 131 ? 13.32 16.938 -6.625 1 95.31 131 GLY B CA 1
ATOM 3810 C C . GLY B 1 131 ? 12.172 17.922 -6.684 1 95.31 131 GLY B C 1
ATOM 3811 O O . GLY B 1 131 ? 12.266 19.031 -6.141 1 95.31 131 GLY B O 1
ATOM 3812 N N . LYS B 1 132 ? 11.18 17.578 -7.434 1 92.56 132 LYS B N 1
ATOM 3813 C CA . LYS B 1 132 ? 10.016 18.469 -7.551 1 92.56 132 LYS B CA 1
ATOM 3814 C C . LYS B 1 132 ? 8.727 17.656 -7.633 1 92.56 132 LYS B C 1
ATOM 3816 O O . LYS B 1 132 ? 8.758 16.438 -7.859 1 92.56 132 LYS B O 1
ATOM 3821 N N . ASN B 1 133 ? 7.598 18.359 -7.449 1 92.44 133 ASN B N 1
ATOM 3822 C CA . ASN B 1 133 ? 6.305 17.688 -7.441 1 92.44 133 ASN B CA 1
ATOM 3823 C C . ASN B 1 133 ? 5.984 17.078 -8.805 1 92.44 133 ASN B C 1
ATOM 3825 O O . ASN B 1 133 ? 6.602 17.422 -9.805 1 92.44 133 ASN B O 1
ATOM 3829 N N . GLN B 1 134 ? 5.016 16.172 -8.859 1 94.25 134 GLN B N 1
ATOM 3830 C CA . GLN B 1 134 ? 4.766 15.383 -10.062 1 94.25 134 GLN B CA 1
ATOM 3831 C C . GLN B 1 134 ? 3.34 15.594 -10.57 1 94.25 134 GLN B C 1
ATOM 3833 O O . GLN B 1 134 ? 2.748 14.695 -11.172 1 94.25 134 GLN B O 1
ATOM 3838 N N . ASN B 1 135 ? 2.736 16.688 -10.297 1 91.5 135 ASN B N 1
ATOM 3839 C CA . ASN B 1 135 ? 1.382 17 -10.734 1 91.5 135 ASN B CA 1
ATOM 3840 C C . ASN B 1 135 ? 1.275 17.031 -12.258 1 91.5 135 ASN B C 1
ATOM 3842 O O . ASN B 1 135 ? 0.273 16.578 -12.82 1 91.5 135 ASN B O 1
ATOM 3846 N N . GLU B 1 136 ? 2.309 17.547 -12.898 1 91.25 136 GLU B N 1
ATOM 3847 C CA . GLU B 1 136 ? 2.293 17.609 -14.359 1 91.25 136 GLU B CA 1
ATOM 3848 C C . GLU B 1 136 ? 2.291 16.219 -14.984 1 91.25 136 GLU B C 1
ATOM 3850 O O . GLU B 1 136 ? 1.482 15.938 -15.867 1 91.25 136 GLU B O 1
ATOM 3855 N N . LYS B 1 137 ? 3.119 15.391 -14.508 1 92.25 137 LYS B N 1
ATOM 3856 C CA . LYS B 1 137 ? 3.236 14.047 -15.062 1 92.25 137 LYS B CA 1
ATOM 3857 C C . LYS B 1 137 ? 2 13.211 -14.742 1 92.25 137 LYS B C 1
ATOM 3859 O O . LYS B 1 137 ? 1.617 12.336 -15.523 1 92.25 137 LYS B O 1
ATOM 3864 N N . THR B 1 138 ? 1.398 13.453 -13.633 1 92 138 THR B N 1
ATOM 3865 C CA . THR B 1 138 ? 0.287 12.625 -13.18 1 92 138 THR B CA 1
ATOM 3866 C C . THR B 1 138 ? -1.034 13.133 -13.75 1 92 138 THR B C 1
ATOM 3868 O O . THR B 1 138 ? -1.872 12.344 -14.195 1 92 138 THR B O 1
ATOM 3871 N N . PHE B 1 139 ? -1.174 14.484 -13.727 1 90.12 139 PHE B N 1
ATOM 3872 C CA . PHE B 1 139 ? -2.49 15.031 -14.039 1 90.12 139 PHE B CA 1
ATOM 3873 C C . PHE B 1 139 ? -2.41 16 -15.211 1 90.12 139 PHE B C 1
ATOM 3875 O O . PHE B 1 139 ? -3.426 16.562 -15.633 1 90.12 139 PHE B O 1
ATOM 3882 N N . GLY B 1 140 ? -1.269 16.281 -15.719 1 88.25 140 GLY B N 1
ATOM 3883 C CA . GLY B 1 140 ? -1.11 17.234 -16.812 1 88.25 140 GLY B CA 1
ATOM 3884 C C . GLY B 1 140 ? -1.205 18.688 -16.375 1 88.25 140 GLY B C 1
ATOM 3885 O O . GLY B 1 140 ? -1.58 19.547 -17.156 1 88.25 140 GLY B O 1
ATOM 3886 N N . LEU B 1 141 ? -0.949 18.953 -15.148 1 85.31 141 LEU B N 1
ATOM 3887 C CA . LEU B 1 141 ? -1.068 20.297 -14.578 1 85.31 141 LEU B CA 1
ATOM 3888 C C . LEU B 1 141 ? 0.305 20.922 -14.398 1 85.31 141 LEU B C 1
ATOM 3890 O O . LEU B 1 141 ? 1.285 20.234 -14.125 1 85.31 141 LEU B O 1
ATOM 3894 N N . PRO B 1 142 ? 0.301 22.234 -14.562 1 78.94 142 PRO B N 1
ATOM 3895 C CA . PRO B 1 142 ? 1.597 22.891 -14.359 1 78.94 142 PRO B CA 1
ATOM 3896 C C . PRO B 1 142 ? 2.111 22.734 -12.93 1 78.94 142 PRO B C 1
ATOM 3898 O O . PRO B 1 142 ? 1.317 22.656 -11.992 1 78.94 142 PRO B O 1
ATOM 3901 N N . THR B 1 143 ? 3.391 22.875 -12.742 1 69.44 143 THR B N 1
ATOM 3902 C CA . THR B 1 143 ? 4.051 22.594 -11.469 1 69.44 143 THR B CA 1
ATOM 3903 C C . THR B 1 143 ? 4.082 23.844 -10.586 1 69.44 143 THR B C 1
ATOM 3905 O O . THR B 1 143 ? 4.184 23.734 -9.359 1 69.44 143 THR B O 1
ATOM 3908 N N . GLU B 1 144 ? 4.055 24.953 -11.086 1 72.94 144 GLU B N 1
ATOM 3909 C CA . GLU B 1 144 ? 4.414 26.156 -10.352 1 72.94 144 GLU B CA 1
ATOM 3910 C C . GLU B 1 144 ? 3.326 26.547 -9.359 1 72.94 144 GLU B C 1
ATOM 3912 O O . GLU B 1 144 ? 3.621 27.078 -8.289 1 72.94 144 GLU B O 1
ATOM 3917 N N . ASP B 1 145 ? 2.156 26.359 -9.688 1 78.12 145 ASP B N 1
ATOM 3918 C CA . ASP B 1 145 ? 1.13 26.781 -8.734 1 78.12 145 ASP B CA 1
ATOM 3919 C C . ASP B 1 145 ? 0.397 25.578 -8.148 1 78.12 145 ASP B C 1
ATOM 3921 O O . ASP B 1 145 ? -0.637 25.156 -8.672 1 78.12 145 ASP B O 1
ATOM 3925 N N . ILE B 1 146 ? 0.91 25.219 -6.973 1 79.81 146 ILE B N 1
ATOM 3926 C CA . ILE B 1 146 ? 0.478 23.969 -6.336 1 79.81 146 ILE B CA 1
ATOM 3927 C C . ILE B 1 146 ? -1.01 24.062 -6 1 79.81 146 ILE B C 1
ATOM 3929 O O . ILE B 1 146 ? -1.772 23.141 -6.297 1 79.81 146 ILE B O 1
ATOM 3933 N N . PHE B 1 147 ? -1.399 25.141 -5.367 1 81.12 147 PHE B N 1
ATOM 3934 C CA . PHE B 1 147 ? -2.787 25.219 -4.926 1 81.12 147 PHE B CA 1
ATOM 3935 C C . PHE B 1 147 ? -3.715 25.484 -6.102 1 81.12 147 PHE B C 1
ATOM 3937 O O . PHE B 1 147 ? -4.918 25.234 -6.027 1 81.12 147 PHE B O 1
ATOM 3944 N N . GLN B 1 148 ? -3.123 26 -7.129 1 78.31 148 GLN B N 1
ATOM 3945 C CA . GLN B 1 148 ? -3.904 26.062 -8.359 1 78.31 148 GLN B CA 1
ATOM 3946 C C . GLN B 1 148 ? -4.195 24.656 -8.883 1 78.31 148 GLN B C 1
ATOM 3948 O O . GLN B 1 148 ? -5.277 24.391 -9.422 1 78.31 148 GLN B O 1
ATOM 3953 N N . ALA B 1 149 ? -3.225 23.828 -8.711 1 79.62 149 ALA B N 1
ATOM 3954 C CA . ALA B 1 149 ? -3.406 22.438 -9.125 1 79.62 149 ALA B CA 1
ATOM 3955 C C . ALA B 1 149 ? -4.391 21.719 -8.211 1 79.62 149 ALA B C 1
ATOM 3957 O O . ALA B 1 149 ? -5.273 21 -8.68 1 79.62 149 ALA B O 1
ATOM 3958 N N . ILE B 1 150 ? -4.262 21.922 -6.961 1 83.5 150 ILE B N 1
ATOM 3959 C CA . ILE B 1 150 ? -5.109 21.281 -5.961 1 83.5 150 ILE B CA 1
ATOM 3960 C C . ILE B 1 150 ? -6.543 21.797 -6.09 1 83.5 150 ILE B C 1
ATOM 3962 O O . ILE B 1 150 ? -7.496 21.016 -5.949 1 83.5 150 ILE B O 1
ATOM 3966 N N . TYR B 1 151 ? -6.66 23.078 -6.418 1 86.69 151 TYR B N 1
ATOM 3967 C CA . TYR B 1 151 ? -7.969 23.734 -6.512 1 86.69 151 TYR B CA 1
ATOM 3968 C C . TYR B 1 151 ? -8.414 23.859 -7.965 1 86.69 151 TYR B C 1
ATOM 3970 O O . TYR B 1 151 ? -9.172 24.766 -8.312 1 86.69 151 TYR B O 1
ATOM 3978 N N . ARG B 1 152 ? -8 23 -8.82 1 85.56 152 ARG B N 1
ATOM 3979 C CA . ARG B 1 152 ? -8.188 23.109 -10.266 1 85.56 152 ARG B CA 1
ATOM 3980 C C . ARG B 1 152 ? -9.656 23.016 -10.641 1 85.56 152 ARG B C 1
ATOM 3982 O O . ARG B 1 152 ? -10.078 23.547 -11.672 1 85.56 152 ARG B O 1
ATOM 3989 N N . SER B 1 153 ? -10.383 22.344 -9.867 1 90.56 153 SER B N 1
ATOM 3990 C CA . SER B 1 153 ? -11.828 22.234 -10.055 1 90.56 153 SER B CA 1
ATOM 3991 C C . SER B 1 153 ? -12.555 22.188 -8.719 1 90.56 153 SER B C 1
ATOM 3993 O O . SER B 1 153 ? -11.938 21.953 -7.676 1 90.56 153 SER B O 1
ATOM 3995 N N . GLU B 1 154 ? -13.781 22.484 -8.766 1 93.75 154 GLU B N 1
ATOM 3996 C CA . GLU B 1 154 ? -14.578 22.406 -7.543 1 93.75 154 GLU B CA 1
ATOM 3997 C C . GLU B 1 154 ? -14.547 21 -6.949 1 93.75 154 GLU B C 1
ATOM 3999 O O . GLU B 1 154 ? -14.43 20.844 -5.734 1 93.75 154 GLU B O 1
ATOM 4004 N N . GLU B 1 155 ? -14.57 20.062 -7.812 1 94.06 155 GLU B N 1
ATOM 4005 C CA . GLU B 1 155 ? -14.562 18.672 -7.375 1 94.06 155 GLU B CA 1
ATOM 4006 C C . GLU B 1 155 ? -13.266 18.328 -6.645 1 94.06 155 GLU B C 1
ATOM 4008 O O . GLU B 1 155 ? -13.297 17.734 -5.562 1 94.06 155 GLU B O 1
ATOM 4013 N N . GLU B 1 156 ? -12.18 18.688 -7.215 1 92.69 156 GLU B N 1
ATOM 4014 C CA . GLU B 1 156 ? -10.883 18.406 -6.609 1 92.69 156 GLU B CA 1
ATOM 4015 C C . GLU B 1 156 ? -10.688 19.203 -5.32 1 92.69 156 GLU B C 1
ATOM 4017 O O . GLU B 1 156 ? -10.102 18.688 -4.359 1 92.69 156 GLU B O 1
ATOM 4022 N N . MET B 1 157 ? -11.164 20.391 -5.359 1 94.62 157 MET B N 1
ATOM 4023 C CA . MET B 1 157 ? -11.078 21.234 -4.164 1 94.62 157 MET B CA 1
ATOM 4024 C C . MET B 1 157 ? -11.875 20.609 -3.016 1 94.62 157 MET B C 1
ATOM 4026 O O . MET B 1 157 ? -11.406 20.594 -1.876 1 94.62 157 MET B O 1
ATOM 4030 N N . LEU B 1 158 ? -13 20.141 -3.334 1 95.62 158 LEU B N 1
ATOM 4031 C CA . LEU B 1 158 ? -13.852 19.516 -2.318 1 95.62 158 LEU B CA 1
ATOM 4032 C C . LEU B 1 158 ? -13.203 18.266 -1.758 1 95.62 158 LEU B C 1
ATOM 4034 O O . LEU B 1 158 ? -13.312 17.984 -0.561 1 95.62 158 LEU B O 1
ATOM 4038 N N . LYS B 1 159 ? -12.578 17.484 -2.623 1 94.94 159 LYS B N 1
ATOM 4039 C CA . LYS B 1 159 ? -11.859 16.312 -2.15 1 94.94 159 LYS B CA 1
ATOM 4040 C C . LYS B 1 159 ? -10.758 16.703 -1.165 1 94.94 159 LYS B C 1
ATOM 4042 O O . LYS B 1 159 ? -10.609 16.078 -0.115 1 94.94 159 LYS B O 1
ATOM 4047 N N . PHE B 1 160 ? -10.062 17.734 -1.519 1 95.44 160 PHE B N 1
ATOM 4048 C CA . PHE B 1 160 ? -8.984 18.203 -0.657 1 95.44 160 PHE B CA 1
ATOM 4049 C C . PHE B 1 160 ? -9.531 18.703 0.673 1 95.44 160 PHE B C 1
ATOM 4051 O O . PHE B 1 160 ? -8.992 18.391 1.734 1 95.44 160 PHE B O 1
ATOM 4058 N N . MET B 1 161 ? -10.539 19.484 0.619 1 96.75 161 MET B N 1
ATOM 4059 C CA . MET B 1 161 ? -11.148 20.047 1.824 1 96.75 161 MET B CA 1
ATOM 4060 C C . MET B 1 161 ? -11.68 18.922 2.719 1 96.75 161 MET B C 1
ATOM 4062 O O . MET B 1 161 ? -11.609 19.016 3.945 1 96.75 161 MET B O 1
ATOM 4066 N N . GLY B 1 162 ? -12.234 17.906 2.068 1 95.75 162 GLY B N 1
ATOM 4067 C CA . GLY B 1 162 ? -12.68 16.75 2.82 1 95.75 162 GLY B CA 1
ATOM 4068 C C . GLY B 1 162 ? -11.555 16.062 3.58 1 95.75 162 GLY B C 1
ATOM 4069 O O . GLY B 1 162 ? -11.734 15.641 4.723 1 95.75 162 GLY B O 1
ATOM 4070 N N . LEU B 1 163 ? -10.445 15.898 2.92 1 95.38 163 LEU B N 1
ATOM 4071 C CA . LEU B 1 163 ? -9.266 15.344 3.574 1 95.38 163 LEU B CA 1
ATOM 4072 C C . LEU B 1 163 ? -8.875 16.188 4.785 1 95.38 163 LEU B C 1
ATOM 4074 O O . LEU B 1 163 ? -8.609 15.648 5.863 1 95.38 163 LEU B O 1
ATOM 4078 N N . MET B 1 164 ? -8.789 17.484 4.617 1 95.31 164 MET B N 1
ATOM 4079 C CA . MET B 1 164 ? -8.406 18.375 5.707 1 95.31 164 MET B CA 1
ATOM 4080 C C . MET B 1 164 ? -9.391 18.266 6.867 1 95.31 164 MET B C 1
ATOM 4082 O O . MET B 1 164 ? -8.984 18.234 8.031 1 95.31 164 MET B O 1
ATOM 4086 N N . ASN B 1 165 ? -10.648 18.188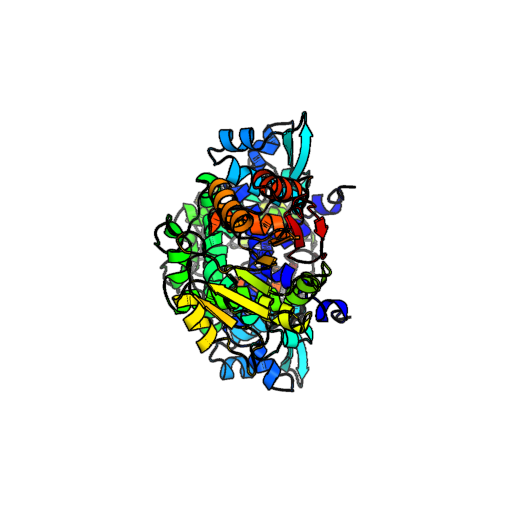 6.52 1 95.5 165 ASN B N 1
ATOM 4087 C CA . ASN B 1 165 ? -11.68 18.047 7.539 1 95.5 165 ASN B CA 1
ATOM 4088 C C . ASN B 1 165 ? -11.508 16.781 8.352 1 95.5 165 ASN B C 1
ATOM 4090 O O . ASN B 1 165 ? -11.562 16.812 9.586 1 95.5 165 ASN B O 1
ATOM 4094 N N . SER B 1 166 ? -11.266 15.695 7.668 1 94.62 166 SER B N 1
ATOM 4095 C CA . SER B 1 166 ? -11.125 14.383 8.289 1 94.62 166 SER B CA 1
ATOM 4096 C C . SER B 1 166 ? -9.898 14.336 9.203 1 94.62 166 SER B C 1
ATOM 4098 O O . SER B 1 166 ? -9.906 13.648 10.219 1 94.62 166 SER B O 1
ATOM 4100 N N . SER B 1 167 ? -8.906 15.055 8.867 1 94.81 167 SER B N 1
ATOM 4101 C CA . SER B 1 167 ? -7.688 15.102 9.672 1 94.81 167 SER B CA 1
ATOM 4102 C C . SER B 1 167 ? -7.984 15.578 11.094 1 94.81 167 SER B C 1
ATOM 4104 O O . SER B 1 167 ? -7.414 15.062 12.055 1 94.81 167 SER B O 1
ATOM 4106 N N . TRP B 1 168 ? -8.883 16.484 11.188 1 95.25 168 TRP B N 1
ATOM 4107 C CA . TRP B 1 168 ? -9.133 17.078 12.5 1 95.25 168 TRP B CA 1
ATOM 4108 C C . TRP B 1 168 ? -10.195 16.312 13.258 1 95.25 168 TRP B C 1
ATOM 4110 O O . TRP B 1 168 ? -10.344 16.469 14.477 1 95.25 168 TRP B O 1
ATOM 4120 N N . ILE B 1 169 ? -10.891 15.438 12.547 1 90.88 169 ILE B N 1
ATOM 4121 C CA . ILE B 1 169 ? -11.719 14.453 13.234 1 90.88 169 ILE B CA 1
ATOM 4122 C C . ILE B 1 169 ? -10.836 13.547 14.086 1 90.88 169 ILE B C 1
ATOM 4124 O O . ILE B 1 169 ? -11.18 13.219 15.219 1 90.88 169 ILE B O 1
ATOM 4128 N N . LEU B 1 170 ? -9.695 13.289 13.602 1 93.44 170 LEU B N 1
ATOM 4129 C CA . LEU B 1 170 ? -8.781 12.367 14.258 1 93.44 170 LEU B CA 1
ATOM 4130 C C . LEU B 1 170 ? -7.953 13.086 15.32 1 93.44 170 LEU B C 1
ATOM 4132 O O . LEU B 1 170 ? -7.855 12.617 16.453 1 93.44 170 LEU B O 1
ATOM 4136 N N . ASP B 1 171 ? -7.461 14.281 14.969 1 96.19 171 ASP B N 1
ATOM 4137 C CA . ASP B 1 171 ? -6.383 14.836 15.789 1 96.19 171 ASP B CA 1
ATOM 4138 C C . ASP B 1 171 ? -6.812 16.141 16.453 1 96.19 171 ASP B C 1
ATOM 4140 O O . ASP B 1 171 ? -6.066 16.703 17.25 1 96.19 171 ASP B O 1
ATOM 4144 N N . GLY B 1 172 ? -8 16.625 16.188 1 96.44 172 GLY B N 1
ATOM 4145 C CA . GLY B 1 172 ? -8.414 17.969 16.609 1 96.44 172 GLY B CA 1
ATOM 4146 C C . GLY B 1 172 ? -8.359 18.172 18.109 1 96.44 172 GLY B C 1
ATOM 4147 O O . GLY B 1 172 ? -7.797 19.156 18.578 1 96.44 172 GLY B O 1
ATOM 4148 N N . HIS B 1 173 ? -8.883 17.234 18.797 1 95.94 173 HIS B N 1
ATOM 4149 C CA . HIS B 1 173 ? -8.961 17.375 20.25 1 95.94 173 HIS B CA 1
ATOM 4150 C C . HIS B 1 173 ? -7.574 17.391 20.875 1 95.94 173 HIS B C 1
ATOM 4152 O O . HIS B 1 173 ? -7.293 18.219 21.734 1 95.94 173 HIS B O 1
ATOM 4158 N N . ASP B 1 174 ? -6.738 16.484 20.438 1 96.88 174 ASP B N 1
ATOM 4159 C CA . ASP B 1 174 ? -5.387 16.406 20.984 1 96.88 174 ASP B CA 1
ATOM 4160 C C . ASP B 1 174 ? -4.609 17.703 20.688 1 96.88 174 ASP B C 1
ATOM 4162 O O . ASP B 1 174 ? -3.83 18.156 21.531 1 96.88 174 ASP B O 1
ATOM 4166 N N . ILE B 1 175 ? -4.855 18.281 19.594 1 98 175 ILE B N 1
ATOM 4167 C CA . ILE B 1 175 ? -4.145 19.484 19.188 1 98 175 ILE B CA 1
ATOM 4168 C C . ILE B 1 175 ? -4.625 20.672 20.016 1 98 175 ILE B C 1
ATOM 4170 O O . ILE B 1 175 ? -3.816 21.453 20.516 1 98 175 ILE B O 1
ATOM 4174 N N . THR B 1 176 ? -5.93 20.812 20.188 1 98.06 176 THR B N 1
ATOM 4175 C CA . THR B 1 176 ? -6.488 21.969 20.859 1 98.06 176 THR B CA 1
ATOM 4176 C C . THR B 1 176 ? -6.195 21.938 22.359 1 98.06 176 THR B C 1
ATOM 4178 O O . THR B 1 176 ? -6.277 22.953 23.047 1 98.06 176 THR B O 1
ATOM 4181 N N . THR B 1 177 ? -5.809 20.75 22.828 1 98.19 177 THR B N 1
ATOM 4182 C CA . THR B 1 177 ? -5.547 20.609 24.25 1 98.19 177 THR B CA 1
ATOM 4183 C C . THR B 1 177 ? -4.059 20.406 24.516 1 98.19 177 THR B C 1
ATOM 4185 O O . THR B 1 177 ? -3.654 20.109 25.641 1 98.19 177 THR B O 1
ATOM 4188 N N . ALA B 1 178 ? -3.26 20.453 23.516 1 98.31 178 ALA B N 1
ATOM 4189 C CA . ALA B 1 178 ? -1.818 20.281 23.672 1 98.31 178 ALA B CA 1
ATOM 4190 C C . ALA B 1 178 ? -1.221 21.328 24.594 1 98.31 178 ALA B C 1
ATOM 4192 O O . ALA B 1 178 ? -0.243 21.047 25.297 1 98.31 178 ALA B O 1
ATOM 4193 N N . PHE B 1 179 ? -1.738 22.531 24.562 1 98.31 179 PHE B N 1
ATOM 4194 C CA . PHE B 1 179 ? -1.395 23.641 25.438 1 98.31 179 PHE B CA 1
ATOM 4195 C C . PHE B 1 179 ? -2.65 24.281 26.016 1 98.31 179 PHE B C 1
ATOM 4197 O O . PHE B 1 179 ? -3.748 24.094 25.484 1 98.31 179 PHE B O 1
ATOM 4204 N N . ASP B 1 180 ? -2.457 24.953 27.125 1 97.81 180 ASP B N 1
ATOM 4205 C CA . ASP B 1 180 ? -3.533 25.828 27.609 1 97.81 180 ASP B CA 1
ATOM 4206 C C . ASP B 1 180 ? -3.553 27.141 26.844 1 97.81 180 ASP B C 1
ATOM 4208 O O . ASP B 1 180 ? -2.682 28 27.047 1 97.81 180 ASP B O 1
ATOM 4212 N N . LEU B 1 181 ? -4.613 27.328 26.031 1 97.75 181 LEU B N 1
ATOM 4213 C CA . LEU B 1 181 ? -4.672 28.484 25.156 1 97.75 181 LEU B CA 1
ATOM 4214 C C . LEU B 1 181 ? -5.707 29.484 25.656 1 97.75 181 LEU B C 1
ATOM 4216 O O . LEU B 1 181 ? -6.117 30.391 24.906 1 97.75 181 LEU B O 1
ATOM 4220 N N . SER B 1 182 ? -6.121 29.391 26.844 1 96.56 182 SER B N 1
ATOM 4221 C CA . SER B 1 182 ? -7.223 30.172 27.391 1 96.56 182 SER B CA 1
ATOM 4222 C C . SER B 1 182 ? -6.855 31.656 27.484 1 96.56 182 SER B C 1
ATOM 4224 O O . SER B 1 182 ? -7.734 32.531 27.516 1 96.56 182 SER B O 1
ATOM 4226 N N . CYS B 1 183 ? -5.617 31.969 27.5 1 95 183 CYS B N 1
ATOM 4227 C CA . CYS B 1 183 ? -5.184 33.344 27.641 1 95 183 CYS B CA 1
ATOM 4228 C C . CYS B 1 183 ? -5.363 34.125 26.344 1 95 183 CYS B C 1
ATOM 4230 O O . CYS B 1 183 ? -5.316 35.344 26.344 1 95 183 CYS B O 1
ATOM 4232 N N . PHE B 1 184 ? -5.578 33.438 25.266 1 96.94 184 PHE B N 1
ATOM 4233 C CA . PHE B 1 184 ? -5.742 34.062 23.969 1 96.94 184 PHE B CA 1
ATOM 4234 C C . PHE B 1 184 ? -7.219 34.312 23.672 1 96.94 184 PHE B C 1
ATOM 4236 O O . PHE B 1 184 ? -7.969 33.375 23.422 1 96.94 184 PHE B O 1
ATOM 4243 N N . GLN B 1 185 ? -7.605 35.562 23.578 1 95.81 185 GLN B N 1
ATOM 4244 C CA . GLN B 1 185 ? -9.016 35.938 23.453 1 95.81 185 GLN B CA 1
ATOM 4245 C C . GLN B 1 185 ? -9.461 35.906 21.984 1 95.81 185 GLN B C 1
ATOM 4247 O O . GLN B 1 185 ? -10.617 35.594 21.703 1 95.81 185 GLN B O 1
ATOM 4252 N N . THR B 1 186 ? -8.609 36.312 21.141 1 97.06 186 THR B N 1
ATOM 4253 C CA . THR B 1 186 ? -8.891 36.281 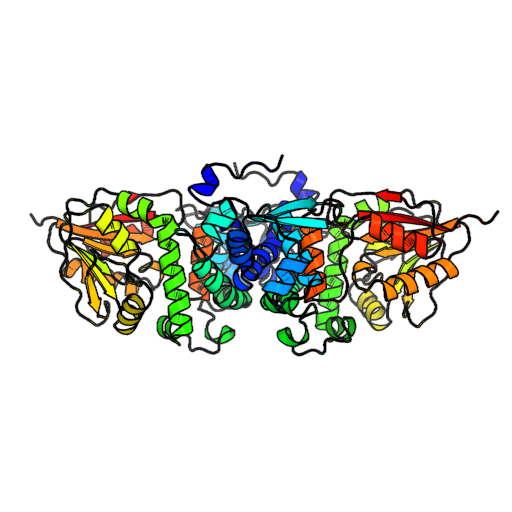19.703 1 97.06 186 THR B CA 1
ATOM 4254 C C . THR B 1 186 ? -7.914 35.375 18.984 1 97.06 186 THR B C 1
ATOM 4256 O O . THR B 1 186 ? -6.699 35.562 19.047 1 97.06 186 THR B O 1
ATOM 4259 N N . ILE B 1 187 ? -8.484 34.375 18.328 1 97.88 187 ILE B N 1
ATOM 4260 C CA . ILE B 1 187 ? -7.695 33.375 17.641 1 97.88 187 ILE B CA 1
ATOM 4261 C C . ILE B 1 187 ? -8.031 33.375 16.141 1 97.88 187 ILE B C 1
ATOM 4263 O O . ILE B 1 187 ? -9.211 33.438 15.773 1 97.88 187 ILE B O 1
ATOM 4267 N N . VAL B 1 188 ? -7.043 33.406 15.281 1 98.25 188 VAL B N 1
ATOM 4268 C CA . VAL B 1 188 ? -7.242 33.312 13.836 1 98.25 188 VAL B CA 1
ATOM 4269 C C . VAL B 1 188 ? -6.57 32.062 13.297 1 98.25 188 VAL B C 1
ATOM 4271 O O . VAL B 1 188 ? -5.363 31.891 13.453 1 98.25 188 VAL B O 1
ATOM 4274 N N . ASP B 1 189 ? -7.344 31.172 12.734 1 98.5 189 ASP B N 1
ATOM 4275 C CA . ASP B 1 189 ? -6.859 30 12.016 1 98.5 189 ASP B CA 1
ATOM 4276 C C . ASP B 1 189 ? -6.559 30.328 10.555 1 98.5 189 ASP B C 1
ATOM 4278 O O . ASP B 1 189 ? -7.457 30.328 9.711 1 98.5 189 ASP B O 1
ATOM 4282 N N . LEU B 1 190 ? -5.27 30.609 10.258 1 98.31 190 LEU B N 1
ATOM 4283 C CA . LEU B 1 190 ? -4.855 30.953 8.906 1 98.31 190 LEU B CA 1
ATOM 4284 C C . LEU B 1 190 ? -4.84 29.719 8.016 1 98.31 190 LEU B C 1
ATOM 4286 O O . LEU B 1 190 ? -4.18 28.734 8.328 1 98.31 190 LEU B O 1
ATOM 4290 N N . GLY B 1 191 ? -5.551 29.812 6.887 1 97.31 191 GLY B N 1
ATOM 4291 C CA . GLY B 1 191 ? -5.707 28.625 6.047 1 97.31 191 GLY B CA 1
ATOM 4292 C C . GLY B 1 191 ? -6.555 27.547 6.695 1 97.31 191 GLY B C 1
ATOM 4293 O O . GLY B 1 191 ? -6.234 26.359 6.594 1 97.31 191 GLY B O 1
ATOM 4294 N N . GLY B 1 192 ? -7.551 27.922 7.344 1 97.44 192 GLY B N 1
ATOM 4295 C CA . GLY B 1 192 ? -8.32 27.031 8.195 1 97.44 192 GLY B CA 1
ATOM 4296 C C . GLY B 1 192 ? -9.258 26.125 7.414 1 97.44 192 GLY B C 1
ATOM 4297 O O . GLY B 1 192 ? -9.859 25.219 7.977 1 97.44 192 GLY B O 1
ATOM 4298 N N . CYS B 1 193 ? -9.406 26.375 6.148 1 97.06 193 CYS B N 1
ATOM 4299 C CA . CYS B 1 193 ? -10.117 25.5 5.223 1 97.06 193 CYS B CA 1
ATOM 4300 C C . CYS B 1 193 ? -11.562 25.312 5.652 1 97.06 193 CYS B C 1
ATOM 4302 O O . CYS B 1 193 ? -12.32 26.297 5.754 1 97.06 193 CYS B O 1
ATOM 4304 N N . THR B 1 194 ? -12.023 24.109 6.082 1 96.75 194 THR B N 1
ATOM 4305 C CA . THR B 1 194 ? -13.414 23.812 6.402 1 96.75 194 THR B CA 1
ATOM 4306 C C . THR B 1 194 ? 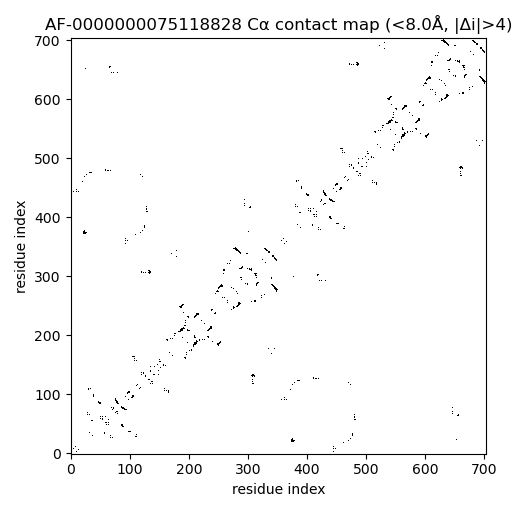-13.805 24.422 7.742 1 96.75 194 THR B C 1
ATOM 4308 O O . THR B 1 194 ? -14.992 24.516 8.055 1 96.75 194 THR B O 1
ATOM 4311 N N . GLY B 1 195 ? -12.836 24.781 8.562 1 96.81 195 GLY B N 1
ATOM 4312 C CA . GLY B 1 195 ? -13.086 25.297 9.898 1 96.81 195 GLY B CA 1
ATOM 4313 C C . GLY B 1 195 ? -13.125 24.219 10.961 1 96.81 195 GLY B C 1
ATOM 4314 O O . GLY B 1 195 ? -13.469 24.484 12.117 1 96.81 195 GLY B O 1
ATOM 4315 N N . ALA B 1 196 ? -12.75 23.047 10.602 1 95.75 196 ALA B N 1
ATOM 4316 C CA . ALA B 1 196 ? -12.867 21.906 11.508 1 95.75 196 ALA B CA 1
ATOM 4317 C C . ALA B 1 196 ? -12.031 22.125 12.766 1 95.75 196 ALA B C 1
ATOM 4319 O O . ALA B 1 196 ? -12.523 21.938 13.883 1 95.75 196 ALA B O 1
ATOM 4320 N N . LEU B 1 197 ? -10.781 22.469 12.609 1 97.56 197 LEU B N 1
ATOM 4321 C CA . LEU B 1 197 ? -9.93 22.688 13.766 1 97.56 197 LEU B CA 1
ATOM 4322 C C . LEU B 1 197 ? -10.398 23.891 14.57 1 97.56 197 LEU B C 1
ATOM 4324 O O . LEU B 1 197 ? -10.375 23.875 15.805 1 97.56 197 LEU B O 1
ATOM 4328 N N . ALA B 1 198 ? -10.805 24.938 13.859 1 97.12 198 ALA B N 1
ATOM 4329 C CA . ALA B 1 198 ? -11.328 26.125 14.508 1 97.12 198 ALA B CA 1
ATOM 4330 C C . ALA B 1 198 ? -12.531 25.797 15.391 1 97.12 198 ALA B C 1
ATOM 4332 O O . ALA B 1 198 ? -12.656 26.312 16.5 1 97.12 198 ALA B O 1
ATOM 4333 N N . ARG B 1 199 ? -13.406 24.984 14.922 1 96.06 199 ARG B N 1
ATOM 4334 C CA . ARG B 1 199 ? -14.578 24.594 15.688 1 96.06 199 ARG B CA 1
ATOM 4335 C C . ARG B 1 199 ? -14.172 23.828 16.953 1 96.06 199 ARG B C 1
ATOM 4337 O O . ARG B 1 199 ? -14.773 24 18.016 1 96.06 199 ARG B O 1
ATOM 4344 N N . GLU B 1 200 ? -13.172 22.938 16.797 1 95.44 200 GLU B N 1
ATOM 4345 C CA . GLU B 1 200 ? -12.641 22.25 17.969 1 95.44 200 GLU B CA 1
ATOM 4346 C C . GLU B 1 200 ? -12.078 23.234 18.984 1 95.44 200 GLU B C 1
ATOM 4348 O O . GLU B 1 200 ? -12.25 23.047 20.188 1 95.44 200 GLU B O 1
ATOM 4353 N N . MET B 1 201 ? -11.391 24.25 18.531 1 96.62 201 MET B N 1
ATOM 4354 C CA . MET B 1 201 ? -10.82 25.281 19.406 1 96.62 201 MET B CA 1
ATOM 4355 C C . MET B 1 201 ? -11.922 26.047 20.109 1 96.62 201 MET B C 1
ATOM 4357 O O . MET B 1 201 ? -11.828 26.312 21.312 1 96.62 201 MET B O 1
ATOM 4361 N N . ALA B 1 202 ? -12.953 26.375 19.359 1 96.12 202 ALA B N 1
ATOM 4362 C CA . ALA B 1 202 ? -14.062 27.141 19.938 1 96.12 202 ALA B CA 1
ATOM 4363 C C . ALA B 1 202 ? -14.781 26.328 21 1 96.12 202 ALA B C 1
ATOM 4365 O O . ALA B 1 202 ? -15.266 26.891 21.984 1 96.12 202 ALA B O 1
ATOM 4366 N N . MET B 1 203 ? -14.859 25.047 20.797 1 94.75 203 MET B N 1
ATOM 4367 C CA . MET B 1 203 ? -15.484 24.172 21.781 1 94.75 203 MET B CA 1
ATOM 4368 C C . MET B 1 203 ? -14.633 24.078 23.047 1 94.75 203 MET B C 1
ATOM 4370 O O . MET B 1 203 ? -15.164 24.078 24.156 1 94.75 203 MET B O 1
ATOM 4374 N N . GLU B 1 204 ? -13.359 24 22.906 1 96.5 204 GLU B N 1
ATOM 4375 C CA . GLU B 1 204 ? -12.445 23.844 24.031 1 96.5 204 GLU B CA 1
ATOM 4376 C C . GLU B 1 204 ? -12.281 25.156 24.797 1 96.5 204 GLU B C 1
ATOM 4378 O O . GLU B 1 204 ? -12.07 25.156 26.016 1 96.5 204 GLU B O 1
ATOM 4383 N N . TYR B 1 205 ? -12.367 26.297 24.047 1 97.25 205 TYR B N 1
ATOM 4384 C CA . TYR B 1 205 ? -12.18 27.609 24.625 1 97.25 205 TYR B CA 1
ATOM 4385 C C . TYR B 1 205 ? -13.352 28.531 24.281 1 97.25 205 TYR B C 1
ATOM 4387 O O . TYR B 1 205 ? -13.211 29.484 23.516 1 97.25 205 TYR B O 1
ATOM 4395 N N . PRO B 1 206 ? -14.422 28.422 24.984 1 95.44 206 PRO B N 1
ATOM 4396 C CA . PRO B 1 206 ? -15.648 29.141 24.641 1 95.44 206 PRO B CA 1
ATOM 4397 C C . PRO B 1 206 ? -15.531 30.656 24.875 1 95.44 206 PRO B C 1
ATOM 4399 O O . PRO B 1 206 ? -16.328 31.422 24.344 1 95.44 206 PRO B O 1
ATOM 4402 N N . SER B 1 207 ? -14.609 31.047 25.641 1 95.88 207 SER B N 1
ATOM 4403 C CA . SER B 1 207 ? -14.438 32.469 25.922 1 95.88 207 SER B CA 1
ATOM 4404 C C . SER B 1 207 ? -13.664 33.156 24.812 1 95.88 207 SER B C 1
ATOM 4406 O O . SER B 1 207 ? -13.625 34.406 24.75 1 95.88 207 SER B O 1
ATOM 4408 N N . SER B 1 208 ? -13.094 32.438 23.891 1 96.25 208 SER B N 1
ATOM 4409 C CA . SER B 1 208 ? -12.312 33 22.797 1 96.25 208 SER B CA 1
ATOM 4410 C C . SER B 1 208 ? -13.164 33.156 21.531 1 96.25 208 SER B C 1
ATOM 4412 O O . SER B 1 208 ? -14.141 32.438 21.344 1 96.25 208 SER B O 1
ATOM 4414 N N . THR B 1 209 ? -12.844 34.156 20.812 1 96.94 209 THR B N 1
ATOM 4415 C CA . THR B 1 209 ? -13.391 34.281 19.469 1 96.94 209 THR B CA 1
ATOM 4416 C C . THR B 1 209 ? -12.438 33.656 18.438 1 96.94 209 THR B C 1
ATOM 4418 O O . THR B 1 209 ? -11.266 34.031 18.375 1 96.94 209 THR B O 1
ATOM 4421 N N . VAL B 1 210 ? -12.961 32.719 17.641 1 97.69 210 VAL B N 1
ATOM 4422 C CA . VAL B 1 210 ? -12.133 32 16.672 1 97.69 210 VAL B CA 1
ATOM 4423 C C . VAL B 1 210 ? -12.578 32.375 15.25 1 97.69 210 VAL B C 1
ATOM 4425 O O . VAL B 1 210 ? -13.758 32.25 14.922 1 97.69 210 VAL B O 1
ATOM 4428 N N . THR B 1 211 ? -11.648 32.812 14.422 1 97.81 211 THR B N 1
ATOM 4429 C CA . THR B 1 211 ? -11.898 33.188 13.031 1 97.81 211 THR B CA 1
ATOM 4430 C C . THR B 1 211 ? -11.125 32.281 12.086 1 97.81 211 THR B C 1
ATOM 4432 O O . THR B 1 211 ? -9.945 32 12.305 1 97.81 211 THR B O 1
ATOM 4435 N N . VAL B 1 212 ? -11.844 31.766 11.086 1 98.06 212 VAL B N 1
ATOM 4436 C CA . VAL B 1 212 ? -11.211 31.016 10.008 1 98.06 212 VAL B CA 1
ATOM 4437 C C . VAL B 1 212 ? -10.883 31.953 8.852 1 98.06 212 VAL B C 1
ATOM 4439 O O . VAL B 1 212 ? -11.758 32.656 8.336 1 98.06 212 VAL B O 1
ATOM 4442 N N . PHE B 1 213 ? -9.602 32 8.484 1 98.38 213 PHE B N 1
ATOM 4443 C CA . PHE B 1 213 ? -9.148 32.875 7.402 1 98.38 213 PHE B CA 1
ATOM 4444 C C . PHE B 1 213 ? -8.633 32.031 6.23 1 98.38 213 PHE B C 1
ATOM 4446 O O . PHE B 1 213 ? -7.684 31.266 6.379 1 98.38 213 PHE B O 1
ATOM 4453 N N . ASP B 1 214 ? -9.219 32.156 5.078 1 97.81 214 ASP B N 1
ATOM 4454 C CA . ASP B 1 214 ? -8.812 31.406 3.895 1 97.81 214 ASP B CA 1
ATOM 4455 C C . ASP B 1 214 ? -9.203 32.156 2.613 1 97.81 214 ASP B C 1
ATOM 4457 O O . ASP B 1 214 ? -9.773 33.219 2.664 1 97.81 214 ASP B O 1
ATOM 4461 N N . LEU B 1 215 ? -8.805 31.672 1.482 1 96.38 215 LEU B N 1
ATOM 4462 C CA . LEU B 1 215 ? -9.117 32.25 0.176 1 96.38 215 LEU B CA 1
ATOM 4463 C C . LEU B 1 215 ? -10.625 32.281 -0.047 1 96.38 215 LEU B C 1
ATOM 4465 O O . LEU B 1 215 ? -11.367 31.438 0.467 1 96.38 215 LEU B O 1
ATOM 4469 N N . PRO B 1 216 ? -11.086 33.219 -0.837 1 96.06 216 PRO B N 1
ATOM 4470 C CA . PRO B 1 216 ? -12.523 33.375 -1.061 1 96.06 216 PRO B CA 1
ATOM 4471 C C . PRO B 1 216 ? -13.203 32.094 -1.568 1 96.06 216 PRO B C 1
ATOM 4473 O O . PRO B 1 216 ? -14.273 31.734 -1.089 1 96.06 216 PRO B O 1
ATOM 4476 N N . GLN B 1 217 ? -12.602 31.438 -2.463 1 95.38 217 GLN B N 1
ATOM 4477 C CA . GLN B 1 217 ? -13.211 30.234 -3.041 1 95.38 217 GLN B CA 1
ATOM 4478 C C . GLN B 1 217 ? -13.312 29.125 -2.014 1 95.38 217 GLN B C 1
ATOM 4480 O O . GLN B 1 217 ? -14.266 28.344 -2.027 1 95.38 217 GLN B O 1
ATOM 4485 N N . VAL B 1 218 ? -12.352 29.047 -1.125 1 96.56 218 VAL B N 1
ATOM 4486 C CA . VAL B 1 218 ? -12.352 28.016 -0.084 1 96.56 218 VAL B CA 1
ATOM 4487 C C . VAL B 1 218 ? -13.445 28.312 0.934 1 96.56 218 VAL B C 1
ATOM 4489 O O . VAL B 1 218 ? -14.195 27.422 1.332 1 96.56 218 VAL B O 1
ATOM 4492 N N . VAL B 1 219 ? -13.562 29.547 1.312 1 97.06 219 VAL B N 1
ATOM 4493 C CA . VAL B 1 219 ? -14.57 29.953 2.287 1 97.06 219 VAL B CA 1
ATOM 4494 C C . VAL B 1 219 ? -15.969 29.703 1.726 1 97.06 219 VAL B C 1
ATOM 4496 O O . VAL B 1 219 ? -16.859 29.25 2.447 1 97.06 219 VAL B O 1
ATOM 4499 N N . GLU B 1 220 ? -16.141 29.984 0.478 1 96.75 220 GLU B N 1
ATOM 4500 C CA . GLU B 1 220 ? -17.422 29.75 -0.173 1 96.75 220 GLU B CA 1
ATOM 4501 C C . GLU B 1 220 ? -17.812 28.281 -0.1 1 96.75 220 GLU B C 1
ATOM 4503 O O . GLU B 1 220 ? -18.938 27.938 0.272 1 96.75 220 GLU B O 1
ATOM 4508 N N . LEU B 1 221 ? -16.891 27.406 -0.432 1 96.19 221 LEU B N 1
ATOM 4509 C CA . LEU B 1 221 ? -17.172 25.984 -0.425 1 96.19 221 LEU B CA 1
ATOM 4510 C C . LEU B 1 221 ? -17.328 25.469 1.001 1 96.19 221 LEU B C 1
ATOM 4512 O O . LEU B 1 221 ? -18.125 24.547 1.251 1 96.19 221 LEU B O 1
ATOM 4516 N N . ALA B 1 222 ? -16.578 26.031 1.943 1 96.44 222 ALA B N 1
ATOM 4517 C CA . ALA B 1 222 ? -16.734 25.656 3.348 1 96.44 222 ALA B CA 1
ATOM 4518 C C . ALA B 1 222 ? -18.156 25.938 3.832 1 96.44 222 ALA B C 1
ATOM 4520 O O . ALA B 1 222 ? -18.766 25.094 4.5 1 96.44 222 ALA B O 1
ATOM 4521 N N . HIS B 1 223 ? -18.703 27.031 3.434 1 94.94 223 HIS B N 1
ATOM 4522 C CA . HIS B 1 223 ? -20.062 27.406 3.824 1 94.94 223 HIS B CA 1
ATOM 4523 C C . HIS B 1 223 ? -21.094 26.5 3.174 1 94.94 223 HIS B C 1
ATOM 4525 O O . HIS B 1 223 ? -22.078 26.109 3.812 1 94.94 223 HIS B O 1
ATOM 4531 N N . ARG B 1 224 ? -20.859 26.156 2.014 1 94.56 224 ARG B N 1
ATOM 4532 C CA . ARG B 1 224 ? -21.828 25.406 1.244 1 94.56 224 ARG B CA 1
ATOM 4533 C C . ARG B 1 224 ? -21.844 23.938 1.672 1 94.56 224 ARG B C 1
ATOM 4535 O O . ARG B 1 224 ? -22.891 23.281 1.642 1 94.56 224 ARG B O 1
ATOM 4542 N N . HIS B 1 225 ? -20.656 23.438 2.098 1 94.44 225 HIS B N 1
ATOM 4543 C CA . HIS B 1 225 ? -20.578 21.984 2.18 1 94.44 225 HIS B CA 1
ATOM 4544 C C . HIS B 1 225 ? -20.219 21.531 3.588 1 94.44 225 HIS B C 1
ATOM 4546 O O . HIS B 1 225 ? -20.375 20.359 3.928 1 94.44 225 HIS B O 1
ATOM 4552 N N . PHE B 1 226 ? -19.703 22.406 4.422 1 93 226 PHE B N 1
ATOM 4553 C CA . PHE B 1 226 ? -19.172 21.969 5.711 1 93 226 PHE B CA 1
ATOM 4554 C C . PHE B 1 226 ? -19.766 22.797 6.844 1 93 226 PHE B C 1
ATOM 4556 O O . PHE B 1 226 ? -19.266 22.766 7.969 1 93 226 PHE B O 1
ATOM 4563 N N . SER B 1 227 ? -20.781 23.516 6.547 1 88.06 227 SER B N 1
ATOM 4564 C CA . SER B 1 227 ? -21.406 24.359 7.559 1 88.06 227 SER B CA 1
ATOM 4565 C C . SER B 1 227 ? -22.047 23.531 8.656 1 88.06 227 SER B C 1
ATOM 4567 O O . SER B 1 227 ? -22.516 22.422 8.414 1 88.06 227 SER B O 1
ATOM 4569 N N . GLN B 1 228 ? -21.859 24.031 9.828 1 84.62 228 GLN B N 1
ATOM 4570 C CA . GLN B 1 228 ? -22.547 23.438 10.969 1 84.62 228 GLN B CA 1
ATOM 4571 C C . GLN B 1 228 ? -23.531 24.438 11.594 1 84.62 228 GLN B C 1
ATOM 4573 O O . GLN B 1 228 ? -23.297 25.641 11.555 1 84.62 228 GLN B O 1
ATOM 4578 N N . GLU B 1 229 ? -24.562 23.797 12.148 1 75.38 229 GLU B N 1
ATOM 4579 C CA . GLU B 1 229 ? -25.547 24.641 12.844 1 75.38 229 GLU B CA 1
ATOM 4580 C C . GLU B 1 229 ? -24.922 25.297 14.07 1 75.38 229 GLU B C 1
ATOM 4582 O O . GLU B 1 229 ? -24.172 24.656 14.812 1 75.38 229 GLU B O 1
ATOM 4587 N N . ASN B 1 230 ? -25.125 26.562 14.211 1 67.75 230 ASN B N 1
ATOM 4588 C CA . ASN B 1 230 ? -24.656 27.328 15.367 1 67.75 230 ASN B CA 1
ATOM 4589 C C . ASN B 1 230 ? -23.141 27.406 15.414 1 67.75 230 ASN B C 1
ATOM 4591 O O . ASN B 1 230 ? -22.531 27.266 16.484 1 67.75 230 ASN B O 1
ATOM 4595 N N . ASP B 1 231 ? -22.562 27.531 14.367 1 75.06 231 ASP B N 1
ATOM 4596 C CA . ASP B 1 231 ? -21.125 27.641 14.234 1 75.06 231 ASP B CA 1
ATOM 4597 C C . ASP B 1 231 ? -20.578 28.797 15.078 1 75.06 231 ASP B C 1
ATOM 4599 O O . ASP B 1 231 ? -20.969 29.953 14.883 1 75.06 231 ASP B O 1
ATOM 4603 N N . ALA B 1 232 ? -19.828 28.469 15.969 1 83.88 232 ALA B N 1
ATOM 4604 C CA . ALA B 1 232 ? -19.203 29.422 16.891 1 83.88 232 ALA B CA 1
ATOM 4605 C C . ALA B 1 232 ? -17.969 30.062 16.266 1 83.88 232 ALA B C 1
ATOM 4607 O O . ALA B 1 232 ? -17.25 30.812 16.922 1 83.88 232 ALA B O 1
ATOM 4608 N N . VAL B 1 233 ? -17.797 29.766 14.938 1 94.12 233 VAL B N 1
ATOM 4609 C CA . VAL B 1 233 ? -16.609 30.297 14.289 1 94.12 233 VAL B CA 1
ATOM 4610 C C . VAL B 1 233 ? -17.016 31.266 13.18 1 94.12 233 VAL B C 1
ATOM 4612 O O . VAL B 1 233 ? -18.062 31.109 12.57 1 94.12 233 VAL B O 1
ATOM 4615 N N . VAL B 1 234 ? -16.25 32.281 13 1 94.69 234 VAL B N 1
ATOM 4616 C CA . VAL B 1 234 ? -16.469 33.25 11.938 1 94.69 234 VAL B CA 1
ATOM 4617 C C . VAL B 1 234 ? -15.461 33 10.812 1 94.69 234 VAL B C 1
ATOM 4619 O O . VAL B 1 234 ? -14.312 32.656 11.062 1 94.69 234 VAL B O 1
ATOM 4622 N N . PHE B 1 235 ? -15.922 33.188 9.578 1 96.81 235 PHE B N 1
ATOM 4623 C CA . PHE B 1 235 ? -15.062 33.062 8.414 1 96.81 235 PHE B CA 1
ATOM 4624 C C . PHE B 1 235 ? -14.711 34.406 7.832 1 96.81 235 PHE B C 1
ATOM 4626 O O . PHE B 1 235 ? -15.57 35.312 7.762 1 96.81 235 PHE B O 1
ATOM 4633 N N . GLN B 1 236 ? -13.547 34.594 7.492 1 97.5 236 GLN B N 1
ATOM 4634 C CA . GLN B 1 236 ? -13.062 35.75 6.789 1 97.5 236 GLN B CA 1
ATOM 4635 C C . GLN B 1 236 ? -12.227 35.375 5.57 1 97.5 236 GLN B C 1
ATOM 4637 O O . GLN B 1 236 ? -11.445 34.406 5.625 1 97.5 236 GLN B O 1
ATOM 4642 N N . THR B 1 237 ? -12.359 36.125 4.438 1 97.81 237 THR B N 1
ATOM 4643 C CA . THR B 1 237 ? -11.656 35.781 3.199 1 97.81 237 THR B CA 1
ATOM 4644 C C . THR B 1 237 ? -10.398 36.625 3.051 1 97.81 237 THR B C 1
ATOM 4646 O O . THR B 1 237 ? -10.383 37.812 3.438 1 97.81 237 THR B O 1
ATOM 4649 N N . GLY B 1 238 ? -9.359 35.969 2.5 1 97 238 GLY B N 1
ATOM 4650 C CA . GLY B 1 238 ? -8.133 36.688 2.152 1 97 238 GLY B CA 1
ATOM 4651 C C . GLY B 1 238 ? -6.973 35.75 1.866 1 97 238 GLY B C 1
ATOM 4652 O O . GLY B 1 238 ? -7.055 34.562 2.107 1 97 238 GLY B O 1
ATOM 4653 N N . ASP B 1 239 ? -5.949 36.344 1.289 1 95.81 239 ASP B N 1
ATOM 4654 C CA . ASP B 1 239 ? -4.684 35.656 1.049 1 95.81 239 ASP B CA 1
ATOM 4655 C C . ASP B 1 239 ? -3.631 36.062 2.078 1 95.81 239 ASP B C 1
ATOM 4657 O O . ASP B 1 239 ? -3.234 37.219 2.137 1 95.81 239 ASP B O 1
ATOM 4661 N N . PHE B 1 240 ? -3.139 35.094 2.83 1 95.25 240 PHE B N 1
ATOM 4662 C CA . PHE B 1 240 ? -2.291 35.469 3.955 1 95.25 240 PHE B CA 1
ATOM 4663 C C . PHE B 1 240 ? -0.879 35.781 3.482 1 95.25 240 PHE B C 1
ATOM 4665 O O . PHE B 1 240 ? -0.053 36.281 4.262 1 95.25 240 PHE B O 1
ATOM 4672 N N . PHE B 1 241 ? -0.589 35.594 2.246 1 93.75 241 PHE B N 1
ATOM 4673 C CA . PHE B 1 241 ? 0.691 36.031 1.705 1 93.75 241 PHE B CA 1
ATOM 4674 C C . PHE B 1 241 ? 0.578 37.438 1.115 1 93.75 241 PHE B C 1
ATOM 4676 O O . PHE B 1 241 ? 1.359 38.312 1.459 1 93.75 241 PHE B O 1
ATOM 4683 N N . SER B 1 242 ? -0.405 37.688 0.25 1 93.56 242 SER B N 1
ATOM 4684 C CA . SER B 1 242 ? -0.492 38.938 -0.508 1 93.56 242 SER B CA 1
ATOM 4685 C C . SER B 1 242 ? -1.398 39.938 0.19 1 93.56 242 SER B C 1
ATOM 4687 O O . SER B 1 242 ? -1.281 41.156 -0.036 1 93.56 242 SER B O 1
ATOM 4689 N N . GLY B 1 243 ? -2.291 39.469 0.969 1 93.62 243 GLY B N 1
ATOM 4690 C CA . GLY B 1 243 ? -3.225 40.344 1.636 1 93.62 243 GLY B CA 1
ATOM 4691 C C . GLY B 1 243 ? -2.85 40.625 3.078 1 93.62 243 GLY B C 1
ATOM 4692 O O . GLY B 1 243 ? -1.796 40.188 3.549 1 93.62 243 GLY B O 1
ATOM 4693 N N . GLU B 1 244 ? -3.809 41.406 3.723 1 94.81 244 GLU B N 1
ATOM 4694 C CA . GLU B 1 244 ? -3.656 41.688 5.148 1 94.81 244 GLU B CA 1
ATOM 4695 C C . GLU B 1 244 ? -4.234 40.562 6 1 94.81 244 GLU B C 1
ATOM 4697 O O . GLU B 1 244 ? -5.266 39.969 5.66 1 94.81 244 GLU B O 1
ATOM 4702 N N . ILE B 1 245 ? -3.539 40.281 7.055 1 95.56 245 ILE B N 1
ATOM 4703 C CA . ILE B 1 245 ? -4.074 39.281 7.984 1 95.56 245 ILE B CA 1
ATOM 4704 C C . ILE B 1 245 ? -4.75 40 9.156 1 95.56 245 ILE B C 1
ATOM 4706 O O . ILE B 1 245 ? -4.281 41.031 9.617 1 95.56 245 ILE B O 1
ATOM 4710 N N . PRO B 1 246 ? -5.809 39.438 9.617 1 95.62 246 PRO B N 1
ATOM 4711 C CA . PRO B 1 246 ? -6.508 40.062 10.734 1 95.62 246 PRO B CA 1
ATOM 4712 C C . PRO B 1 246 ? -5.68 40.062 12.023 1 95.62 246 PRO B C 1
ATOM 4714 O O . PRO B 1 246 ? -4.906 39.125 12.266 1 95.62 246 PRO B O 1
ATOM 4717 N N . ALA B 1 247 ? -5.926 41.094 12.812 1 94.25 247 ALA B N 1
ATOM 4718 C CA . ALA B 1 247 ? -5.27 41.156 14.117 1 94.25 247 ALA B CA 1
ATOM 4719 C C . ALA B 1 247 ? -5.82 40.062 15.047 1 94.25 247 ALA B C 1
ATOM 4721 O O . ALA B 1 247 ? -7.023 39.812 15.055 1 94.25 247 ALA B O 1
ATOM 4722 N N . ALA B 1 248 ? -4.922 39.469 15.859 1 96.19 248 ALA B N 1
ATOM 4723 C CA . ALA B 1 248 ? -5.32 38.438 16.781 1 96.19 248 ALA B CA 1
ATOM 4724 C C . ALA B 1 248 ? -4.281 38.25 17.891 1 96.19 248 ALA B C 1
ATOM 4726 O O . ALA B 1 248 ? -3.156 38.75 17.781 1 96.19 248 ALA B O 1
ATOM 4727 N N . ASP B 1 249 ? -4.73 37.562 18.938 1 96.44 249 ASP B N 1
ATOM 4728 C CA . ASP B 1 249 ? -3.814 37.188 20 1 96.44 249 ASP B CA 1
ATOM 4729 C C . ASP B 1 249 ? -3.033 35.938 19.641 1 96.44 249 ASP B C 1
ATOM 4731 O O . ASP B 1 249 ? -1.905 35.719 20.094 1 96.44 249 ASP B O 1
ATOM 4735 N N . LEU B 1 250 ? -3.666 35.062 18.922 1 98.19 250 LEU B N 1
ATOM 4736 C CA . LEU B 1 250 ? -3.047 33.812 18.547 1 98.19 250 LEU B CA 1
ATOM 4737 C C . LEU B 1 250 ? -3.344 33.469 17.078 1 98.19 250 LEU B C 1
ATOM 4739 O O . LEU B 1 250 ? -4.488 33.594 16.641 1 98.19 250 LEU B O 1
ATOM 4743 N N . TYR B 1 251 ? -2.342 33.188 16.359 1 98.62 251 TYR B N 1
ATOM 4744 C CA . TYR B 1 251 ? -2.48 32.656 15.008 1 98.62 251 TYR B CA 1
ATOM 4745 C C . TYR B 1 251 ? -2.188 31.172 14.961 1 98.62 251 TYR B C 1
ATOM 4747 O O . TYR B 1 251 ? -1.192 30.703 15.516 1 98.62 251 TYR B O 1
ATOM 4755 N N . VAL B 1 252 ? -3.074 30.422 14.352 1 98.75 252 VAL B N 1
ATOM 4756 C CA . VAL B 1 252 ? -2.902 28.984 14.188 1 98.75 252 VAL B CA 1
ATOM 4757 C C . VAL B 1 252 ? -2.531 28.672 12.742 1 98.75 252 VAL B C 1
ATOM 4759 O O . VAL B 1 252 ? -3.221 29.094 11.812 1 98.75 252 VAL B O 1
ATOM 4762 N N . LEU B 1 253 ? -1.425 28.047 12.57 1 98.69 253 LEU B N 1
ATOM 4763 C CA . LEU B 1 253 ? -0.991 27.5 11.289 1 98.69 253 LEU B CA 1
ATOM 4764 C C . LEU B 1 253 ? -0.965 25.969 11.336 1 98.69 253 LEU B C 1
ATOM 4766 O O . LEU B 1 253 ? 0.049 25.375 11.695 1 98.69 253 LEU B O 1
ATOM 4770 N N . ALA B 1 254 ? -2.07 25.406 10.945 1 98.62 254 ALA B N 1
ATOM 4771 C CA . ALA B 1 254 ? -2.195 23.953 10.977 1 98.62 254 ALA B CA 1
ATOM 4772 C C . ALA B 1 254 ? -1.959 23.344 9.594 1 98.62 254 ALA B C 1
ATOM 4774 O O . ALA B 1 254 ? -2.789 23.5 8.695 1 98.62 254 ALA B O 1
ATOM 4775 N N . ARG B 1 255 ? -0.804 22.625 9.484 1 97.12 255 ARG B N 1
ATOM 4776 C CA . ARG B 1 255 ? -0.418 22.016 8.219 1 97.12 255 ARG B CA 1
ATOM 4777 C C . ARG B 1 255 ? -0.238 23.078 7.137 1 97.12 255 ARG B C 1
ATOM 4779 O O . ARG B 1 255 ? -0.755 22.938 6.027 1 97.12 255 ARG B O 1
ATOM 4786 N N . ILE B 1 256 ? 0.446 24.172 7.488 1 96.94 256 ILE B N 1
ATOM 4787 C CA . ILE B 1 256 ? 0.66 25.281 6.574 1 96.94 256 ILE B CA 1
ATOM 4788 C C . ILE B 1 256 ? 2.148 25.406 6.254 1 96.94 256 ILE B C 1
ATOM 4790 O O . ILE B 1 256 ? 2.535 25.469 5.082 1 96.94 256 ILE B O 1
ATOM 4794 N N . ILE B 1 257 ? 2.988 25.375 7.301 1 96.81 257 ILE B N 1
ATOM 4795 C CA . ILE B 1 257 ? 4.41 25.656 7.148 1 96.81 257 ILE B CA 1
ATOM 4796 C C . ILE B 1 257 ? 5.055 24.609 6.254 1 96.81 257 ILE B C 1
ATOM 4798 O O . ILE B 1 257 ? 5.906 24.922 5.422 1 96.81 257 ILE B O 1
ATOM 4802 N N . HIS B 1 258 ? 4.59 23.344 6.367 1 95.44 258 HIS B N 1
ATOM 4803 C CA . HIS B 1 258 ? 5.188 22.25 5.609 1 95.44 258 HIS B CA 1
ATOM 4804 C C . HIS B 1 258 ? 4.875 22.375 4.125 1 95.44 258 HIS B C 1
ATOM 4806 O O . HIS B 1 258 ? 5.469 21.672 3.301 1 95.44 258 HIS B O 1
ATOM 4812 N N . ASP B 1 259 ? 4.016 23.25 3.738 1 92 259 ASP B N 1
ATOM 4813 C CA . ASP B 1 259 ? 3.635 23.422 2.338 1 92 259 ASP B CA 1
ATOM 4814 C C . ASP B 1 259 ? 4.707 24.172 1.562 1 92 259 ASP B C 1
ATOM 4816 O O . ASP B 1 259 ? 4.754 24.109 0.332 1 92 259 ASP B O 1
ATOM 4820 N N . TRP B 1 260 ? 5.613 24.859 2.264 1 91.81 260 TRP B N 1
ATOM 4821 C CA . TRP B 1 260 ? 6.367 25.922 1.592 1 91.81 260 TRP B CA 1
ATOM 4822 C C . TRP B 1 260 ? 7.859 25.766 1.848 1 91.81 260 TRP B C 1
ATOM 4824 O O . TRP B 1 260 ? 8.266 25.219 2.873 1 91.81 260 TRP B O 1
ATOM 4834 N N . PRO B 1 261 ? 8.602 26.328 0.869 1 91.19 261 PRO B N 1
ATOM 4835 C CA . PRO B 1 261 ? 10.031 26.422 1.147 1 91.19 261 PRO B CA 1
ATOM 4836 C C . PRO B 1 261 ? 10.344 27.359 2.301 1 91.19 261 PRO B C 1
ATOM 4838 O O . PRO B 1 261 ? 9.508 28.188 2.678 1 91.19 261 PRO B O 1
ATOM 4841 N N . GLU B 1 262 ? 11.508 27.328 2.764 1 94.12 262 GLU B N 1
ATOM 4842 C CA . GLU B 1 262 ? 11.922 28.047 3.967 1 94.12 262 GLU B CA 1
ATOM 4843 C C . GLU B 1 262 ? 11.711 29.547 3.811 1 94.12 262 GLU B C 1
ATOM 4845 O O . GLU B 1 262 ? 11.227 30.203 4.73 1 94.12 262 GLU B O 1
ATOM 4850 N N . GLU B 1 263 ? 12.039 30.031 2.641 1 95.25 263 GLU B N 1
ATOM 4851 C CA . GLU B 1 263 ? 11.938 31.484 2.422 1 95.25 263 GLU B CA 1
ATOM 4852 C C . GLU B 1 263 ? 10.492 31.953 2.562 1 95.25 263 GLU B C 1
ATOM 4854 O O . GLU B 1 263 ? 10.242 33 3.166 1 95.25 263 GLU B O 1
ATOM 4859 N N . LYS B 1 264 ? 9.609 31.25 2.068 1 94 264 LYS B N 1
ATOM 4860 C CA . LYS B 1 264 ? 8.195 31.594 2.158 1 94 264 LYS B CA 1
ATOM 4861 C C . LYS B 1 264 ? 7.68 31.438 3.586 1 94 264 LYS B C 1
ATOM 4863 O O . LYS B 1 264 ? 6.836 32.219 4.035 1 94 264 LYS B O 1
ATOM 4868 N N . CYS B 1 265 ? 8.156 30.453 4.273 1 97 265 CYS B N 1
ATOM 4869 C CA . CYS B 1 265 ? 7.789 30.25 5.672 1 97 265 CYS B CA 1
ATOM 4870 C C . CYS B 1 265 ? 8.219 31.438 6.527 1 97 265 CYS B C 1
ATOM 4872 O O . CYS B 1 265 ? 7.438 31.922 7.344 1 97 265 CYS B O 1
ATOM 4874 N N . LEU B 1 266 ? 9.43 31.875 6.309 1 98.12 266 LEU B N 1
ATOM 4875 C CA . LEU B 1 266 ? 9.953 33 7.066 1 98.12 266 LEU B CA 1
ATOM 4876 C C . LEU B 1 266 ? 9.156 34.281 6.773 1 98.12 266 LEU B C 1
ATOM 4878 O O . LEU B 1 266 ? 8.883 35.062 7.68 1 98.12 266 LEU B O 1
ATOM 4882 N N . THR B 1 267 ? 8.797 34.438 5.496 1 97.62 267 THR B N 1
ATOM 4883 C CA . THR B 1 267 ? 7.996 35.594 5.109 1 97.62 267 THR B CA 1
ATOM 4884 C C . THR B 1 267 ? 6.656 35.594 5.84 1 97.62 267 THR B C 1
ATOM 4886 O O . THR B 1 267 ? 6.242 36.625 6.383 1 97.62 267 THR B O 1
ATOM 4889 N N . LEU B 1 268 ? 6.012 34.469 5.879 1 97.81 268 LEU B N 1
ATOM 4890 C CA . LEU B 1 268 ? 4.707 34.375 6.52 1 97.81 268 LEU B CA 1
ATOM 4891 C C . LEU B 1 268 ? 4.824 34.562 8.031 1 97.81 268 LEU B C 1
ATOM 4893 O O . LEU B 1 268 ? 4.051 35.312 8.625 1 97.81 268 LEU B O 1
ATOM 4897 N N . LEU B 1 269 ? 5.773 33.906 8.664 1 98.25 269 LEU B N 1
ATOM 4898 C CA . LEU B 1 269 ? 5.949 34 10.109 1 98.25 269 LEU B CA 1
ATOM 4899 C C . LEU B 1 269 ? 6.328 35.406 10.531 1 98.25 269 LEU B C 1
ATOM 4901 O O . LEU B 1 269 ? 5.898 35.875 11.586 1 98.25 269 LEU B O 1
ATOM 4905 N N . LYS B 1 270 ? 7.152 36.062 9.703 1 97.44 270 LYS B N 1
ATOM 4906 C CA . LYS B 1 270 ? 7.508 37.469 9.984 1 97.44 270 LYS B CA 1
ATOM 4907 C C . LYS B 1 270 ? 6.277 38.344 9.922 1 97.44 270 LYS B C 1
ATOM 4909 O O . LYS B 1 270 ? 6.102 39.25 10.773 1 97.44 270 LYS B O 1
ATOM 4914 N N . LYS B 1 271 ? 5.527 38.188 8.93 1 97.25 271 LYS B N 1
ATOM 4915 C CA . LYS B 1 271 ? 4.285 38.938 8.789 1 97.25 271 LYS B CA 1
ATOM 4916 C C . LYS B 1 271 ? 3.393 38.75 10.016 1 97.25 271 LYS B C 1
ATOM 4918 O O . LYS B 1 271 ? 2.82 39.719 10.523 1 97.25 271 LYS B O 1
ATOM 4923 N N . ILE B 1 272 ? 3.24 37.531 10.477 1 97.5 272 ILE B N 1
ATOM 4924 C CA . ILE B 1 272 ? 2.428 37.188 11.641 1 97.5 272 ILE B CA 1
ATOM 4925 C C . ILE B 1 272 ? 3.021 37.875 12.883 1 97.5 272 ILE B C 1
ATOM 4927 O O . ILE B 1 272 ? 2.297 38.469 13.68 1 97.5 272 ILE B O 1
ATOM 4931 N N . TYR B 1 273 ? 4.324 37.75 13.016 1 96.44 273 TYR B N 1
ATOM 4932 C CA . TYR B 1 273 ? 5.012 38.375 14.141 1 96.44 273 TYR B CA 1
ATOM 4933 C C . TYR B 1 273 ? 4.738 39.875 14.188 1 96.44 273 TYR B C 1
ATOM 4935 O O . TYR B 1 273 ? 4.453 40.406 15.258 1 96.44 273 TYR B O 1
ATOM 4943 N N . ASP B 1 274 ? 4.801 40.5 12.992 1 94.06 274 ASP B N 1
ATOM 4944 C CA . ASP B 1 274 ? 4.625 41.938 12.898 1 94.06 274 ASP B CA 1
ATOM 4945 C C . ASP B 1 274 ? 3.184 42.344 13.203 1 94.06 274 ASP B C 1
ATOM 4947 O O . ASP B 1 274 ? 2.928 43.438 13.672 1 94.06 274 ASP B O 1
ATOM 4951 N N . THR B 1 275 ? 2.283 41.438 12.922 1 94.38 275 THR B N 1
ATOM 4952 C CA . THR B 1 275 ? 0.867 41.75 13.125 1 94.38 275 THR B CA 1
ATOM 4953 C C . THR B 1 275 ? 0.443 41.375 14.547 1 94.38 275 THR B C 1
ATOM 4955 O O . THR B 1 275 ? -0.505 41.969 15.078 1 94.38 275 THR B O 1
ATOM 4958 N N . CYS B 1 276 ? 1.117 40.531 15.148 1 89.56 276 CYS B N 1
ATOM 4959 C CA . CYS B 1 276 ? 0.812 40 16.484 1 89.56 276 CYS B CA 1
ATOM 4960 C C . CYS B 1 276 ? 1.126 41.062 17.547 1 89.56 276 CYS B C 1
ATOM 4962 O O . CYS B 1 276 ? 2.166 41.719 17.484 1 89.56 276 CYS B O 1
ATOM 4964 N N . ARG B 1 277 ? 0.274 41.281 18.453 1 86.62 277 ARG B N 1
ATOM 4965 C CA . ARG B 1 277 ? 0.531 42.219 19.562 1 86.62 277 ARG B CA 1
ATOM 4966 C C . ARG B 1 277 ? 1.49 41.594 20.562 1 86.62 277 ARG B C 1
ATOM 4968 O O . ARG B 1 277 ? 1.617 40.375 20.641 1 86.62 277 ARG B O 1
ATOM 4975 N N . PRO B 1 278 ? 2.035 42.469 21.359 1 88.38 278 PRO B N 1
ATOM 4976 C CA . PRO B 1 278 ? 2.844 41.906 22.438 1 88.38 278 PRO B CA 1
ATOM 4977 C C . PRO B 1 278 ? 2.053 40.938 23.328 1 88.38 278 PRO B C 1
ATOM 4979 O O . PRO B 1 278 ? 0.898 41.219 23.656 1 88.38 278 PRO B O 1
ATOM 4982 N N . GLY B 1 279 ? 2.633 39.844 23.609 1 90.25 279 GLY B N 1
ATOM 4983 C CA . GLY B 1 279 ? 1.942 38.812 24.375 1 90.25 279 GLY B CA 1
ATOM 4984 C C . GLY B 1 279 ? 1.201 37.812 23.516 1 90.25 279 GLY B C 1
ATOM 4985 O O . GLY B 1 279 ? 0.798 36.75 23.984 1 90.25 279 GLY B O 1
ATOM 4986 N N . GLY B 1 280 ? 1.086 38.125 22.281 1 95.56 280 GLY B N 1
ATOM 4987 C CA . GLY B 1 280 ? 0.454 37.219 21.328 1 95.56 280 GLY B CA 1
ATOM 4988 C C . GLY B 1 280 ? 1.355 36.062 20.906 1 95.56 280 GLY B C 1
ATOM 4989 O O . GLY B 1 280 ? 2.471 35.938 21.422 1 95.56 280 GLY B O 1
ATOM 4990 N N . GLY B 1 281 ? 0.769 35.188 20.109 1 96.75 281 GLY B N 1
ATOM 4991 C CA . GLY B 1 281 ? 1.604 34.062 19.766 1 96.75 281 GLY B CA 1
ATOM 4992 C C . GLY B 1 281 ? 1.148 33.344 18.5 1 96.75 281 GLY B C 1
ATOM 4993 O O . GLY B 1 281 ? 0.254 33.812 17.797 1 96.75 281 GLY B O 1
ATOM 4994 N N . VAL B 1 282 ? 1.9 32.312 18.203 1 98.5 282 VAL B N 1
ATOM 4995 C CA . VAL B 1 282 ? 1.613 31.469 17.047 1 98.5 282 VAL B CA 1
ATOM 4996 C C . VAL B 1 282 ? 1.638 29.984 17.453 1 98.5 282 VAL B C 1
ATOM 4998 O O . VAL B 1 282 ? 2.475 29.578 18.266 1 98.5 282 VAL B O 1
ATOM 5001 N N . LEU B 1 283 ? 0.63 29.234 17.031 1 98.81 283 LEU B N 1
ATOM 5002 C CA . LEU B 1 283 ? 0.559 27.797 17.203 1 98.81 283 LEU B CA 1
ATOM 5003 C C . LEU B 1 283 ? 0.768 27.062 15.875 1 98.81 283 LEU B C 1
ATOM 5005 O O . LEU B 1 283 ? -0.05 27.188 14.961 1 98.81 283 LEU B O 1
ATOM 5009 N N . LEU B 1 284 ? 1.86 26.375 15.766 1 98.88 284 LEU B N 1
ATOM 5010 C CA . LEU B 1 284 ? 2.094 25.516 14.609 1 98.88 284 LEU B CA 1
ATOM 5011 C C . LEU B 1 284 ? 1.601 24.094 14.867 1 98.88 284 LEU B C 1
ATOM 5013 O O . LEU B 1 284 ? 1.842 23.547 15.945 1 98.88 284 LEU B O 1
ATOM 5017 N N . VAL B 1 285 ? 0.843 23.547 13.969 1 98.81 285 VAL B N 1
ATOM 5018 C CA . VAL B 1 285 ? 0.417 22.156 14 1 98.81 285 VAL B CA 1
ATOM 5019 C C . VAL B 1 285 ? 0.989 21.406 12.797 1 98.81 285 VAL B C 1
ATOM 5021 O O . VAL B 1 285 ? 0.618 21.688 11.656 1 98.81 285 VAL B O 1
ATOM 5024 N N . GLU B 1 286 ? 1.906 20.516 13.031 1 98.38 286 GLU B N 1
ATOM 5025 C CA . GLU B 1 286 ? 2.646 19.844 11.969 1 98.38 286 GLU B CA 1
ATOM 5026 C C . GLU B 1 286 ? 2.961 18.391 12.352 1 98.38 286 GLU B C 1
ATOM 5028 O O . GLU B 1 286 ? 2.938 18.047 13.531 1 98.38 286 GLU B O 1
ATOM 5033 N N . ALA B 1 287 ? 3.154 17.562 11.336 1 98 287 ALA B N 1
ATOM 5034 C CA . ALA B 1 287 ? 3.785 16.266 11.578 1 98 287 ALA B CA 1
ATOM 5035 C C . ALA B 1 287 ? 5.293 16.422 11.766 1 98 287 ALA B C 1
ATOM 5037 O O . ALA B 1 287 ? 6.016 16.688 10.805 1 98 287 ALA B O 1
ATOM 5038 N N . MET B 1 288 ? 5.781 16.203 12.969 1 98.44 288 MET B N 1
ATOM 5039 C CA . MET B 1 288 ? 7.176 16.531 13.25 1 98.44 288 MET B CA 1
ATOM 5040 C C . MET B 1 288 ? 8.055 15.289 13.133 1 98.44 288 MET B C 1
ATOM 5042 O O . MET B 1 288 ? 7.719 14.227 13.656 1 98.44 288 MET B O 1
ATOM 5046 N N . LEU B 1 289 ? 9.133 15.453 12.484 1 98.5 289 LEU B N 1
ATOM 5047 C CA . LEU B 1 289 ? 10.141 14.398 12.375 1 98.5 289 LEU B CA 1
ATOM 5048 C C . LEU B 1 289 ? 10.938 14.273 13.672 1 98.5 289 LEU B C 1
ATOM 5050 O O . LEU B 1 289 ? 10.961 15.203 14.477 1 98.5 289 LEU B O 1
ATOM 5054 N N . PHE B 1 290 ? 11.531 13.102 13.906 1 97.75 290 PHE B N 1
ATOM 5055 C CA . PHE B 1 290 ? 12.531 12.977 14.961 1 97.75 290 PHE B CA 1
ATOM 5056 C C . PHE B 1 290 ? 13.852 13.617 14.531 1 97.75 290 PHE B C 1
ATOM 5058 O O . PHE B 1 290 ? 14.203 13.594 13.352 1 97.75 290 PHE B O 1
ATOM 5065 N N . GLU B 1 291 ? 14.594 14.031 15.547 1 96.5 291 GLU B N 1
ATOM 5066 C CA . GLU B 1 291 ? 15.891 14.633 15.281 1 96.5 291 GLU B CA 1
ATOM 5067 C C . GLU B 1 291 ? 16.875 13.602 14.75 1 96.5 291 GLU B C 1
ATOM 5069 O O . GLU B 1 291 ? 17.781 13.938 13.977 1 96.5 291 GLU B O 1
ATOM 5074 N N . ASN B 1 292 ? 16.734 12.336 15.094 1 95.56 292 ASN B N 1
ATOM 5075 C CA . ASN B 1 292 ? 17.719 11.305 14.789 1 95.56 292 ASN B CA 1
ATOM 5076 C C . ASN B 1 292 ? 17.422 10.625 13.453 1 95.56 292 ASN B C 1
ATOM 5078 O O . ASN B 1 292 ? 18.062 9.617 13.117 1 95.56 292 ASN B O 1
ATOM 5082 N N . ARG B 1 293 ? 16.359 11.086 12.711 1 95.81 293 ARG B N 1
ATOM 5083 C CA . ARG B 1 293 ? 16.047 10.688 11.344 1 95.81 293 ARG B CA 1
ATOM 5084 C C . ARG B 1 293 ? 15.445 9.281 11.305 1 95.81 293 ARG B C 1
ATOM 5086 O O . ARG B 1 293 ? 15.344 8.672 10.234 1 95.81 293 ARG B O 1
ATOM 5093 N N . ARG B 1 294 ? 14.977 8.781 12.414 1 97.06 294 ARG B N 1
ATOM 5094 C CA . ARG B 1 294 ? 14.508 7.402 12.469 1 97.06 294 ARG B CA 1
ATOM 5095 C C . ARG B 1 294 ? 12.984 7.34 12.523 1 97.06 294 ARG B C 1
ATOM 5097 O O . ARG B 1 294 ? 12.406 6.266 12.711 1 97.06 294 ARG B O 1
ATOM 5104 N N . GLY B 1 295 ? 12.391 8.531 12.406 1 96.31 295 GLY B N 1
ATOM 5105 C CA . GLY B 1 295 ? 10.938 8.555 12.43 1 96.31 295 GLY B CA 1
ATOM 5106 C C . GLY B 1 295 ? 10.367 9.922 12.758 1 96.31 295 GLY B C 1
ATOM 5107 O O . GLY B 1 295 ? 11.055 10.938 12.609 1 96.31 295 GLY B O 1
ATOM 5108 N N . PRO B 1 296 ? 9.086 9.867 13.297 1 97.56 296 PRO B N 1
ATOM 5109 C CA . PRO B 1 296 ? 8.078 8.82 13.102 1 97.56 296 PRO B CA 1
ATOM 5110 C C . PRO B 1 296 ? 7.875 8.461 11.633 1 97.56 296 PRO B C 1
ATOM 5112 O O . PRO B 1 296 ? 7.941 9.328 10.766 1 97.56 296 PRO B O 1
ATOM 5115 N N . VAL B 1 297 ? 7.57 7.25 11.289 1 97.31 297 VAL B N 1
ATOM 5116 C CA . VAL B 1 297 ? 7.449 6.746 9.922 1 97.31 297 VAL B CA 1
ATOM 5117 C C . VAL B 1 297 ? 6.406 7.562 9.164 1 97.31 297 VAL B C 1
ATOM 5119 O O . VAL B 1 297 ? 6.641 7.965 8.023 1 97.31 297 VAL B O 1
ATOM 5122 N N . MET B 1 298 ? 5.32 7.867 9.773 1 96.06 298 MET B N 1
ATOM 5123 C CA . MET B 1 298 ? 4.246 8.602 9.102 1 96.06 298 MET B CA 1
ATOM 5124 C C . MET B 1 298 ? 4.707 10 8.711 1 96.06 298 MET B C 1
ATOM 5126 O O . MET B 1 298 ? 4.395 10.484 7.625 1 96.06 298 MET B O 1
ATOM 5130 N N . ALA B 1 299 ? 5.414 10.656 9.602 1 97.75 299 ALA B N 1
ATOM 5131 C CA . ALA B 1 299 ? 5.934 11.984 9.281 1 97.75 299 ALA B CA 1
ATOM 5132 C C . ALA B 1 299 ? 6.934 11.922 8.133 1 97.75 299 ALA B C 1
ATOM 5134 O O . ALA B 1 299 ? 6.973 12.82 7.289 1 97.75 299 ALA B O 1
ATOM 5135 N N . GLN B 1 300 ? 7.758 10.906 8.125 1 98.25 300 GLN B N 1
ATOM 5136 C CA . GLN B 1 300 ? 8.703 10.727 7.023 1 98.25 300 GLN B CA 1
ATOM 5137 C C . GLN B 1 300 ? 7.973 10.508 5.703 1 98.25 300 GLN B C 1
ATOM 5139 O O . GLN B 1 300 ? 8.375 11.039 4.668 1 98.25 300 GLN B O 1
ATOM 5144 N N . ILE B 1 301 ? 6.941 9.719 5.758 1 97.88 301 ILE B N 1
ATOM 5145 C CA . ILE B 1 301 ? 6.125 9.453 4.578 1 97.88 301 ILE B CA 1
ATOM 5146 C C . ILE B 1 301 ? 5.438 10.742 4.125 1 97.88 301 ILE B C 1
ATOM 5148 O O . ILE B 1 301 ? 5.359 11.016 2.926 1 97.88 301 ILE B O 1
ATOM 5152 N N . PHE B 1 302 ? 4.965 11.531 5.066 1 97.06 302 PHE B N 1
ATOM 5153 C CA . PHE B 1 302 ? 4.348 12.812 4.738 1 97.06 302 PHE B CA 1
ATOM 5154 C C . PHE B 1 302 ? 5.348 13.734 4.055 1 97.06 302 PHE B C 1
ATOM 5156 O O . PHE B 1 302 ? 4.984 14.5 3.162 1 97.06 302 PHE B O 1
ATOM 5163 N N . SER B 1 303 ? 6.547 13.672 4.5 1 97.62 303 SER B N 1
ATOM 5164 C CA . SER B 1 303 ? 7.574 14.492 3.869 1 97.62 303 SER B CA 1
ATOM 5165 C C . SER B 1 303 ? 7.754 14.117 2.4 1 97.62 303 SER B C 1
ATOM 5167 O O . SER B 1 303 ? 7.906 15 1.548 1 97.62 303 SER B O 1
ATOM 5169 N N . LEU B 1 304 ? 7.742 12.836 2.104 1 97.94 304 LEU B N 1
ATOM 5170 C CA . LEU B 1 304 ? 7.805 12.383 0.718 1 97.94 304 LEU B CA 1
ATOM 5171 C C . LEU B 1 304 ? 6.543 12.781 -0.041 1 97.94 304 LEU B C 1
ATOM 5173 O O . LEU B 1 304 ? 6.602 13.094 -1.231 1 97.94 304 LEU B O 1
ATOM 5177 N N . ASN B 1 305 ? 5.453 12.703 0.65 1 97.06 305 ASN B N 1
ATOM 5178 C CA . ASN B 1 305 ? 4.203 13.141 0.032 1 97.06 305 ASN B CA 1
ATOM 5179 C C . ASN B 1 305 ? 4.266 14.609 -0.385 1 97.06 305 ASN B C 1
ATOM 5181 O O . ASN B 1 305 ? 3.766 14.977 -1.448 1 97.06 305 ASN B O 1
ATOM 5185 N N . MET B 1 306 ? 4.875 15.453 0.47 1 95.38 306 MET B N 1
ATOM 5186 C CA . MET B 1 306 ? 5.051 16.859 0.121 1 95.38 306 MET B CA 1
ATOM 5187 C C . MET B 1 306 ? 5.93 17 -1.118 1 95.38 306 MET B C 1
ATOM 5189 O O . MET B 1 306 ? 5.699 17.891 -1.944 1 95.38 306 MET B O 1
ATOM 5193 N N . LEU B 1 307 ? 6.922 16.172 -1.265 1 94.75 307 LEU B N 1
ATOM 5194 C CA . LEU B 1 307 ? 7.805 16.203 -2.426 1 94.75 307 LEU B CA 1
ATOM 5195 C C . LEU B 1 307 ? 7.027 15.906 -3.705 1 94.75 307 LEU B C 1
ATOM 5197 O O . LEU B 1 307 ? 7.195 16.594 -4.711 1 94.75 307 LEU B O 1
ATOM 5201 N N . VAL B 1 308 ? 6.176 14.906 -3.617 1 94.25 308 VAL B N 1
ATOM 5202 C CA . VAL B 1 308 ? 5.508 14.445 -4.828 1 94.25 308 VAL B CA 1
ATOM 5203 C C . VAL B 1 308 ? 4.32 15.352 -5.148 1 94.25 308 VAL B C 1
ATOM 5205 O O . VAL B 1 308 ? 3.938 15.492 -6.309 1 94.25 308 VAL B O 1
ATOM 5208 N N . GLN B 1 309 ? 3.764 16.047 -4.16 1 91.06 309 GLN B N 1
ATOM 5209 C CA . GLN B 1 309 ? 2.525 16.797 -4.348 1 91.06 309 GLN B CA 1
ATOM 5210 C C . GLN B 1 309 ? 2.766 18.297 -4.227 1 91.06 309 GLN B C 1
ATOM 5212 O O . GLN B 1 309 ? 2.064 19.094 -4.852 1 91.06 309 GLN B O 1
ATOM 5217 N N . ALA B 1 310 ? 3.75 18.703 -3.355 1 87.44 310 ALA B N 1
ATOM 5218 C CA . ALA B 1 310 ? 3.914 20.109 -3.01 1 87.44 310 ALA B CA 1
ATOM 5219 C C . ALA B 1 310 ? 5.379 20.531 -3.109 1 87.44 310 ALA B C 1
ATOM 5221 O O . ALA B 1 310 ? 6.133 19.984 -3.926 1 87.44 310 ALA B O 1
ATOM 5222 N N . GLU B 1 311 ? 5.738 21.578 -2.43 1 84.94 311 GLU B N 1
ATOM 5223 C CA . GLU B 1 311 ? 7.098 22.109 -2.527 1 84.94 311 GLU B CA 1
ATOM 5224 C C . GLU B 1 311 ? 7.812 22.047 -1.182 1 84.94 311 GLU B C 1
ATOM 5226 O O . GLU B 1 311 ? 9.039 22.109 -1.122 1 84.94 311 GLU B O 1
ATOM 5231 N N . GLY B 1 312 ? 7.047 21.875 -0.222 1 91.44 312 GLY B N 1
ATOM 5232 C CA . GLY B 1 312 ? 7.633 21.922 1.107 1 91.44 312 GLY B CA 1
ATOM 5233 C C . GLY B 1 312 ? 8.039 20.562 1.633 1 91.44 312 GLY B C 1
ATOM 5234 O O . GLY B 1 312 ? 8.453 19.688 0.863 1 91.44 312 GLY B O 1
ATOM 5235 N N . ARG B 1 313 ? 8.125 20.438 2.986 1 94.81 313 ARG B N 1
ATOM 5236 C CA . ARG B 1 313 ? 8.562 19.219 3.656 1 94.81 313 ARG B CA 1
ATOM 5237 C C . ARG B 1 313 ? 8.188 19.25 5.137 1 94.81 313 ARG B C 1
ATOM 5239 O O . ARG B 1 313 ? 7.91 20.312 5.691 1 94.81 313 ARG B O 1
ATOM 5246 N N . GLU B 1 314 ? 8.188 18.062 5.723 1 97.75 314 GLU B N 1
ATOM 5247 C CA . GLU B 1 314 ? 8.125 17.984 7.176 1 97.75 314 GLU B CA 1
ATOM 5248 C C . GLU B 1 314 ? 9.484 18.297 7.801 1 97.75 314 GLU B C 1
ATOM 5250 O O . GLU B 1 314 ? 10.523 18.125 7.16 1 97.75 314 GLU B O 1
ATOM 5255 N N . ARG B 1 315 ? 9.461 18.75 9.023 1 98 315 ARG B N 1
ATOM 5256 C CA . ARG B 1 315 ? 10.68 19.188 9.703 1 98 315 ARG B CA 1
ATOM 5257 C C . ARG B 1 315 ? 10.719 18.672 11.133 1 98 315 ARG B C 1
ATOM 5259 O O . ARG B 1 315 ? 9.68 18.344 11.711 1 98 315 ARG B O 1
ATOM 5266 N N . PRO B 1 316 ? 11.914 18.5 11.672 1 98 316 PRO B N 1
ATOM 5267 C CA . PRO B 1 316 ? 12.016 18.25 13.109 1 98 316 PRO B CA 1
ATOM 5268 C C . PRO B 1 316 ? 11.797 19.5 13.945 1 98 316 PRO B C 1
ATOM 5270 O O . PRO B 1 316 ? 11.859 20.609 13.422 1 98 316 PRO B O 1
ATOM 5273 N N . PRO B 1 317 ? 11.547 19.344 15.25 1 98.06 317 PRO B N 1
ATOM 5274 C CA . PRO B 1 317 ? 11.289 20.469 16.141 1 98.06 317 PRO B CA 1
ATOM 5275 C C . PRO B 1 317 ? 12.398 21.531 16.094 1 98.06 317 PRO B C 1
ATOM 5277 O O . PRO B 1 317 ? 12.117 22.719 16.141 1 98.06 317 PRO B O 1
ATOM 5280 N N . SER B 1 318 ? 13.625 21.156 15.914 1 97.94 318 SER B N 1
ATOM 5281 C CA . SER B 1 318 ? 14.734 22.109 15.914 1 97.94 318 SER B CA 1
ATOM 5282 C C . SER B 1 318 ? 14.633 23.078 14.742 1 97.94 318 SER B C 1
ATOM 5284 O O . SER B 1 318 ? 14.938 24.266 14.883 1 97.94 318 SER B O 1
ATOM 5286 N N . GLU B 1 319 ? 14.234 22.562 13.625 1 97.75 319 GLU B N 1
ATOM 5287 C CA . GLU B 1 319 ? 14.109 23.422 12.445 1 97.75 319 GLU B CA 1
ATOM 5288 C C . GLU B 1 319 ? 12.922 24.375 12.586 1 97.75 319 GLU B C 1
ATOM 5290 O O . GLU B 1 319 ? 12.992 25.531 12.164 1 97.75 319 GLU B O 1
ATOM 5295 N N . TYR B 1 320 ? 11.82 23.922 13.164 1 98.44 320 TYR B N 1
ATOM 5296 C CA . TYR B 1 320 ? 10.688 24.797 13.422 1 98.44 320 TYR B CA 1
ATOM 5297 C C . TYR B 1 320 ? 11.062 25.891 14.422 1 98.44 320 TYR B C 1
ATOM 5299 O O . TYR B 1 320 ? 10.688 27.047 14.25 1 98.44 320 TYR B O 1
ATOM 5307 N N . THR B 1 321 ? 11.766 25.484 15.438 1 98.31 321 THR B N 1
ATOM 5308 C CA . THR B 1 321 ? 12.234 26.438 16.438 1 98.31 321 THR B CA 1
ATOM 5309 C C . THR B 1 321 ? 13.133 27.5 15.797 1 98.31 321 THR B C 1
ATOM 5311 O O . THR B 1 321 ? 13.016 28.688 16.109 1 98.31 321 THR B O 1
ATOM 5314 N N . HIS B 1 322 ? 13.969 27.031 14.914 1 98.12 322 HIS B N 1
ATOM 5315 C CA . HIS B 1 322 ? 14.844 27.938 14.188 1 98.12 322 HIS B CA 1
ATOM 5316 C C . HIS B 1 322 ? 14.039 28.953 13.375 1 98.12 322 HIS B C 1
ATOM 5318 O O . HIS B 1 322 ? 14.328 30.141 13.398 1 98.12 322 HIS B O 1
ATOM 5324 N N . LEU B 1 323 ? 13.039 28.5 12.656 1 98.44 323 LEU B N 1
ATOM 5325 C CA . LEU B 1 323 ? 12.18 29.391 11.867 1 98.44 323 LEU B CA 1
ATOM 5326 C C . LEU B 1 323 ? 11.5 30.422 12.758 1 98.44 323 LEU B C 1
ATOM 5328 O O . LEU B 1 323 ? 11.477 31.609 12.422 1 98.44 323 LEU B O 1
ATOM 5332 N N . LEU B 1 324 ? 11.023 29.969 13.891 1 98.44 324 LEU B N 1
ATOM 5333 C CA . LEU B 1 324 ? 10.297 30.844 14.812 1 98.44 324 LEU B CA 1
ATOM 5334 C C . LEU B 1 324 ? 11.227 31.859 15.438 1 98.44 324 LEU B C 1
ATOM 5336 O O . LEU B 1 324 ? 10.922 33.062 15.469 1 98.44 324 LEU B O 1
ATOM 5340 N N . ARG B 1 325 ? 12.398 31.469 15.82 1 97.94 325 ARG B N 1
ATOM 5341 C CA . ARG B 1 325 ? 13.352 32.375 16.453 1 97.94 325 ARG B CA 1
ATOM 5342 C C . ARG B 1 325 ? 13.891 33.375 15.461 1 97.94 325 ARG B C 1
ATOM 5344 O O . ARG B 1 325 ? 14.109 34.562 15.812 1 97.94 325 ARG B O 1
ATOM 5351 N N . THR B 1 326 ? 14.141 32.938 14.281 1 98 326 THR B N 1
ATOM 5352 C CA . THR B 1 326 ? 14.648 33.812 13.227 1 98 326 THR B CA 1
ATOM 5353 C C . THR B 1 326 ? 13.664 34.938 12.953 1 98 326 THR B C 1
ATOM 5355 O O . THR B 1 326 ? 14.078 36.031 12.594 1 98 326 THR B O 1
ATOM 5358 N N . THR B 1 327 ? 12.398 34.719 13.164 1 97.56 327 THR B N 1
ATOM 5359 C CA . THR B 1 327 ? 11.391 35.719 12.852 1 97.56 327 THR B CA 1
ATOM 5360 C C . THR B 1 327 ? 11.031 36.531 14.102 1 97.56 327 THR B C 1
ATOM 5362 O O . THR B 1 327 ? 10.188 37.406 14.047 1 97.56 327 THR B O 1
ATOM 5365 N N . GLY B 1 328 ? 11.594 36.188 15.25 1 96.44 328 GLY B N 1
ATOM 5366 C CA . GLY B 1 328 ? 11.469 37.031 16.422 1 96.44 328 GLY B CA 1
ATOM 5367 C C . GLY B 1 328 ? 10.688 36.375 17.547 1 96.44 328 GLY B C 1
ATOM 5368 O O . GLY B 1 328 ? 10.719 36.844 18.688 1 96.44 328 GLY B O 1
ATOM 5369 N N . PHE B 1 329 ? 9.992 35.312 17.281 1 97.81 329 PHE B N 1
ATOM 5370 C CA . PHE B 1 329 ? 9.211 34.656 18.312 1 97.81 329 PHE B CA 1
ATOM 5371 C C . PHE B 1 329 ? 10.117 34.062 19.391 1 97.81 329 PHE B C 1
ATOM 5373 O O . PHE B 1 329 ? 11.266 33.719 19.125 1 97.81 329 PHE B O 1
ATOM 5380 N N . GLN B 1 330 ? 9.547 33.969 20.547 1 96.38 330 GLN B N 1
ATOM 5381 C CA . GLN B 1 330 ? 10.281 33.438 21.703 1 96.38 330 GLN B CA 1
ATOM 5382 C C . GLN B 1 330 ? 9.453 32.406 22.453 1 96.38 330 GLN B C 1
ATOM 5384 O O . GLN B 1 330 ? 8.375 32.031 22.016 1 96.38 330 GLN B O 1
ATOM 5389 N N . ASN B 1 331 ? 10.031 31.828 23.531 1 96.25 331 ASN B N 1
ATOM 5390 C CA . ASN B 1 331 ? 9.367 30.875 24.406 1 96.25 331 ASN B CA 1
ATOM 5391 C C . ASN B 1 331 ? 8.766 29.719 23.609 1 96.25 331 ASN B C 1
ATOM 5393 O O . ASN B 1 331 ? 7.578 29.422 23.734 1 96.25 331 ASN B O 1
ATOM 5397 N N . VAL B 1 332 ? 9.555 29.172 22.781 1 98.19 332 VAL B N 1
ATOM 5398 C CA . VAL B 1 332 ? 9.086 28.094 21.906 1 98.19 332 VAL B CA 1
ATOM 5399 C C . VAL B 1 332 ? 8.898 26.812 22.719 1 98.19 332 VAL B C 1
ATOM 5401 O O . VAL B 1 332 ? 9.836 26.344 23.359 1 98.19 332 VAL B O 1
ATOM 5404 N N . GLN B 1 333 ? 7.691 26.297 22.703 1 98.38 333 GLN B N 1
ATOM 5405 C CA . GLN B 1 333 ? 7.344 25.062 23.375 1 98.38 333 GLN B CA 1
ATOM 5406 C C . GLN B 1 333 ? 6.836 24.016 22.375 1 98.38 333 GLN B C 1
ATOM 5408 O O . GLN B 1 333 ? 6.07 24.344 21.469 1 98.38 333 GLN B O 1
ATOM 5413 N N . VAL B 1 334 ? 7.297 22.781 22.562 1 98.56 334 VAL B N 1
ATOM 5414 C CA . VAL B 1 334 ? 6.914 21.688 21.656 1 98.56 334 VAL B CA 1
ATOM 5415 C C . VAL B 1 334 ? 6.109 20.641 22.422 1 98.56 334 VAL B C 1
ATOM 5417 O O . VAL B 1 334 ? 6.445 20.297 23.562 1 98.56 334 VAL B O 1
ATOM 5420 N N . CYS B 1 335 ? 5.023 20.203 21.859 1 98.5 335 CYS B N 1
ATOM 5421 C CA . CYS B 1 335 ? 4.215 19.141 22.438 1 98.5 335 CYS B CA 1
ATOM 5422 C C . CYS B 1 335 ? 3.967 18.031 21.422 1 98.5 335 CYS B C 1
ATOM 5424 O O . CYS B 1 335 ? 3.355 18.266 20.391 1 98.5 335 CYS B O 1
ATOM 5426 N N . ARG B 1 336 ? 4.426 16.812 21.703 1 97.5 336 ARG B N 1
ATOM 5427 C CA . ARG B 1 336 ? 4.105 15.633 20.906 1 97.5 336 ARG B CA 1
ATOM 5428 C C . ARG B 1 336 ? 2.824 14.969 21.406 1 97.5 336 ARG B C 1
ATOM 5430 O O . ARG B 1 336 ? 2.715 14.617 22.578 1 97.5 336 ARG B O 1
ATOM 5437 N N . THR B 1 337 ? 1.887 14.758 20.484 1 96.25 337 THR B N 1
ATOM 5438 C CA . THR B 1 337 ? 0.588 14.227 20.875 1 96.25 337 THR B CA 1
ATOM 5439 C C . THR B 1 337 ? 0.61 12.695 20.875 1 96.25 337 THR B C 1
ATOM 5441 O O . THR B 1 337 ? -0.261 12.055 21.453 1 96.25 337 THR B O 1
ATOM 5444 N N . GLY B 1 338 ? 1.569 12.094 20.094 1 93.38 338 GLY B N 1
ATOM 5445 C CA . GLY B 1 338 ? 1.604 10.656 19.906 1 93.38 338 GLY B CA 1
ATOM 5446 C C . GLY B 1 338 ? 0.764 10.188 18.734 1 93.38 338 GLY B C 1
ATOM 5447 O O . GLY B 1 338 ? 0.62 8.984 18.516 1 93.38 338 GLY B O 1
ATOM 5448 N N . LYS B 1 339 ? 0.211 11.141 18.031 1 94.56 339 LYS B N 1
ATOM 5449 C CA . LYS B 1 339 ? -0.596 10.859 16.844 1 94.56 339 LYS B CA 1
ATOM 5450 C C . LYS B 1 339 ? 0.025 11.477 15.594 1 94.56 339 LYS B C 1
ATOM 5452 O O . LYS B 1 339 ? 1.25 11.57 15.484 1 94.56 339 LYS B O 1
ATOM 5457 N N . TYR B 1 340 ? -0.741 11.789 14.586 1 94.44 340 TYR B N 1
ATOM 5458 C CA . TYR B 1 340 ? -0.179 12.242 13.312 1 94.44 340 TYR B CA 1
ATOM 5459 C C . TYR B 1 340 ? 0.443 13.625 13.453 1 94.44 340 TYR B C 1
ATOM 5461 O O . TYR B 1 340 ? 1.465 13.914 12.828 1 94.44 340 TYR B O 1
ATOM 5469 N N . TYR B 1 341 ? -0.226 14.445 14.258 1 97.62 341 TYR B N 1
ATOM 5470 C CA . TYR B 1 341 ? 0.221 15.836 14.289 1 97.62 341 TYR B CA 1
ATOM 5471 C C . TYR B 1 341 ? 0.613 16.25 15.703 1 97.62 341 TYR B C 1
ATOM 5473 O O . TYR B 1 341 ? 0.109 15.688 16.688 1 97.62 341 TYR B O 1
ATOM 5481 N N . ASP B 1 342 ? 1.518 17.141 15.758 1 98.31 342 ASP B N 1
ATOM 5482 C CA . ASP B 1 342 ? 2.064 17.734 16.969 1 98.31 342 ASP B CA 1
ATOM 5483 C C . ASP B 1 342 ? 1.861 19.25 16.969 1 98.31 342 ASP B C 1
ATOM 5485 O O . ASP B 1 342 ? 1.43 19.828 15.969 1 98.31 342 ASP B O 1
ATOM 5489 N N . ALA B 1 343 ? 2.135 19.844 18.141 1 98.75 343 ALA B N 1
ATOM 5490 C CA . ALA B 1 343 ? 1.906 21.281 18.281 1 98.75 343 ALA B CA 1
ATOM 5491 C C . ALA B 1 343 ? 3.166 21.984 18.766 1 98.75 343 ALA B C 1
ATOM 5493 O O . ALA B 1 343 ? 3.908 21.453 19.594 1 98.75 343 ALA B O 1
ATOM 5494 N N . ILE B 1 344 ? 3.441 23.125 18.219 1 98.81 344 ILE B N 1
ATOM 5495 C CA . ILE B 1 344 ? 4.492 24.031 18.672 1 98.81 344 ILE B CA 1
ATOM 5496 C C . ILE B 1 344 ? 3.893 25.391 18.969 1 98.81 344 ILE B C 1
ATOM 5498 O O . ILE B 1 344 ? 3.254 26.016 18.109 1 98.81 344 ILE B O 1
ATOM 5502 N N . LEU B 1 345 ? 4.098 25.906 20.188 1 98.69 345 LEU B N 1
ATOM 5503 C CA . LEU B 1 345 ? 3.604 27.203 20.609 1 98.69 345 LEU B CA 1
ATOM 5504 C C . LEU B 1 345 ? 4.758 28.172 20.844 1 98.69 345 LEU B C 1
ATOM 5506 O O . LEU B 1 345 ? 5.75 27.828 21.484 1 98.69 345 LEU B O 1
ATOM 5510 N N . ALA B 1 346 ? 4.695 29.312 20.234 1 98.38 346 ALA B N 1
ATOM 5511 C CA . ALA B 1 346 ? 5.672 30.375 20.453 1 98.38 346 ALA B CA 1
ATOM 5512 C C . ALA B 1 346 ? 4.977 31.719 20.688 1 98.38 346 ALA B C 1
ATOM 5514 O O . ALA B 1 346 ? 3.84 31.922 20.25 1 98.38 346 ALA B O 1
ATOM 5515 N N . THR B 1 347 ? 5.66 32.594 21.406 1 97.12 347 THR B N 1
ATOM 5516 C CA . THR B 1 347 ? 5.023 33.844 21.75 1 97.12 347 THR B CA 1
ATOM 5517 C C . THR B 1 347 ? 5.938 35.031 21.422 1 97.12 347 THR B C 1
ATOM 5519 O O . THR B 1 347 ? 7.145 34.844 21.234 1 97.12 347 THR B O 1
ATOM 5522 N N . ARG B 1 348 ? 5.297 36.094 21.188 1 94.12 348 ARG B N 1
ATOM 5523 C CA . ARG B 1 348 ? 5.996 37.375 21.062 1 94.12 348 ARG B CA 1
ATOM 5524 C C . ARG B 1 348 ? 6.195 38.031 22.438 1 94.12 348 ARG B C 1
ATOM 5526 O O . ARG B 1 348 ? 5.258 38.094 23.234 1 94.12 348 ARG B O 1
ATOM 5533 N N . SER B 1 349 ? 7.477 38.344 22.828 1 84 349 SER B N 1
ATOM 5534 C CA . SER B 1 349 ? 7.781 38.906 24.141 1 84 349 SER B CA 1
ATOM 5535 C C . SER B 1 349 ? 6.906 40.125 24.438 1 84 349 SER B C 1
ATOM 5537 O O . SER B 1 349 ? 6.527 40.844 23.516 1 84 349 SER B O 1
ATOM 5539 N N . GLU B 1 350 ? 6.367 40.25 25.75 1 77.38 350 GLU B N 1
ATOM 5540 C CA . GLU B 1 350 ? 5.555 41.375 26.203 1 77.38 350 GLU B CA 1
ATOM 5541 C C . GLU B 1 350 ? 6.363 42.656 26.219 1 77.38 350 GLU B C 1
ATOM 5543 O O . GLU B 1 350 ? 5.797 43.75 26.109 1 77.38 350 GLU B O 1
ATOM 5548 N N . GLY B 1 351 ? 7.266 43.062 25.188 1 54.91 351 GLY B N 1
ATOM 5549 C CA . GLY B 1 351 ? 8.062 44.25 25.344 1 54.91 351 GLY B CA 1
ATOM 5550 C C . GLY B 1 351 ? 8.336 44.625 26.797 1 54.91 351 GLY B C 1
ATOM 5551 O O . GLY B 1 351 ? 7.477 44.406 27.656 1 54.91 351 GLY B O 1
ATOM 5552 N N . GLU B 1 352 ? 9.578 44.656 27.312 1 42.44 352 GLU B N 1
ATOM 5553 C CA . GLU B 1 352 ? 9.875 45.562 28.438 1 42.44 352 GLU B CA 1
ATOM 5554 C C . GLU B 1 352 ? 9.398 46.969 28.156 1 42.44 352 GLU B C 1
ATOM 5556 O O . GLU B 1 352 ? 9.438 47.438 27.016 1 42.44 352 GLU B O 1
#

Radius of gyration: 28.31 Å; Cα contacts (8 Å, |Δi|>4): 1369; chains: 2; bounding box: 60×98×57 Å